Protein AF-0000000077538541 (afdb_homodimer)

Radius of gyration: 24.84 Å; Cα contacts (8 Å, |Δi|>4): 1301; chains: 2; bounding box: 43×77×56 Å

Secondary structure (DSSP, 8-state):
--PPPEEEEETTEEEEEEEES--SSS-EEEEPPTT--GGGS-HHHHHHHTTTS-EEEEE-TTSTT--S---SSHHHHHHHHHHHHHHTT-S-EEEEEETHHHHHHHHHHHHSGGGEEEEEEES---SS-TT--PPPHHHHHHHT-SSSPPHHHHHHHHS-SSHHHHHHHHHHHHHTT----TT-PPP----TTHHHHHHHHHHHHHH-HHHHHGGGG--S-EEEEEETT-SSS-HHHHHHHHHHSTTEEEEEESS--TTHHHHSHHHHHHHHHHHHH-/--PPPEEEEETTEEEEEEEES--SSS-EEEEPPTT--GGGS-HHHHHHHTTTS-EEEEE-TTSTT--S---SSHHHHHHHHHHHHHHTT-S-EEEEEETHHHHHHHHHHHHSGGGEEEEEEES---SS-TT--PPPHHHHHHHT-SSSPPHHHHHHHHS-SSHHHHHHHHHHHHHTT----TT-PPP----TTHHHHHHHHHHHHHH-HHHHHGGGG--S-EEEEEETT-SSS-HHHHHHHHHHSTTEEEEEESS--TTHHHHSHHHHHHHHHHHHH-

Sequence (556 aa):
MNARTEFVSLNGTKLAYRRFGKRGGNPVLYFNHLRAAMDVTDPLLFNYIAQYREVILFDDIGVGHSEGEVPSSVEQMGNNAVALVNALDLDKVVAFGFSLGGGVAQYVSWTYPDLVEKAVFSGTQPGIGPNITAGPPEVFTIASEEGEPTEKAMLTLFFETTETSLAAGRDWFKRRTDRRVKGEKLSGSVLEPGVTAQLKAISDFTADPSNFGKLKDIKVPVLVTNGKNDIMAPTINSFILQQELSNGTLHVYPDSGHGHLFQFPKQYAQALQQFLDGMNARTEFVSLNGTKLAYRRFGKRGGNPVLYFNHLRAAMDVTDPLLFNYIAQYREVILFDDIGVGHSEGEVPSSVEQMGNNAVALVNALDLDKVVAFGFSLGGGVAQYVSWTYPDLVEKAVFSGTQPGIGPNITAGPPEVFTIASEEGEPTEKAMLTLFFETTETSLAAGRDWFKRRTDRRVKGEKLSGSVLEPGVTAQLKAISDFTADPSNFGKLKDIKVPVLVTNGKNDIMAPTINSFILQQELSNGTLHVYPDSGHGHLFQFPKQYAQALQQFLDG

Solvent-accessible surface area (backbone atoms only — not comparable to full-atom values): 27345 Å² total; per-residue (Å²): 111,79,53,66,82,41,75,46,72,59,94,84,37,42,31,24,32,31,69,46,55,31,87,61,63,62,34,36,38,48,34,60,35,80,43,51,19,63,45,55,41,57,44,66,32,53,42,50,38,18,71,53,25,20,35,35,43,47,19,56,52,34,22,53,82,11,39,74,66,42,52,51,36,44,66,57,51,28,51,53,51,52,52,49,40,53,74,68,70,53,71,49,27,26,31,36,7,31,30,53,9,12,44,21,29,50,50,39,36,51,74,39,49,80,39,35,62,32,35,30,37,27,29,23,56,55,18,37,52,94,90,57,61,81,44,59,72,65,48,57,58,60,72,64,49,80,65,73,85,47,71,68,57,48,41,64,51,24,28,28,91,48,69,70,25,41,52,36,37,54,52,39,65,62,47,18,60,63,79,79,48,94,95,61,79,80,46,60,57,45,42,82,71,36,39,60,22,42,51,44,14,47,52,54,48,37,65,32,45,66,51,36,64,44,37,64,61,28,73,48,48,30,43,32,36,31,10,58,54,10,53,64,35,27,35,68,26,41,55,52,45,29,70,51,29,67,33,18,27,35,39,32,38,43,63,17,2,41,37,30,59,64,60,36,21,64,63,44,31,50,52,49,50,53,56,70,72,98,112,78,53,66,83,40,76,46,71,60,94,84,37,43,31,25,32,31,70,45,55,32,88,61,65,61,34,36,38,49,32,59,34,80,44,50,20,62,46,56,41,58,43,66,32,53,42,49,38,18,70,54,24,20,36,34,43,46,19,56,52,34,24,52,83,12,40,75,66,42,51,53,36,44,66,57,50,28,51,54,50,52,50,50,40,53,73,67,71,54,72,48,26,26,31,35,6,31,31,53,8,12,45,21,30,50,50,38,35,50,73,39,47,82,40,36,62,35,36,29,37,26,29,23,57,56,17,37,52,92,89,56,61,80,44,56,72,65,49,56,58,59,72,64,50,80,65,74,86,46,70,67,57,50,40,66,52,24,29,30,91,48,68,72,24,41,53,34,39,54,53,39,64,62,48,18,61,61,81,77,49,93,93,59,79,80,46,60,57,43,41,83,71,36,39,59,21,44,51,45,14,48,51,54,48,36,65,31,46,65,52,35,66,43,37,64,62,28,73,49,48,30,43,31,36,33,8,58,55,10,53,64,35,30,35,68,26,41,54,52,45,30,69,52,29,66,32,18,27,35,37,31,37,42,64,17,2,41,37,28,58,64,59,36,20,64,63,42,32,50,54,49,48,54,57,71,74,99

InterPro domains:
  IPR000073 Alpha/beta hydrolase fold-1 [PF00561] (47-261)
  IPR000073 Alpha/beta hydrolase fold-1 [PR00111] (52-67)
  IPR000073 Alpha/beta hydrolase fold-1 [PR00111] (95-108)
  IPR000073 Alpha/beta hydrolase fold-1 [PR00111] (109-122)
  IPR000073 Alpha/beta hydrolase fold-1 [PR00111] (222-236)
  IPR029058 Alpha/Beta hydrolase fold [G3DSA:3.40.50.1820] (1-277)
  IPR029058 Alpha/Beta hydrolase fold [SSF53474] (5-277)
  IPR050471 AB hydrolase [PTHR43433] (5-276)

Structure (mmCIF, N/CA/C/O backbone):
data_AF-0000000077538541-model_v1
#
loop_
_entity.id
_entity.type
_entity.pdbx_description
1 polymer 'Alpha/Beta hydrolase protein'
#
loop_
_atom_site.group_PDB
_atom_site.id
_atom_site.type_symbol
_atom_site.label_atom_id
_atom_site.label_alt_id
_atom_site.label_comp_id
_atom_site.label_asym_id
_atom_site.label_entity_id
_atom_site.label_seq_id
_atom_site.pdbx_PDB_ins_code
_atom_site.Cartn_x
_atom_site.Cartn_y
_atom_site.Cartn_z
_atom_site.occupancy
_atom_site.B_iso_or_equiv
_atom_site.auth_seq_id
_atom_site.auth_comp_id
_atom_site.auth_asym_id
_atom_site.auth_atom_id
_atom_site.pdbx_PDB_model_num
ATOM 1 N N . MET A 1 1 ? -5.312 -13.359 -22.938 1 69.5 1 MET A N 1
ATOM 2 C CA . MET A 1 1 ? -4.742 -14.641 -22.531 1 69.5 1 MET A CA 1
ATOM 3 C C . MET A 1 1 ? -5.043 -15.734 -23.547 1 69.5 1 MET A C 1
ATOM 5 O O . MET A 1 1 ? -4.859 -16.922 -23.266 1 69.5 1 MET A O 1
ATOM 9 N N . ASN A 1 2 ? -5.477 -15.359 -24.734 1 77.5 2 ASN A N 1
ATOM 10 C CA . ASN A 1 2 ? -5.762 -16.391 -25.734 1 77.5 2 ASN A CA 1
ATOM 11 C C . ASN A 1 2 ? -4.551 -16.672 -26.609 1 77.5 2 ASN A C 1
ATOM 13 O O . ASN A 1 2 ? -4.691 -17.172 -27.734 1 77.5 2 ASN A O 1
ATOM 17 N N . ALA A 1 3 ? -3.422 -16.25 -26.109 1 89.19 3 ALA A N 1
ATOM 18 C CA . ALA A 1 3 ? -2.186 -16.609 -26.797 1 89.19 3 ALA A CA 1
ATOM 19 C C . ALA A 1 3 ? -2.012 -18.125 -26.828 1 89.19 3 ALA A C 1
ATOM 21 O O . ALA A 1 3 ? -2.336 -18.828 -25.875 1 89.19 3 ALA A O 1
ATOM 22 N N . ARG A 1 4 ? -1.47 -18.609 -27.922 1 94.44 4 ARG A N 1
ATOM 23 C CA . ARG A 1 4 ? -1.235 -20.047 -28.047 1 94.44 4 ARG A CA 1
ATOM 24 C C . ARG A 1 4 ? -0.096 -20.5 -27.141 1 94.44 4 ARG A C 1
ATOM 26 O O . ARG A 1 4 ? 0.856 -19.75 -26.906 1 94.44 4 ARG A O 1
ATOM 33 N N . THR A 1 5 ? -0.277 -21.75 -26.672 1 97.06 5 THR A N 1
ATOM 34 C CA . THR A 1 5 ? 0.79 -22.359 -25.891 1 97.06 5 THR A CA 1
ATOM 35 C C . THR A 1 5 ? 1.988 -22.703 -26.766 1 97.06 5 THR A C 1
ATOM 37 O O . THR A 1 5 ? 1.833 -23.328 -27.812 1 97.06 5 THR A O 1
ATOM 40 N N . GLU A 1 6 ? 3.125 -22.203 -26.391 1 97.75 6 GLU A N 1
ATOM 41 C CA . GLU A 1 6 ? 4.391 -22.5 -27.062 1 97.75 6 GLU A CA 1
ATOM 42 C C . GLU A 1 6 ? 5.293 -23.344 -26.156 1 97.75 6 GLU A C 1
ATOM 44 O O . GLU A 1 6 ? 5.012 -23.5 -24.969 1 97.75 6 GLU A O 1
ATOM 49 N N . PHE A 1 7 ? 6.391 -23.906 -26.781 1 97.81 7 PHE A N 1
ATOM 50 C CA . PHE A 1 7 ? 7.254 -24.812 -26.031 1 97.81 7 PHE A CA 1
ATOM 51 C C . PHE A 1 7 ? 8.719 -24.5 -26.297 1 97.81 7 PHE A C 1
ATOM 53 O O . PHE A 1 7 ? 9.086 -24.078 -27.406 1 97.81 7 PHE A O 1
ATOM 60 N N . VAL A 1 8 ? 9.508 -24.641 -25.297 1 97.94 8 VAL A N 1
ATOM 61 C CA . VAL A 1 8 ? 10.961 -24.641 -25.422 1 97.94 8 VAL A CA 1
ATOM 62 C C . VAL A 1 8 ? 11.531 -25.922 -24.828 1 97.94 8 VAL A C 1
ATOM 64 O O . VAL A 1 8 ? 10.914 -26.547 -23.969 1 97.94 8 VAL A O 1
ATOM 67 N N . SER A 1 9 ? 12.656 -26.297 -25.312 1 97.06 9 SER A N 1
ATOM 68 C CA . SER A 1 9 ? 13.359 -27.438 -24.75 1 97.06 9 SER A CA 1
ATOM 69 C C . SER A 1 9 ? 14.453 -26.984 -23.781 1 97.06 9 SER A C 1
ATOM 71 O O . SER A 1 9 ? 15.367 -26.25 -24.172 1 97.06 9 SER A O 1
ATOM 73 N N . LEU A 1 10 ? 14.305 -27.328 -22.516 1 94.88 10 LEU A N 1
ATOM 74 C CA . LEU A 1 10 ? 15.328 -27.109 -21.516 1 94.88 10 LEU A CA 1
ATOM 75 C C . LEU A 1 10 ? 16.062 -28.406 -21.172 1 94.88 10 LEU A C 1
ATOM 77 O O . LEU A 1 10 ? 15.57 -29.203 -20.375 1 94.88 10 LEU A O 1
ATOM 81 N N . ASN A 1 11 ? 17.312 -28.562 -21.75 1 91.12 11 ASN A N 1
ATOM 82 C CA . ASN A 1 11 ? 18.078 -29.781 -21.562 1 91.12 11 ASN A CA 1
ATOM 83 C C . ASN A 1 11 ? 17.234 -31.016 -21.906 1 91.12 11 ASN A C 1
ATOM 85 O O . ASN A 1 11 ? 17.156 -31.953 -21.094 1 91.12 11 ASN A O 1
ATOM 89 N N . GLY A 1 12 ? 16.453 -30.969 -22.891 1 94.38 12 GLY A N 1
ATOM 90 C CA . GLY A 1 12 ? 15.703 -32.094 -23.375 1 94.38 12 GLY A CA 1
ATOM 91 C C . GLY A 1 12 ? 14.297 -32.188 -22.797 1 94.38 12 GLY A C 1
ATOM 92 O O . GLY A 1 12 ? 13.516 -33.062 -23.188 1 94.38 12 GLY A O 1
ATOM 93 N N . THR A 1 13 ? 13.969 -31.391 -21.859 1 96.5 13 THR A N 1
ATOM 94 C CA . THR A 1 13 ? 12.641 -31.375 -21.234 1 96.5 13 THR A CA 1
ATOM 95 C C . THR A 1 13 ? 11.805 -30.234 -21.812 1 96.5 13 THR A C 1
ATOM 97 O O . THR A 1 13 ? 12.227 -29.078 -21.797 1 96.5 13 THR A O 1
ATOM 100 N N . LYS A 1 14 ? 10.633 -30.547 -22.219 1 97.62 14 LYS A N 1
ATOM 101 C CA . LYS A 1 14 ? 9.758 -29.562 -22.859 1 97.62 14 LYS A CA 1
ATOM 102 C C . LYS A 1 14 ? 9.055 -28.703 -21.812 1 97.62 14 LYS A C 1
ATOM 104 O O . LYS A 1 14 ? 8.383 -29.234 -20.906 1 97.62 14 LYS A O 1
ATOM 109 N N . LEU A 1 15 ? 9.242 -27.438 -21.891 1 98.38 15 LEU A N 1
ATOM 110 C CA . LEU A 1 15 ? 8.57 -26.484 -21.016 1 98.38 15 LEU A CA 1
ATOM 111 C C . LEU A 1 15 ? 7.594 -25.609 -21.812 1 98.38 15 LEU A C 1
ATOM 113 O O . LEU A 1 15 ? 7.945 -25.078 -22.859 1 98.38 15 LEU A O 1
ATOM 117 N N . ALA A 1 16 ? 6.379 -25.531 -21.312 1 98.56 16 ALA A N 1
ATOM 118 C CA . ALA A 1 16 ? 5.312 -24.797 -21.969 1 98.56 16 ALA A CA 1
ATOM 119 C C . ALA A 1 16 ? 5.242 -23.359 -21.453 1 98.56 16 ALA A C 1
ATOM 121 O O . ALA A 1 16 ? 5.395 -23.125 -20.25 1 98.56 16 ALA A O 1
ATOM 122 N N . TYR A 1 17 ? 5 -22.391 -22.375 1 98.31 17 TYR A N 1
ATOM 123 C CA . TYR A 1 17 ? 4.828 -21 -21.969 1 98.31 17 TYR A CA 1
ATOM 124 C C . TYR A 1 17 ? 3.885 -20.266 -22.922 1 98.31 17 TYR A C 1
ATOM 126 O O . TYR A 1 17 ? 3.57 -20.781 -24 1 98.31 17 TYR A O 1
ATOM 134 N N . ARG A 1 18 ? 3.293 -19.234 -22.484 1 97.94 18 ARG A N 1
ATOM 135 C CA . ARG A 1 18 ? 2.533 -18.266 -23.281 1 97.94 18 ARG A CA 1
ATOM 136 C C . ARG A 1 18 ? 3.119 -16.859 -23.141 1 97.94 18 ARG A C 1
ATOM 138 O O . ARG A 1 18 ? 3.492 -16.453 -22.031 1 97.94 18 ARG A O 1
ATOM 145 N N . ARG A 1 19 ? 3.309 -16.219 -24.172 1 97.31 19 ARG A N 1
ATOM 146 C CA . ARG A 1 19 ? 3.852 -14.875 -24.219 1 97.31 19 ARG A CA 1
ATOM 147 C C . ARG A 1 19 ? 2.91 -13.938 -24.984 1 97.31 19 ARG A C 1
ATOM 149 O O . ARG A 1 19 ? 2.574 -14.188 -26.141 1 97.31 19 ARG A O 1
ATOM 156 N N . PHE A 1 20 ? 2.4 -12.891 -24.328 1 97 20 PHE A N 1
ATOM 157 C CA . PHE A 1 20 ? 1.387 -12.023 -24.906 1 97 20 PHE A CA 1
ATOM 158 C C . PHE A 1 20 ? 1.415 -10.641 -24.266 1 97 20 PHE A C 1
ATOM 160 O O . PHE A 1 20 ? 2.084 -10.438 -23.25 1 97 20 PHE A O 1
ATOM 167 N N . GLY A 1 21 ? 0.701 -9.664 -24.875 1 97.5 21 GLY A N 1
ATOM 168 C CA . GLY A 1 21 ? 0.568 -8.328 -24.328 1 97.5 21 GLY A CA 1
ATOM 169 C C . GLY A 1 21 ? 1.381 -7.289 -25.062 1 97.5 21 GLY A C 1
ATOM 170 O O . GLY A 1 21 ? 2.096 -7.617 -26.016 1 97.5 21 GLY A O 1
ATOM 171 N N . LYS A 1 22 ? 1.262 -6.098 -24.703 1 94.75 22 LYS A N 1
ATOM 172 C CA . LYS A 1 22 ? 1.907 -4.953 -25.344 1 94.75 22 LYS A CA 1
ATOM 173 C C . LYS A 1 22 ? 3.371 -4.844 -24.922 1 94.75 22 LYS A C 1
ATOM 175 O O . LYS A 1 22 ? 3.707 -5.051 -23.75 1 94.75 22 LYS A O 1
ATOM 180 N N . ARG A 1 23 ? 4.188 -4.539 -25.922 1 89.38 23 ARG A N 1
ATOM 181 C CA . ARG A 1 23 ? 5.582 -4.262 -25.578 1 89.38 23 ARG A CA 1
ATOM 182 C C . ARG A 1 23 ? 5.73 -2.885 -24.938 1 89.38 23 ARG A C 1
ATOM 184 O O . ARG A 1 23 ? 5.332 -1.875 -25.531 1 89.38 23 ARG A O 1
ATOM 191 N N . GLY A 1 24 ? 5.922 -2.729 -23.609 1 86.31 24 GLY A N 1
ATOM 192 C CA . GLY A 1 24 ? 6.039 -1.497 -22.844 1 86.31 24 GLY A CA 1
ATOM 193 C C . GLY A 1 24 ? 7.152 -1.536 -21.812 1 86.31 24 GLY A C 1
ATOM 194 O O . GLY A 1 24 ? 7.078 -0.854 -20.797 1 86.31 24 GLY A O 1
ATOM 195 N N . GLY A 1 25 ? 8.219 -2.309 -22.141 1 93.69 25 GLY A N 1
ATOM 196 C CA . GLY A 1 25 ? 9.289 -2.566 -21.203 1 93.69 25 GLY A CA 1
ATOM 197 C C . GLY A 1 25 ? 9.617 -4.039 -21.047 1 93.69 25 GLY A C 1
ATOM 198 O O . GLY A 1 25 ? 9.195 -4.859 -21.875 1 93.69 25 GLY A O 1
ATOM 199 N N . ASN A 1 26 ? 10.414 -4.367 -20.109 1 97.31 26 ASN A N 1
ATOM 200 C CA . ASN A 1 26 ? 10.758 -5.766 -19.875 1 97.31 26 ASN A CA 1
ATOM 201 C C . ASN A 1 26 ? 9.531 -6.586 -19.484 1 97.31 26 ASN A C 1
ATOM 203 O O . ASN A 1 26 ? 8.656 -6.105 -18.766 1 97.31 26 ASN A O 1
ATOM 207 N N . PRO A 1 27 ? 9.422 -7.77 -19.969 1 98.38 27 PRO A N 1
ATOM 208 C CA . PRO A 1 27 ? 8.227 -8.586 -19.734 1 98.38 27 PRO A CA 1
ATOM 209 C C . PRO A 1 27 ? 8.055 -8.977 -18.266 1 98.38 27 PRO A C 1
ATOM 211 O O . PRO A 1 27 ? 9.047 -9.125 -17.547 1 98.38 27 PRO A O 1
ATOM 214 N N . VAL A 1 28 ? 6.816 -9.109 -17.891 1 98.75 28 VAL A N 1
ATOM 215 C CA . VAL A 1 28 ? 6.465 -9.68 -16.594 1 98.75 28 VAL A CA 1
ATOM 216 C C . VAL A 1 28 ? 6.527 -11.203 -16.672 1 98.75 28 VAL A C 1
ATOM 218 O O . VAL A 1 28 ? 5.785 -11.828 -17.422 1 98.75 28 VAL A O 1
ATOM 221 N N . LEU A 1 29 ? 7.449 -11.781 -15.992 1 98.88 29 LEU A N 1
ATOM 222 C CA . LEU A 1 29 ? 7.527 -13.227 -15.812 1 98.88 29 LEU A CA 1
ATOM 223 C C . LEU A 1 29 ? 6.809 -13.656 -14.539 1 98.88 29 LEU A C 1
ATOM 225 O O . LEU A 1 29 ? 7.227 -13.305 -13.43 1 98.88 29 LEU A O 1
ATOM 229 N N . TYR A 1 30 ? 5.77 -14.461 -14.742 1 98.88 30 TYR A N 1
ATOM 230 C CA . TYR A 1 30 ? 4.902 -14.781 -13.617 1 98.88 30 TYR A CA 1
ATOM 231 C C . TYR A 1 30 ? 5.227 -16.156 -13.055 1 98.88 30 TYR A C 1
ATOM 233 O O . TYR A 1 30 ? 5.277 -17.141 -13.797 1 98.88 30 TYR A O 1
ATOM 241 N N . PHE A 1 31 ? 5.508 -16.203 -11.719 1 98.81 31 PHE A N 1
ATOM 242 C CA . PHE A 1 31 ? 5.695 -17.453 -10.984 1 98.81 31 PHE A CA 1
ATOM 243 C C . PHE A 1 31 ? 4.418 -17.828 -10.242 1 98.81 31 PHE A C 1
ATOM 245 O O . PHE A 1 31 ? 3.963 -17.109 -9.359 1 98.81 31 PHE A O 1
ATOM 252 N N . ASN A 1 32 ? 3.895 -18.969 -10.492 1 98.12 32 ASN A N 1
ATOM 253 C CA . ASN A 1 32 ? 2.561 -19.375 -10.062 1 98.12 32 ASN A CA 1
ATOM 254 C C . ASN A 1 32 ? 2.561 -19.828 -8.602 1 98.12 32 ASN A C 1
ATOM 256 O O . ASN A 1 32 ? 3.611 -20.156 -8.055 1 98.12 32 ASN A O 1
ATOM 260 N N . HIS A 1 33 ? 1.391 -19.828 -8.031 1 98.56 33 HIS A N 1
ATOM 261 C CA . HIS A 1 33 ? 1.167 -20.297 -6.672 1 98.56 33 HIS A CA 1
ATOM 262 C C . HIS A 1 33 ? 1.021 -21.828 -6.625 1 98.56 33 HIS A C 1
ATOM 264 O O . HIS A 1 33 ? 0.985 -22.484 -7.672 1 98.56 33 HIS A O 1
ATOM 270 N N . LEU A 1 34 ? 0.959 -22.375 -5.414 1 98.69 34 LEU A N 1
ATOM 271 C CA . LEU A 1 34 ? 0.772 -23.797 -5.176 1 98.69 34 LEU A CA 1
ATOM 272 C C . LEU A 1 34 ? -0.382 -24.344 -6.008 1 98.69 34 LEU A C 1
ATOM 274 O O . LEU A 1 34 ? -1.458 -23.75 -6.055 1 98.69 34 LEU A O 1
ATOM 278 N N . ARG A 1 35 ? -0.172 -25.422 -6.738 1 98.19 35 ARG A N 1
ATOM 279 C CA . ARG A 1 35 ? -1.111 -26.266 -7.477 1 98.19 35 ARG A CA 1
ATOM 280 C C . ARG A 1 35 ? -1.585 -25.562 -8.75 1 98.19 35 ARG A C 1
ATOM 282 O O . ARG A 1 35 ? -2.387 -26.109 -9.508 1 98.19 35 ARG A O 1
ATOM 289 N N . ALA A 1 36 ? -1.128 -24.391 -9.008 1 97.56 36 ALA A N 1
ATOM 290 C CA . ALA A 1 36 ? -1.589 -23.672 -10.188 1 97.56 36 ALA A CA 1
ATOM 291 C C . ALA A 1 36 ? -0.792 -24.078 -11.43 1 97.56 36 ALA A C 1
ATOM 293 O O . ALA A 1 36 ? 0.335 -24.562 -11.312 1 97.56 36 ALA A O 1
ATOM 294 N N . ALA A 1 37 ? -1.401 -23.922 -12.578 1 97.69 37 ALA A N 1
ATOM 295 C CA . ALA A 1 37 ? -0.858 -23.969 -13.938 1 97.69 37 ALA A CA 1
ATOM 296 C C . ALA A 1 37 ? -1.38 -22.812 -14.781 1 97.69 37 ALA A C 1
ATOM 298 O O . ALA A 1 37 ? -2.24 -22.047 -14.336 1 97.69 37 ALA A O 1
ATOM 299 N N . MET A 1 38 ? -0.883 -22.672 -15.984 1 96.75 38 MET A N 1
ATOM 300 C CA . MET A 1 38 ? -1.302 -21.562 -16.828 1 96.75 38 MET A CA 1
ATOM 301 C C . MET A 1 38 ? -2.809 -21.594 -17.062 1 96.75 38 MET A C 1
ATOM 303 O O . MET A 1 38 ? -3.455 -20.547 -17.125 1 96.75 38 MET A O 1
ATOM 307 N N . ASP A 1 39 ? -3.361 -22.75 -17.062 1 96.38 39 ASP A N 1
ATOM 308 C CA . ASP A 1 39 ? -4.746 -22.906 -17.5 1 96.38 39 ASP A CA 1
ATOM 309 C C . ASP A 1 39 ? -5.715 -22.609 -16.359 1 96.38 39 ASP A C 1
ATOM 311 O O . ASP A 1 39 ? -6.93 -22.578 -16.562 1 96.38 39 ASP A O 1
ATOM 315 N N . VAL A 1 40 ? -5.219 -22.391 -15.109 1 96.38 40 VAL A N 1
ATOM 316 C CA . VAL A 1 40 ? -6.082 -22 -14 1 96.38 40 VAL A CA 1
ATOM 317 C C . VAL A 1 40 ? -5.598 -20.688 -13.398 1 96.38 40 VAL A C 1
ATOM 319 O O . VAL A 1 40 ? -5.895 -20.375 -12.242 1 96.38 40 VAL A O 1
ATOM 322 N N . THR A 1 41 ? -4.777 -19.984 -14.133 1 95.44 41 THR A N 1
ATOM 323 C CA . THR A 1 41 ? -4.352 -18.625 -13.781 1 95.44 41 THR A CA 1
ATOM 324 C C . THR A 1 41 ? -5.398 -17.609 -14.203 1 95.44 41 THR A C 1
ATOM 326 O O . THR A 1 41 ? -5.965 -17.703 -15.297 1 95.44 41 THR A O 1
ATOM 329 N N . ASP A 1 42 ? -5.652 -16.594 -13.414 1 97.06 42 ASP A N 1
ATOM 330 C CA . ASP A 1 42 ? -6.73 -15.641 -13.641 1 97.06 42 ASP A CA 1
ATOM 331 C C . ASP A 1 42 ? -6.543 -14.891 -14.961 1 97.06 42 ASP A C 1
ATOM 333 O O . ASP A 1 42 ? -5.652 -14.047 -15.078 1 97.06 42 ASP A O 1
ATOM 337 N N . PRO A 1 43 ? -7.383 -15.125 -15.961 1 96.88 43 PRO A N 1
ATOM 338 C CA . PRO A 1 43 ? -7.199 -14.438 -17.234 1 96.88 43 PRO A CA 1
ATOM 339 C C . PRO A 1 43 ? -7.473 -12.938 -17.141 1 96.88 43 PRO A C 1
ATOM 341 O O . PRO A 1 43 ? -6.855 -12.141 -17.859 1 96.88 43 PRO A O 1
ATOM 344 N N . LEU A 1 44 ? -8.352 -12.57 -16.234 1 97.62 44 LEU A N 1
ATOM 345 C CA . LEU A 1 44 ? -8.727 -11.164 -16.125 1 97.62 44 LEU A CA 1
ATOM 346 C C . LEU A 1 44 ? -7.547 -10.32 -15.648 1 97.62 44 LEU A C 1
ATOM 348 O O . LEU A 1 44 ? -7.238 -9.289 -16.25 1 97.62 44 LEU A O 1
ATOM 352 N N . LEU A 1 45 ? -6.879 -10.734 -14.586 1 98.25 45 LEU A N 1
ATOM 353 C CA . LEU A 1 45 ? -5.719 -10.023 -14.062 1 98.25 45 LEU A CA 1
ATOM 354 C C . LEU A 1 45 ? -4.652 -9.859 -15.141 1 98.25 45 LEU A C 1
ATOM 356 O O . LEU A 1 45 ? -4.188 -8.742 -15.391 1 98.25 45 LEU A O 1
ATOM 360 N N . PHE A 1 46 ? -4.316 -10.906 -15.82 1 97.88 46 PHE A N 1
ATOM 361 C CA . PHE A 1 46 ? -3.18 -10.867 -16.734 1 97.88 46 PHE A CA 1
ATOM 362 C C . PHE A 1 46 ? -3.562 -10.195 -18.047 1 97.88 46 PHE A C 1
ATOM 364 O O . PHE A 1 46 ? -2.707 -9.641 -18.734 1 97.88 46 PHE A O 1
ATOM 371 N N . ASN A 1 47 ? -4.883 -10.227 -18.422 1 97.75 47 ASN A N 1
ATOM 372 C CA . ASN A 1 47 ? -5.328 -9.406 -19.547 1 97.75 47 ASN A CA 1
ATOM 373 C C . ASN A 1 47 ? -5.18 -7.918 -19.234 1 97.75 47 ASN A C 1
ATOM 375 O O . ASN A 1 47 ? -4.832 -7.133 -20.125 1 97.75 47 ASN A O 1
ATOM 379 N N . TYR A 1 48 ? -5.465 -7.504 -17.984 1 98.31 48 TYR A N 1
ATOM 380 C CA . TYR A 1 48 ? -5.262 -6.109 -17.609 1 98.31 48 TYR A CA 1
ATOM 381 C C . TYR A 1 48 ? -3.781 -5.742 -17.656 1 98.31 48 TYR A C 1
ATOM 383 O O . TYR A 1 48 ? -3.416 -4.672 -18.141 1 98.31 48 TYR A O 1
ATOM 391 N N . ILE A 1 49 ? -2.904 -6.594 -17.172 1 98.5 49 ILE A N 1
ATOM 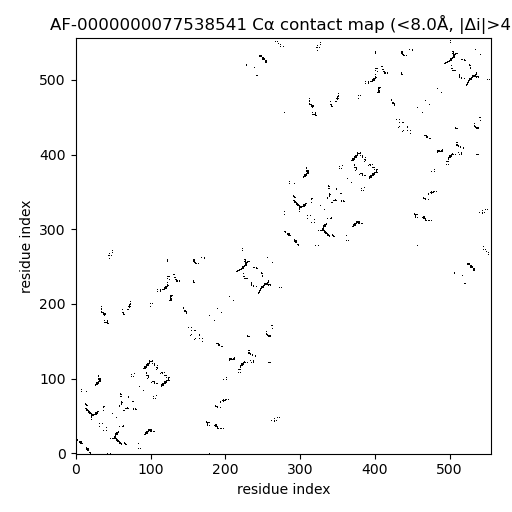392 C CA . ILE A 1 49 ? -1.469 -6.332 -17.188 1 98.5 49 ILE A CA 1
ATOM 393 C C . ILE A 1 49 ? -0.98 -6.262 -18.641 1 98.5 49 ILE A C 1
ATOM 395 O O . ILE A 1 49 ? -0.167 -5.402 -18.984 1 98.5 49 ILE A O 1
ATOM 399 N N . ALA A 1 50 ? -1.526 -7.102 -19.5 1 98.12 50 ALA A N 1
ATOM 400 C CA . ALA A 1 50 ? -1.108 -7.23 -20.891 1 98.12 50 ALA A CA 1
ATOM 401 C C . ALA A 1 50 ? -1.418 -5.957 -21.672 1 98.12 50 ALA A C 1
ATOM 403 O O . ALA A 1 50 ? -0.913 -5.77 -22.781 1 98.12 50 ALA A O 1
ATOM 404 N N . GLN A 1 51 ? -2.26 -5.117 -21.141 1 97.88 51 GLN A N 1
ATOM 405 C CA . GLN A 1 51 ? -2.607 -3.871 -21.812 1 97.88 51 GLN A CA 1
ATOM 406 C C . GLN A 1 51 ? -1.414 -2.922 -21.859 1 97.88 51 GLN A C 1
ATOM 408 O O . GLN A 1 51 ? -1.378 -2.006 -22.688 1 97.88 51 GLN A O 1
ATOM 413 N N . TYR A 1 52 ? -0.387 -3.152 -20.938 1 97.56 52 TYR A N 1
ATOM 414 C CA . TYR A 1 52 ? 0.701 -2.18 -20.906 1 97.56 52 TYR A CA 1
ATOM 415 C C . TYR A 1 52 ? 2.053 -2.879 -20.844 1 97.56 52 TYR A C 1
ATOM 417 O O . TYR A 1 52 ? 3.096 -2.248 -21.031 1 97.56 52 TYR A O 1
ATOM 425 N N . ARG A 1 53 ? 2.068 -4.168 -20.594 1 97.62 53 ARG A N 1
ATOM 426 C CA . ARG A 1 53 ? 3.305 -4.938 -20.5 1 97.62 53 ARG A CA 1
ATOM 427 C C . ARG A 1 53 ? 3.152 -6.305 -21.156 1 97.62 53 ARG A C 1
ATOM 429 O O . ARG A 1 53 ? 2.078 -6.906 -21.109 1 97.62 53 ARG A O 1
ATOM 436 N N . GLU A 1 54 ? 4.203 -6.738 -21.766 1 97.88 54 GLU A N 1
ATOM 437 C CA . GLU A 1 54 ? 4.246 -8.148 -22.141 1 97.88 54 GLU A CA 1
ATOM 438 C C . GLU A 1 54 ? 4.258 -9.047 -20.922 1 97.88 54 GLU A C 1
ATOM 440 O O . GLU A 1 54 ? 4.93 -8.75 -19.922 1 97.88 54 GLU A O 1
ATOM 445 N N . VAL A 1 55 ? 3.523 -10.156 -21.031 1 98.38 55 VAL A N 1
ATOM 446 C CA . VAL A 1 55 ? 3.412 -11.133 -19.969 1 98.38 55 VAL A CA 1
ATOM 447 C C . VAL A 1 55 ? 3.906 -12.492 -20.453 1 98.38 55 VAL A C 1
ATOM 449 O O . VAL A 1 55 ? 3.584 -12.914 -21.562 1 98.38 55 VAL A O 1
ATOM 452 N N . ILE A 1 56 ? 4.668 -13.117 -19.641 1 98.5 56 ILE A N 1
ATOM 453 C CA . ILE A 1 56 ? 5.074 -14.5 -19.875 1 98.5 56 ILE A CA 1
ATOM 454 C C . ILE A 1 56 ? 4.539 -15.391 -18.75 1 98.5 56 ILE A C 1
ATOM 456 O O . ILE A 1 56 ? 4.98 -15.289 -17.609 1 98.5 56 ILE A O 1
ATOM 460 N N . LEU A 1 57 ? 3.605 -16.172 -19.125 1 98.19 57 LEU A N 1
ATOM 461 C CA . LEU A 1 57 ? 3.186 -17.266 -18.266 1 98.19 57 LEU A CA 1
ATOM 462 C C . LEU A 1 57 ? 3.9 -18.562 -18.656 1 98.19 57 LEU A C 1
ATOM 464 O O . LEU A 1 57 ? 4.199 -18.781 -19.828 1 98.19 57 LEU A O 1
ATOM 468 N N . PHE A 1 58 ? 4.094 -19.422 -17.656 1 98.56 58 PHE A N 1
ATOM 469 C CA . PHE A 1 58 ? 4.691 -20.703 -18 1 98.56 58 PHE A CA 1
ATOM 470 C C . PHE A 1 58 ? 4.309 -21.781 -16.984 1 98.56 58 PHE A C 1
ATOM 472 O O . PHE A 1 58 ? 3.965 -21.469 -15.852 1 98.56 58 PHE A O 1
ATOM 479 N N . ASP A 1 59 ? 4.199 -22.969 -17.453 1 98.56 59 ASP A N 1
ATOM 480 C CA . ASP A 1 59 ? 4.148 -24.156 -16.609 1 98.56 59 ASP A CA 1
ATOM 481 C C . ASP A 1 59 ? 5.555 -24.656 -16.281 1 98.56 59 ASP A C 1
ATOM 483 O O . ASP A 1 59 ? 6.258 -25.156 -17.156 1 98.56 59 ASP A O 1
ATOM 487 N N . ASP A 1 60 ? 5.922 -24.5 -15 1 98.19 60 ASP A N 1
ATOM 488 C CA . ASP A 1 60 ? 7.234 -25.031 -14.633 1 98.19 60 ASP A CA 1
ATOM 489 C C . ASP A 1 60 ? 7.344 -26.516 -14.945 1 98.19 60 ASP A C 1
ATOM 491 O O . ASP A 1 60 ? 6.359 -27.141 -15.352 1 98.19 60 ASP A O 1
ATOM 495 N N . ILE A 1 61 ? 8.531 -27.062 -14.859 1 98.12 61 ILE A N 1
ATOM 496 C CA . ILE A 1 61 ? 8.773 -28.484 -15.148 1 98.12 61 ILE A CA 1
ATOM 497 C C . ILE A 1 61 ? 7.789 -29.344 -14.359 1 98.12 61 ILE A C 1
ATOM 499 O O . ILE A 1 61 ? 7.59 -29.125 -13.156 1 98.12 61 ILE A O 1
ATOM 503 N N . GLY A 1 62 ? 7.141 -30.266 -15.039 1 98.06 62 GLY A N 1
ATOM 504 C CA . GLY A 1 62 ? 6.23 -31.219 -14.422 1 98.06 62 GLY A CA 1
ATOM 505 C C . GLY A 1 62 ? 4.836 -30.641 -14.211 1 98.06 62 GLY A C 1
ATOM 506 O O . GLY A 1 62 ? 3.941 -31.344 -13.734 1 98.06 62 GLY A O 1
ATOM 507 N N . VAL A 1 63 ? 4.555 -29.422 -14.609 1 98.31 63 VAL A N 1
ATOM 508 C CA . VAL A 1 63 ? 3.285 -28.75 -14.375 1 98.31 63 VAL A CA 1
ATOM 509 C C . VAL A 1 63 ? 2.547 -28.562 -15.703 1 98.31 63 VAL A C 1
ATOM 511 O O . VAL A 1 63 ? 3.16 -28.234 -16.719 1 98.31 63 VAL A O 1
ATOM 514 N N . GLY A 1 64 ? 1.252 -28.797 -15.633 1 97.56 64 GLY A N 1
ATOM 515 C CA . GLY A 1 64 ? 0.407 -28.469 -16.781 1 97.56 64 GLY A CA 1
ATOM 516 C C . GLY A 1 64 ? 0.871 -29.125 -18.062 1 97.56 64 GLY A C 1
ATOM 517 O O . GLY A 1 64 ? 0.992 -30.359 -18.125 1 97.56 64 GLY A O 1
ATOM 518 N N . HIS A 1 65 ? 1.254 -28.281 -19.016 1 97.81 65 HIS A N 1
ATOM 519 C CA . HIS A 1 65 ? 1.599 -28.75 -20.344 1 97.81 65 HIS A CA 1
ATOM 520 C C . HIS A 1 65 ? 3.082 -29.078 -20.453 1 97.81 65 HIS A C 1
ATOM 522 O O . HIS A 1 65 ? 3.553 -29.516 -21.5 1 97.81 65 HIS A O 1
ATOM 528 N N . SER A 1 66 ? 3.811 -28.891 -19.391 1 98.44 66 SER A N 1
ATOM 529 C CA . SER A 1 66 ? 5.25 -29.141 -19.391 1 98.44 66 SER A CA 1
ATOM 530 C C . SER A 1 66 ? 5.559 -30.578 -18.984 1 98.44 66 SER A C 1
ATOM 532 O O . SER A 1 66 ? 4.816 -31.188 -18.219 1 98.44 66 SER A O 1
ATOM 534 N N . GLU A 1 67 ? 6.672 -31.078 -19.5 1 98.19 67 GLU A N 1
ATOM 535 C CA . GLU A 1 67 ? 7.125 -32.438 -19.219 1 98.19 67 GLU A CA 1
ATOM 536 C C . GLU A 1 67 ? 7.98 -32.469 -17.953 1 98.19 67 GLU A C 1
ATOM 538 O O . GLU A 1 67 ? 8.414 -31.438 -17.453 1 98.19 67 GLU A O 1
ATOM 543 N N . GLY A 1 68 ? 8.203 -33.719 -17.469 1 97.62 68 GLY A N 1
ATOM 544 C CA . GLY A 1 68 ? 9.117 -33.906 -16.359 1 97.62 68 GLY A CA 1
ATOM 545 C C . GLY A 1 68 ? 8.406 -34.062 -15.031 1 97.62 68 GLY A C 1
ATOM 546 O O . GLY A 1 68 ? 7.211 -34.375 -14.992 1 97.62 68 GLY A O 1
ATOM 547 N N . GLU A 1 69 ? 9.219 -33.938 -13.961 1 97.81 69 GLU A N 1
ATOM 548 C CA . GLU A 1 69 ? 8.703 -34.094 -12.602 1 97.81 69 GLU A CA 1
ATOM 549 C C . GLU A 1 69 ? 8.734 -32.75 -11.859 1 97.81 69 GLU A C 1
ATOM 551 O O . GLU A 1 69 ? 9.703 -32 -11.969 1 97.81 69 GLU A O 1
ATOM 556 N N . VAL A 1 70 ? 7.637 -32.5 -11.117 1 98.56 70 VAL A N 1
ATOM 557 C CA . VAL A 1 70 ? 7.531 -31.25 -10.359 1 98.56 70 VAL A CA 1
ATOM 558 C C . VAL A 1 70 ? 8.688 -31.156 -9.367 1 98.56 70 VAL A C 1
ATOM 560 O O . VAL A 1 70 ? 8.93 -32.062 -8.586 1 98.56 70 VAL A O 1
ATOM 563 N N . PRO A 1 71 ? 9.469 -30.031 -9.461 1 98.44 71 PRO A N 1
ATOM 564 C CA . PRO A 1 71 ? 10.562 -29.859 -8.5 1 98.44 71 PRO A CA 1
ATOM 565 C C . PRO A 1 71 ? 10.062 -29.75 -7.059 1 98.44 71 PRO A C 1
ATOM 567 O O . PRO A 1 71 ? 8.984 -29.203 -6.812 1 98.44 71 PRO A O 1
ATOM 570 N N . SER A 1 72 ? 10.93 -30.156 -6.105 1 98.62 72 SER A N 1
ATOM 571 C CA . SER A 1 72 ? 10.562 -30.125 -4.695 1 98.62 72 SER A CA 1
ATOM 572 C C . SER A 1 72 ? 11.32 -29.016 -3.957 1 98.62 72 SER A C 1
ATOM 574 O O . SER A 1 72 ? 11.461 -29.078 -2.734 1 98.62 72 SER A O 1
ATOM 576 N N . SER A 1 73 ? 11.883 -28.031 -4.695 1 98.75 73 SER A N 1
ATOM 577 C CA . SER A 1 73 ? 12.547 -26.906 -4.059 1 98.75 73 SER A CA 1
ATOM 578 C C . SER A 1 73 ? 12.328 -25.609 -4.848 1 98.75 73 SER A C 1
ATOM 580 O O . SER A 1 73 ? 12.258 -25.641 -6.078 1 98.75 73 SER A O 1
ATOM 582 N N . VAL A 1 74 ? 12.312 -24.516 -4.129 1 98.88 74 VAL A N 1
ATOM 583 C CA . VAL A 1 74 ? 12.18 -23.172 -4.711 1 98.88 74 VAL A CA 1
ATOM 584 C C . VAL A 1 74 ? 13.383 -22.891 -5.609 1 98.88 74 VAL A C 1
ATOM 586 O O . VAL A 1 74 ? 13.234 -22.297 -6.68 1 98.88 74 VAL A O 1
ATOM 589 N N . GLU A 1 75 ? 14.555 -23.344 -5.27 1 98.75 75 GLU A N 1
ATOM 590 C CA . GLU A 1 75 ? 15.781 -23.141 -6.031 1 98.75 75 GLU A CA 1
ATOM 591 C C . GLU A 1 75 ? 15.68 -23.766 -7.422 1 98.75 75 GLU A C 1
ATOM 593 O O . GLU A 1 75 ? 15.992 -23.109 -8.422 1 98.75 75 GLU A O 1
ATOM 598 N N . GLN A 1 76 ? 15.234 -24.984 -7.449 1 98.56 76 GLN A N 1
ATOM 599 C CA . GLN A 1 76 ? 15.102 -25.656 -8.734 1 98.56 76 GLN A CA 1
ATOM 600 C C . GLN A 1 76 ? 14.047 -24.984 -9.602 1 98.56 76 GLN A C 1
ATOM 602 O O . GLN A 1 76 ? 14.234 -24.828 -10.812 1 98.56 76 GLN A O 1
ATOM 607 N N . MET A 1 77 ? 12.945 -24.594 -8.984 1 98.81 77 MET A N 1
ATOM 608 C CA . MET A 1 77 ? 11.898 -23.875 -9.711 1 98.81 77 MET A CA 1
ATOM 609 C C . MET A 1 77 ? 12.438 -22.594 -10.312 1 98.81 77 MET A C 1
ATOM 611 O O . MET A 1 77 ? 12.148 -22.281 -11.477 1 98.81 77 MET A O 1
ATOM 615 N N . GLY A 1 78 ? 13.203 -21.844 -9.492 1 98.81 78 GLY A N 1
ATOM 616 C CA . GLY A 1 78 ? 13.805 -20.609 -9.969 1 98.81 78 GLY A CA 1
ATOM 617 C C . GLY A 1 78 ? 14.797 -20.812 -11.094 1 98.81 78 GLY A C 1
ATOM 618 O O . GLY A 1 78 ? 14.805 -20.078 -12.078 1 98.81 78 GLY A O 1
ATOM 619 N N . ASN A 1 79 ? 15.633 -21.844 -10.961 1 98.62 79 ASN A N 1
ATOM 620 C CA . ASN A 1 79 ? 16.609 -22.156 -12 1 98.62 79 ASN A CA 1
ATOM 621 C C . ASN A 1 79 ? 15.93 -22.516 -13.312 1 98.62 79 ASN A C 1
ATOM 623 O O . ASN A 1 79 ? 16.406 -22.172 -14.391 1 98.62 79 ASN A O 1
ATOM 627 N N . ASN A 1 80 ? 14.836 -23.297 -13.227 1 98.44 80 ASN A N 1
ATOM 628 C CA . ASN A 1 80 ? 14.062 -23.609 -14.422 1 98.44 80 ASN A CA 1
ATOM 629 C C . ASN A 1 80 ? 13.555 -22.344 -15.109 1 98.44 80 ASN A C 1
ATOM 631 O O . ASN A 1 80 ? 13.602 -22.234 -16.344 1 98.44 80 ASN A O 1
ATOM 635 N N . ALA A 1 81 ? 13.047 -21.406 -14.312 1 98.5 81 ALA A N 1
ATOM 636 C CA . ALA A 1 81 ? 12.531 -20.156 -14.852 1 98.5 81 ALA A CA 1
ATOM 637 C C . ALA A 1 81 ? 13.633 -19.359 -15.547 1 98.5 81 ALA A C 1
ATOM 639 O O . ALA A 1 81 ? 13.414 -18.781 -16.625 1 98.5 81 ALA A O 1
ATOM 640 N N . VAL A 1 82 ? 14.789 -19.297 -14.938 1 98.5 82 VAL A N 1
ATOM 641 C CA . VAL A 1 82 ? 15.914 -18.578 -15.516 1 98.5 82 VAL A CA 1
ATOM 642 C C . VAL A 1 82 ? 16.344 -19.234 -16.828 1 98.5 82 VAL A C 1
ATOM 644 O O . VAL A 1 82 ? 16.672 -18.547 -17.797 1 98.5 82 VAL A O 1
ATOM 647 N N . ALA A 1 83 ? 16.312 -20.578 -16.844 1 98.44 83 ALA A N 1
ATOM 648 C CA . ALA A 1 83 ? 16.609 -21.297 -18.078 1 98.44 83 ALA A CA 1
ATOM 649 C C . ALA A 1 83 ? 15.617 -20.922 -19.188 1 98.44 83 ALA A C 1
ATOM 651 O O . ALA A 1 83 ? 16 -20.781 -20.344 1 98.44 83 ALA A O 1
ATOM 652 N N . LEU A 1 84 ? 14.344 -20.797 -18.844 1 98.62 84 LEU A N 1
ATOM 653 C CA . LEU A 1 84 ? 13.336 -20.359 -19.797 1 98.62 84 LEU A CA 1
ATOM 654 C C . LEU A 1 84 ? 13.664 -18.969 -20.328 1 98.62 84 LEU A C 1
ATOM 656 O O . LEU A 1 84 ? 13.609 -18.734 -21.531 1 98.62 84 LEU A O 1
ATOM 660 N N . VAL A 1 85 ? 13.992 -18.047 -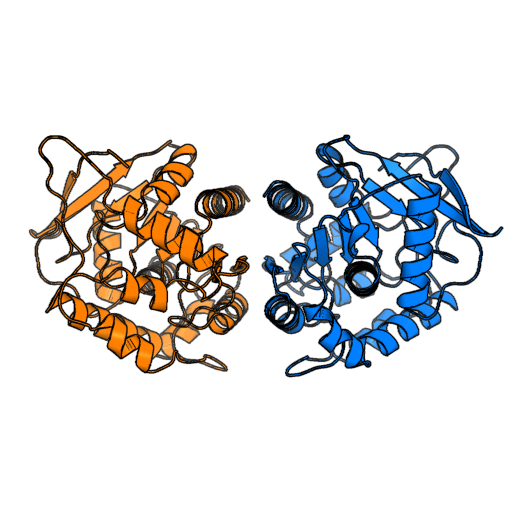19.406 1 98.44 85 VAL A N 1
ATOM 661 C CA . VAL A 1 85 ? 14.32 -16.688 -19.766 1 98.44 85 VAL A CA 1
ATOM 662 C C . VAL A 1 85 ? 15.484 -16.672 -20.766 1 98.44 85 VAL A C 1
ATOM 664 O O . VAL A 1 85 ? 15.445 -15.969 -21.766 1 98.44 85 VAL A O 1
ATOM 667 N N . ASN A 1 86 ? 16.453 -17.5 -20.5 1 97.69 86 ASN A N 1
ATOM 668 C CA . ASN A 1 86 ? 17.609 -17.625 -21.391 1 97.69 86 ASN A CA 1
ATOM 669 C C . ASN A 1 86 ? 17.219 -18.188 -22.75 1 97.69 86 ASN A C 1
ATOM 671 O O . ASN A 1 86 ? 17.672 -17.688 -23.781 1 97.69 86 ASN A O 1
ATOM 675 N N . ALA A 1 87 ? 16.406 -19.156 -22.703 1 97.94 87 ALA A N 1
ATOM 676 C CA . ALA A 1 87 ? 15.961 -19.797 -23.953 1 97.94 87 ALA A CA 1
ATOM 677 C C . ALA A 1 87 ? 15.172 -18.812 -24.812 1 97.94 87 ALA A C 1
ATOM 679 O O . ALA A 1 87 ? 15.164 -18.922 -26.047 1 97.94 87 ALA A O 1
ATOM 680 N N . LEU A 1 88 ? 14.5 -17.875 -24.203 1 97.69 88 LEU A N 1
ATOM 681 C CA . LEU A 1 88 ? 13.703 -16.891 -24.906 1 97.69 88 LEU A CA 1
ATOM 682 C C . LEU A 1 88 ? 14.539 -15.672 -25.281 1 97.69 88 LEU A C 1
ATOM 684 O O . LEU A 1 88 ? 14.023 -14.688 -25.812 1 97.69 88 LEU A O 1
ATOM 688 N N . ASP A 1 89 ? 15.781 -15.664 -24.938 1 97.19 89 ASP A N 1
ATOM 689 C CA . ASP A 1 89 ? 16.75 -14.609 -25.25 1 97.19 89 ASP A CA 1
ATOM 690 C C . ASP A 1 89 ? 16.328 -13.281 -24.641 1 97.19 89 ASP A C 1
ATOM 692 O O . ASP A 1 89 ? 16.312 -12.25 -25.312 1 97.19 89 ASP A O 1
ATOM 696 N N . LEU A 1 90 ? 15.891 -13.367 -23.438 1 97.25 90 LEU A N 1
ATOM 697 C CA . LEU A 1 90 ? 15.523 -12.156 -22.703 1 97.25 90 LEU A CA 1
ATOM 698 C C . LEU A 1 90 ? 16.672 -11.703 -21.797 1 97.25 90 LEU A C 1
ATOM 700 O O . LEU A 1 90 ? 17.359 -12.531 -21.188 1 97.25 90 LEU A O 1
ATOM 704 N N . ASP A 1 91 ? 16.906 -10.43 -21.688 1 96.62 91 ASP A N 1
ATOM 705 C CA . ASP A 1 91 ? 17.984 -9.867 -20.875 1 96.62 91 ASP A CA 1
ATOM 706 C C . ASP A 1 91 ? 17.516 -9.594 -19.453 1 96.62 91 ASP A C 1
ATOM 708 O O . ASP A 1 91 ? 18.25 -9.836 -18.5 1 96.62 91 ASP A O 1
ATOM 712 N N . LYS A 1 92 ? 16.406 -8.914 -19.344 1 97.94 92 LYS A N 1
ATOM 713 C CA . LYS A 1 92 ? 15.852 -8.516 -18.062 1 97.94 92 LYS A CA 1
ATOM 714 C C . LYS A 1 92 ? 14.352 -8.766 -18 1 97.94 92 LYS A C 1
ATOM 716 O O . LYS A 1 92 ? 13.664 -8.672 -19.016 1 97.94 92 LYS A O 1
ATOM 721 N N . VAL A 1 93 ? 13.773 -9.055 -16.781 1 98.81 93 VAL A N 1
ATOM 722 C CA . VAL A 1 93 ? 12.344 -9.305 -16.609 1 98.81 93 VAL A CA 1
ATOM 723 C C . VAL A 1 93 ? 11.859 -8.633 -15.328 1 98.81 93 VAL A C 1
ATOM 725 O O . VAL A 1 93 ? 12.664 -8.219 -14.492 1 98.81 93 VAL A O 1
ATOM 728 N N . VAL A 1 94 ? 10.594 -8.422 -15.211 1 98.88 94 VAL A N 1
ATOM 729 C CA . VAL A 1 94 ? 9.922 -8.195 -13.93 1 98.88 94 VAL A CA 1
ATOM 730 C C . VAL A 1 94 ? 9.539 -9.539 -13.305 1 98.88 94 VAL A C 1
ATOM 732 O O . VAL A 1 94 ? 8.75 -10.289 -13.883 1 98.88 94 VAL A O 1
ATOM 735 N N . ALA A 1 95 ? 10.094 -9.859 -12.195 1 98.94 95 ALA A N 1
ATOM 736 C CA . ALA A 1 95 ? 9.812 -11.125 -11.523 1 98.94 95 ALA A CA 1
ATOM 737 C C . ALA A 1 95 ? 8.562 -11.016 -10.648 1 98.94 95 ALA A C 1
ATOM 739 O O . ALA A 1 95 ? 8.617 -10.5 -9.531 1 98.94 95 ALA A O 1
ATOM 740 N N . PHE A 1 96 ? 7.477 -11.531 -11.164 1 98.94 96 PHE A N 1
ATOM 741 C CA . PHE A 1 96 ? 6.195 -11.461 -10.469 1 98.94 96 PHE A CA 1
ATOM 742 C C . PHE A 1 96 ? 5.82 -12.82 -9.891 1 98.94 96 PHE A C 1
ATOM 744 O O . PHE A 1 96 ? 5.426 -13.727 -10.625 1 98.94 96 PHE A O 1
ATOM 751 N N . GLY A 1 97 ? 5.914 -12.922 -8.562 1 98.94 97 GLY A N 1
ATOM 752 C CA . GLY A 1 97 ? 5.598 -14.188 -7.91 1 98.94 97 GLY A CA 1
ATOM 753 C C . GLY A 1 97 ? 4.398 -14.094 -6.984 1 98.94 97 GLY A C 1
ATOM 754 O O . GLY A 1 97 ? 4.258 -13.125 -6.238 1 98.94 97 GLY A O 1
ATOM 755 N N . PHE A 1 98 ? 3.561 -15.117 -7.035 1 98.94 98 PHE A N 1
ATOM 756 C CA . PHE A 1 98 ? 2.426 -15.234 -6.125 1 98.94 98 PHE A CA 1
ATOM 757 C C . PHE A 1 98 ? 2.553 -16.484 -5.266 1 98.94 98 PHE A C 1
ATOM 759 O O . PHE A 1 98 ? 2.689 -17.594 -5.789 1 98.94 98 PHE A O 1
ATOM 766 N N . SER A 1 99 ? 2.498 -16.297 -3.863 1 98.81 99 SER A N 1
ATOM 767 C CA . SER A 1 99 ? 2.531 -17.391 -2.898 1 98.81 99 SER A CA 1
ATOM 768 C C . SER A 1 99 ? 3.779 -18.25 -3.076 1 98.81 99 SER A C 1
ATOM 770 O O . SER A 1 99 ? 4.902 -17.75 -2.975 1 98.81 99 SER A O 1
ATOM 772 N N . LEU A 1 100 ? 3.709 -19.516 -3.488 1 98.88 100 LEU A N 1
ATOM 773 C CA . LEU A 1 100 ? 4.879 -20.312 -3.816 1 98.88 100 LEU A CA 1
ATOM 774 C C . LEU A 1 100 ? 5.766 -19.609 -4.832 1 98.88 100 LEU A C 1
ATOM 776 O O . LEU A 1 100 ? 6.984 -19.531 -4.656 1 98.88 100 LEU A O 1
ATOM 780 N N . GLY A 1 101 ? 5.121 -19.047 -5.805 1 98.88 101 GLY A N 1
ATOM 781 C CA . GLY A 1 101 ? 5.844 -18.281 -6.812 1 98.88 101 GLY A CA 1
ATOM 782 C C . GLY A 1 101 ? 6.562 -17.078 -6.246 1 98.88 101 GLY A C 1
ATOM 783 O O . GLY A 1 101 ? 7.566 -16.625 -6.797 1 98.88 101 GLY A O 1
ATOM 784 N N . GLY A 1 102 ? 6.008 -16.516 -5.16 1 98.94 102 GLY A N 1
ATOM 785 C CA . GLY A 1 102 ? 6.695 -15.422 -4.48 1 98.94 102 GLY A CA 1
ATOM 786 C C . GLY A 1 102 ? 8.031 -15.836 -3.889 1 98.94 102 GLY A C 1
ATOM 787 O O . GLY A 1 102 ? 8.977 -15.047 -3.865 1 98.94 102 GLY A O 1
ATOM 788 N N . GLY A 1 103 ? 8.07 -17.047 -3.32 1 98.94 103 GLY A N 1
ATOM 789 C CA . GLY A 1 103 ? 9.352 -17.594 -2.91 1 98.94 103 GLY A CA 1
ATOM 790 C C . GLY A 1 103 ? 10.336 -17.734 -4.059 1 98.94 103 GLY A C 1
ATOM 791 O O . GLY A 1 103 ? 11.516 -17.406 -3.914 1 98.94 103 GLY A O 1
ATOM 792 N N . VAL A 1 104 ? 9.844 -18.172 -5.188 1 98.94 104 VAL A N 1
ATOM 793 C CA . VAL A 1 104 ? 10.68 -18.312 -6.379 1 98.94 104 VAL A CA 1
ATOM 794 C C . VAL A 1 104 ? 11.188 -16.953 -6.832 1 98.94 104 VAL A C 1
ATOM 796 O O . VAL A 1 104 ? 12.359 -16.797 -7.164 1 98.94 104 VAL A O 1
ATOM 799 N N . ALA A 1 105 ? 10.297 -15.969 -6.812 1 98.94 105 ALA A N 1
ATOM 800 C CA . ALA A 1 105 ? 10.688 -14.617 -7.199 1 98.94 105 ALA A CA 1
ATOM 801 C C . ALA A 1 105 ? 11.758 -14.07 -6.266 1 98.94 105 ALA A C 1
ATOM 803 O O . ALA A 1 105 ? 12.688 -13.391 -6.711 1 98.94 105 ALA A O 1
ATOM 804 N N . GLN A 1 106 ? 11.617 -14.305 -4.969 1 98.94 106 GLN A N 1
ATOM 805 C CA . GLN A 1 106 ? 12.641 -13.898 -4.012 1 98.94 106 GLN A CA 1
ATOM 806 C C . GLN A 1 106 ? 13.984 -14.547 -4.348 1 98.94 106 GLN A C 1
ATOM 808 O O . GLN A 1 106 ? 14.992 -13.852 -4.496 1 98.94 106 GLN A O 1
ATOM 813 N N . TYR A 1 107 ? 13.984 -15.797 -4.574 1 98.94 107 TYR A N 1
ATOM 814 C CA . TYR A 1 107 ? 15.195 -16.547 -4.902 1 98.94 107 TYR A CA 1
ATOM 815 C C . TYR A 1 107 ? 15.859 -15.977 -6.152 1 98.94 107 TYR A C 1
ATOM 817 O O . TYR A 1 107 ? 17.062 -15.711 -6.16 1 98.94 107 TYR A O 1
ATOM 825 N N . VAL A 1 108 ? 15.047 -15.82 -7.191 1 98.94 108 VAL A N 1
ATOM 826 C CA . VAL A 1 108 ? 15.578 -15.328 -8.461 1 98.94 108 VAL A CA 1
ATOM 827 C C . VAL A 1 108 ? 16.141 -13.922 -8.266 1 98.94 108 VAL A C 1
ATOM 829 O O . VAL A 1 108 ? 17.188 -13.586 -8.844 1 98.94 108 VAL A O 1
ATOM 832 N N . SER A 1 109 ? 15.547 -13.102 -7.441 1 98.88 109 SER A N 1
ATOM 833 C CA . SER A 1 109 ? 15.938 -11.703 -7.258 1 98.88 109 SER A CA 1
ATOM 834 C C . SER A 1 109 ? 17.281 -11.602 -6.543 1 98.88 109 SER A C 1
ATOM 836 O O . SER A 1 109 ? 18.078 -10.703 -6.828 1 98.88 109 SER A O 1
ATOM 838 N N . TRP A 1 110 ? 17.562 -12.484 -5.547 1 98.81 110 TRP A N 1
ATOM 839 C CA . TRP A 1 110 ? 18.844 -12.344 -4.848 1 98.81 110 TRP A CA 1
ATOM 840 C C . TRP A 1 110 ? 19.922 -13.18 -5.52 1 98.81 110 TRP A C 1
ATOM 842 O O . TRP A 1 110 ? 21.109 -12.906 -5.359 1 98.81 110 TRP A O 1
ATOM 852 N N . THR A 1 111 ? 19.594 -14.211 -6.344 1 98.75 111 THR A N 1
ATOM 853 C CA . THR A 1 111 ? 20.578 -15.094 -6.977 1 98.75 111 THR A CA 1
ATOM 854 C C . THR A 1 111 ? 20.984 -14.555 -8.352 1 98.75 111 THR A C 1
ATOM 856 O O . THR A 1 111 ? 22.125 -14.703 -8.766 1 98.75 111 THR A O 1
ATOM 859 N N . TYR A 1 112 ? 20 -13.984 -9.062 1 98.44 112 TYR A N 1
ATOM 860 C CA . TYR A 1 112 ? 20.219 -13.445 -10.398 1 98.44 112 TYR A CA 1
ATOM 861 C C . TYR A 1 112 ? 19.797 -11.984 -10.469 1 98.44 112 TYR A C 1
ATOM 863 O O . TYR A 1 112 ? 18.984 -11.609 -11.305 1 98.44 112 TYR A O 1
ATOM 871 N N . PRO A 1 113 ? 20.438 -11.133 -9.68 1 98.25 113 PRO A N 1
ATOM 872 C CA . PRO A 1 113 ? 20 -9.742 -9.57 1 98.25 113 PRO A CA 1
ATOM 873 C C . PRO A 1 113 ? 20.047 -9 -10.898 1 98.25 113 PRO A C 1
ATOM 875 O O . PRO A 1 113 ? 19.266 -8.086 -11.133 1 98.25 113 PRO A O 1
ATOM 878 N N . ASP A 1 114 ? 20.906 -9.414 -11.828 1 98 114 ASP A N 1
ATOM 879 C CA . ASP A 1 114 ? 21.062 -8.719 -13.102 1 98 114 ASP A CA 1
ATOM 880 C C . ASP A 1 114 ? 19.906 -9.023 -14.047 1 98 114 ASP A C 1
ATOM 882 O O . ASP A 1 114 ? 19.625 -8.266 -14.977 1 98 114 ASP A O 1
ATOM 886 N N . LEU A 1 115 ? 19.219 -10.109 -13.781 1 98.38 115 LEU A N 1
ATOM 887 C CA . LEU A 1 115 ? 18.109 -10.555 -14.617 1 98.38 115 LEU A CA 1
ATOM 888 C C . LEU A 1 115 ? 16.828 -9.828 -14.242 1 98.38 115 LEU A C 1
ATOM 890 O O . LEU A 1 115 ? 15.891 -9.75 -15.047 1 98.38 115 LEU A O 1
ATOM 894 N N . VAL A 1 116 ? 16.781 -9.273 -13.039 1 98.81 116 VAL A N 1
ATOM 895 C CA . VAL A 1 116 ? 15.523 -8.766 -12.492 1 98.81 116 VAL A CA 1
ATOM 896 C C . VAL A 1 116 ? 15.531 -7.238 -12.508 1 98.81 116 VAL A C 1
ATOM 898 O O . VAL A 1 116 ? 16.391 -6.613 -11.875 1 98.81 116 VAL A O 1
ATOM 901 N N . GLU A 1 117 ? 14.594 -6.699 -13.234 1 98.56 117 GLU A N 1
ATOM 902 C CA . GLU A 1 117 ? 14.43 -5.25 -13.234 1 98.56 117 GLU A CA 1
ATOM 903 C C . GLU A 1 117 ? 13.742 -4.77 -11.961 1 98.56 117 GLU A C 1
ATOM 905 O O . GLU A 1 117 ? 14.211 -3.83 -11.312 1 98.56 117 GLU A O 1
ATOM 910 N N . LYS A 1 118 ? 12.625 -5.27 -11.68 1 98.81 118 LYS A N 1
ATOM 911 C CA . LYS A 1 118 ? 11.773 -5.109 -10.508 1 98.81 118 LYS A CA 1
ATOM 912 C C . LYS A 1 118 ? 11.117 -6.43 -10.109 1 98.81 118 LYS A C 1
ATOM 914 O O . LYS A 1 118 ? 11.047 -7.355 -10.922 1 98.81 118 LYS A O 1
ATOM 919 N N . ALA A 1 119 ? 10.719 -6.516 -8.906 1 98.94 119 ALA A N 1
ATOM 920 C CA . ALA A 1 119 ? 10.078 -7.75 -8.461 1 98.94 119 ALA A CA 1
ATOM 921 C C . ALA A 1 119 ? 8.75 -7.461 -7.754 1 98.94 119 ALA A C 1
ATOM 923 O O . ALA A 1 119 ? 8.547 -6.359 -7.238 1 98.94 119 ALA A O 1
ATOM 924 N N . VAL A 1 120 ? 7.879 -8.367 -7.832 1 99 120 VAL A N 1
ATOM 925 C CA . VAL A 1 120 ? 6.602 -8.352 -7.133 1 99 120 VAL A CA 1
ATOM 926 C C . VAL A 1 120 ? 6.473 -9.609 -6.266 1 99 120 VAL A C 1
ATOM 928 O O . VAL A 1 120 ? 6.535 -10.727 -6.773 1 99 120 VAL A O 1
ATOM 931 N N . PHE A 1 121 ? 6.398 -9.422 -5.008 1 98.94 121 PHE A N 1
ATOM 932 C CA . PHE A 1 121 ? 6.168 -10.492 -4.043 1 98.94 121 PHE A CA 1
ATOM 933 C C . PHE A 1 121 ? 4.742 -10.438 -3.508 1 98.94 121 PHE A C 1
ATOM 935 O O . PHE A 1 121 ? 4.453 -9.703 -2.561 1 98.94 121 PHE A O 1
ATOM 942 N N . SER A 1 122 ? 3.883 -11.242 -4.094 1 98.94 122 SER A N 1
ATOM 943 C CA . SER A 1 122 ? 2.451 -11.156 -3.818 1 98.94 122 SER A CA 1
ATOM 944 C C . SER A 1 122 ? 1.976 -12.336 -2.975 1 98.94 122 SER A C 1
ATOM 946 O O . SER A 1 122 ? 2.168 -13.492 -3.354 1 98.94 122 SER A O 1
ATOM 948 N N . GLY A 1 123 ? 1.292 -12.008 -1.843 1 98.81 123 GLY A N 1
ATOM 949 C CA . GLY A 1 123 ? 0.716 -13.055 -1.019 1 98.81 123 GLY A CA 1
ATOM 950 C C . GLY A 1 123 ? 1.727 -14.102 -0.594 1 98.81 123 GLY A C 1
ATOM 951 O O . GLY A 1 123 ? 1.421 -15.297 -0.579 1 98.81 123 GLY A O 1
ATOM 952 N N . THR A 1 124 ? 2.947 -13.719 -0.38 1 98.81 124 THR A N 1
ATOM 953 C CA . THR A 1 124 ? 4.031 -14.633 -0.023 1 98.81 124 THR A CA 1
ATOM 954 C C . THR A 1 124 ? 4.688 -14.203 1.285 1 98.81 124 THR A C 1
ATOM 956 O O . THR A 1 124 ? 4.215 -13.281 1.95 1 98.81 124 THR A O 1
ATOM 959 N N . GLN A 1 125 ? 5.664 -14.969 1.753 1 98.5 125 GLN A N 1
ATOM 960 C CA . GLN A 1 125 ? 6.402 -14.68 2.977 1 98.5 125 GLN A CA 1
ATOM 961 C C . GLN A 1 125 ? 7.875 -15.055 2.834 1 98.5 125 GLN A C 1
ATOM 963 O O . GLN A 1 125 ? 8.242 -15.828 1.947 1 98.5 125 GLN A O 1
ATOM 968 N N . PRO A 1 126 ? 8.727 -14.43 3.631 1 98.62 126 PRO A N 1
ATOM 969 C CA . PRO A 1 126 ? 10.141 -14.812 3.635 1 98.62 126 PRO A CA 1
ATOM 970 C C . PRO A 1 126 ? 10.406 -16.094 4.43 1 98.62 126 PRO A C 1
ATOM 972 O O . PRO A 1 126 ? 9.469 -16.734 4.891 1 98.62 126 PRO A O 1
ATOM 975 N N . GLY A 1 127 ? 11.703 -16.484 4.434 1 98.69 127 GLY A N 1
ATOM 976 C CA . GLY A 1 127 ? 12.094 -17.5 5.398 1 98.69 127 GLY A CA 1
ATOM 977 C C . GLY A 1 127 ? 11.781 -17.109 6.832 1 98.69 127 GLY A C 1
ATOM 978 O O . GLY A 1 127 ? 11.5 -15.945 7.117 1 98.69 127 GLY A O 1
ATOM 979 N N . ILE A 1 128 ? 11.836 -18.141 7.672 1 98.62 128 ILE A N 1
ATOM 980 C CA . ILE A 1 128 ? 11.555 -17.875 9.078 1 98.62 128 ILE A CA 1
ATOM 981 C C . ILE A 1 128 ? 12.57 -16.891 9.641 1 98.62 128 ILE A C 1
ATOM 983 O O . ILE A 1 128 ? 13.75 -16.922 9.281 1 98.62 128 ILE A O 1
ATOM 987 N N . GLY A 1 129 ? 12.156 -16 10.398 1 98.5 129 GLY A N 1
ATOM 988 C CA . GLY A 1 129 ? 12.945 -14.953 11.031 1 98.5 129 GLY A CA 1
ATOM 989 C C . GLY A 1 129 ? 12.211 -14.25 12.156 1 98.5 129 GLY A C 1
ATOM 990 O O . GLY A 1 129 ? 11.156 -14.711 12.602 1 98.5 129 GLY A O 1
ATOM 991 N N . PRO A 1 130 ? 12.805 -13.141 12.633 1 98 130 PRO A N 1
ATOM 992 C CA . PRO A 1 130 ? 12.164 -12.414 13.727 1 98 130 PRO A CA 1
ATOM 993 C C . PRO A 1 130 ? 10.734 -11.984 13.391 1 98 130 PRO A C 1
ATOM 995 O O . PRO A 1 130 ? 10.5 -11.367 12.352 1 98 130 PRO A O 1
ATOM 998 N N . ASN A 1 131 ? 9.719 -12.383 14.258 1 97.12 131 ASN A N 1
ATOM 999 C CA . ASN A 1 131 ? 8.336 -11.914 14.266 1 97.12 131 ASN A CA 1
ATOM 1000 C C . ASN A 1 131 ? 7.531 -12.531 13.125 1 97.12 131 ASN A C 1
ATOM 1002 O O . ASN A 1 131 ? 6.379 -12.156 12.898 1 97.12 131 ASN A O 1
ATOM 1006 N N . ILE A 1 132 ? 8.133 -13.453 12.359 1 98.44 132 ILE A N 1
ATOM 1007 C CA . ILE A 1 132 ? 7.383 -14.117 11.305 1 98.44 132 ILE A CA 1
ATOM 1008 C C . ILE A 1 132 ? 6.34 -15.047 11.914 1 98.44 132 ILE A C 1
ATOM 1010 O O . ILE A 1 132 ? 6.625 -15.766 12.875 1 98.44 132 ILE A O 1
ATOM 1014 N N . THR A 1 133 ? 5.141 -15 11.375 1 97.38 133 THR A N 1
ATOM 1015 C CA . THR A 1 133 ? 4.008 -15.773 11.883 1 97.38 133 THR A CA 1
ATOM 1016 C C . THR A 1 133 ? 3.654 -16.906 10.914 1 97.38 133 THR A C 1
ATOM 1018 O O . THR A 1 133 ? 3.584 -16.688 9.703 1 97.38 133 THR A O 1
ATOM 1021 N N . ALA A 1 134 ? 3.438 -18.125 11.43 1 95.19 134 ALA A N 1
ATOM 1022 C CA . ALA A 1 134 ? 3.018 -19.266 10.617 1 95.19 134 ALA A CA 1
ATOM 1023 C C . ALA A 1 134 ? 1.508 -19.25 10.398 1 95.19 134 ALA A C 1
ATOM 1025 O O . ALA A 1 134 ? 0.756 -18.75 11.242 1 95.19 134 ALA A O 1
ATOM 1026 N N . GLY A 1 135 ? 1.097 -19.75 9.258 1 94.06 135 GLY A N 1
ATOM 1027 C CA . GLY A 1 135 ? -0.326 -19.984 9.055 1 94.06 135 GLY A CA 1
ATOM 1028 C C . GLY A 1 135 ? -0.884 -21.094 9.914 1 94.06 135 GLY A C 1
ATOM 1029 O O . GLY A 1 135 ? -0.131 -21.938 10.422 1 94.06 135 GLY A O 1
ATOM 1030 N N . PRO A 1 136 ? -2.18 -21.109 10.102 1 95.81 136 PRO A N 1
ATOM 1031 C CA . PRO A 1 136 ? -2.789 -22.188 10.875 1 95.81 136 PRO A CA 1
ATOM 1032 C C . PRO A 1 136 ? -2.65 -23.547 10.195 1 95.81 136 PRO A C 1
ATOM 1034 O O . PRO A 1 136 ? -2.652 -23.625 8.961 1 95.81 136 PRO A O 1
ATOM 1037 N N . PRO A 1 137 ? -2.605 -24.609 10.945 1 94.56 137 PRO A N 1
ATOM 1038 C CA . PRO A 1 137 ? -2.391 -25.953 10.383 1 94.56 137 PRO A CA 1
ATOM 1039 C C . PRO A 1 137 ? -3.5 -26.375 9.422 1 94.56 137 PRO A C 1
ATOM 1041 O O . PRO A 1 137 ? -3.262 -27.172 8.516 1 94.56 137 PRO A O 1
ATOM 1044 N N . GLU A 1 138 ? -4.672 -25.859 9.602 1 95.75 138 GLU A N 1
ATOM 1045 C CA . GLU A 1 138 ? -5.816 -26.219 8.766 1 95.75 138 GLU A CA 1
ATOM 1046 C C . GLU A 1 138 ? -5.566 -25.859 7.305 1 95.75 138 GLU A C 1
ATOM 1048 O O . GLU A 1 138 ? -6.109 -26.5 6.406 1 95.75 138 GLU A O 1
ATOM 1053 N N . VAL A 1 139 ? -4.754 -24.875 7.129 1 96.44 139 VAL A N 1
ATOM 1054 C CA . VAL A 1 139 ? -4.426 -24.438 5.777 1 96.44 139 VAL A CA 1
ATOM 1055 C C . VAL A 1 139 ? -3.748 -25.578 5.016 1 96.44 139 VAL A C 1
ATOM 1057 O O . VAL A 1 139 ? -4.113 -25.875 3.877 1 96.44 139 VAL A O 1
ATOM 1060 N N . PHE A 1 140 ? -2.812 -26.219 5.668 1 93.88 140 PHE A N 1
ATOM 1061 C CA . PHE A 1 140 ? -2.086 -27.328 5.043 1 93.88 140 PHE A CA 1
ATOM 1062 C C . PHE A 1 140 ? -3.023 -28.484 4.727 1 93.88 140 PHE A C 1
ATOM 1064 O O . PHE A 1 140 ? -2.908 -29.109 3.674 1 93.88 140 PHE A O 1
ATOM 1071 N N . THR A 1 141 ? -3.941 -28.75 5.609 1 96 141 THR A N 1
ATOM 1072 C CA . THR A 1 141 ? -4.898 -29.844 5.418 1 96 141 THR A CA 1
ATOM 1073 C C . THR A 1 141 ? -5.762 -29.594 4.184 1 96 141 THR A C 1
ATOM 1075 O O . THR A 1 141 ? -5.934 -30.484 3.348 1 96 141 THR A O 1
ATOM 1078 N N . ILE A 1 142 ? -6.195 -28.406 4.062 1 97.44 142 ILE A N 1
ATOM 1079 C CA . ILE A 1 142 ? -7.07 -28.062 2.943 1 97.44 142 ILE A CA 1
ATOM 1080 C C . ILE A 1 142 ? -6.258 -28.031 1.648 1 97.44 142 ILE A C 1
ATOM 1082 O O . ILE A 1 142 ? -6.695 -28.562 0.625 1 97.44 142 ILE A O 1
ATOM 1086 N N . ALA A 1 143 ? -5.062 -27.547 1.697 1 95.5 143 ALA A N 1
ATOM 1087 C CA . ALA A 1 143 ? -4.215 -27.375 0.522 1 95.5 143 ALA A CA 1
ATOM 1088 C C . ALA A 1 143 ? -3.746 -28.719 -0.019 1 95.5 143 ALA A C 1
ATOM 1090 O O . ALA A 1 143 ? -3.383 -28.828 -1.192 1 95.5 143 ALA A O 1
ATOM 1091 N N . SER A 1 144 ? -3.758 -29.75 0.774 1 95.25 144 SER A N 1
ATOM 1092 C CA . SER A 1 144 ? -3.219 -31.047 0.397 1 95.25 144 SER A CA 1
ATOM 1093 C C . SER A 1 144 ? -4.332 -32 -0.007 1 95.25 144 SER A C 1
ATOM 1095 O O . SER A 1 144 ? -4.082 -33.188 -0.24 1 95.25 144 SER A O 1
ATOM 1097 N N . GLU A 1 145 ? -5.484 -31.484 -0.041 1 95.19 145 GLU A N 1
ATOM 1098 C CA . GLU A 1 145 ? -6.59 -32.375 -0.399 1 95.19 145 GLU A CA 1
ATOM 1099 C C . GLU A 1 145 ? -6.387 -32.969 -1.784 1 95.19 145 GLU A C 1
ATOM 1101 O O . GLU A 1 145 ? -5.922 -32.312 -2.703 1 95.19 145 GLU A O 1
ATOM 1106 N N . GLU A 1 146 ? -6.883 -34.188 -1.958 1 95.25 146 GLU A N 1
ATOM 1107 C CA . GLU A 1 146 ? -6.691 -34.875 -3.217 1 95.25 146 GLU A CA 1
ATOM 1108 C C . GLU A 1 146 ? -7.645 -34.375 -4.293 1 95.25 146 GLU A C 1
ATOM 1110 O O . GLU A 1 146 ? -8.758 -33.938 -3.99 1 95.25 146 GLU A O 1
ATOM 1115 N N . GLY A 1 147 ? -7.137 -34.531 -5.488 1 96.44 147 GLY A N 1
ATOM 1116 C CA . GLY A 1 147 ? -7.98 -34.156 -6.617 1 96.44 147 GLY A CA 1
ATOM 1117 C C . GLY A 1 147 ? -7.941 -32.688 -6.93 1 96.44 147 GLY A C 1
ATOM 1118 O O . GLY A 1 147 ? -7.156 -31.938 -6.34 1 96.44 147 GLY A O 1
ATOM 1119 N N . GLU A 1 148 ? -8.695 -32.25 -7.906 1 97.25 148 GLU A N 1
ATOM 1120 C CA . GLU A 1 148 ? -8.797 -30.844 -8.266 1 97.25 148 GLU A CA 1
ATOM 1121 C C . GLU A 1 148 ? -9.328 -30.016 -7.098 1 97.25 148 GLU A C 1
ATOM 1123 O O . GLU A 1 148 ? -10.25 -30.438 -6.395 1 97.25 148 GLU A O 1
ATOM 1128 N N . PRO A 1 149 ? -8.75 -28.844 -6.859 1 97.25 149 PRO A N 1
ATOM 1129 C CA . PRO A 1 149 ? -9.289 -28 -5.797 1 97.25 149 PRO A CA 1
ATOM 1130 C C . PRO A 1 149 ? -10.766 -27.672 -5.992 1 97.25 149 PRO A C 1
ATOM 1132 O O . PRO A 1 149 ? -11.195 -27.359 -7.105 1 97.25 149 PRO A O 1
ATOM 1135 N N . THR A 1 150 ? -11.555 -27.797 -4.973 1 97.75 150 THR A N 1
ATOM 1136 C CA . THR A 1 150 ?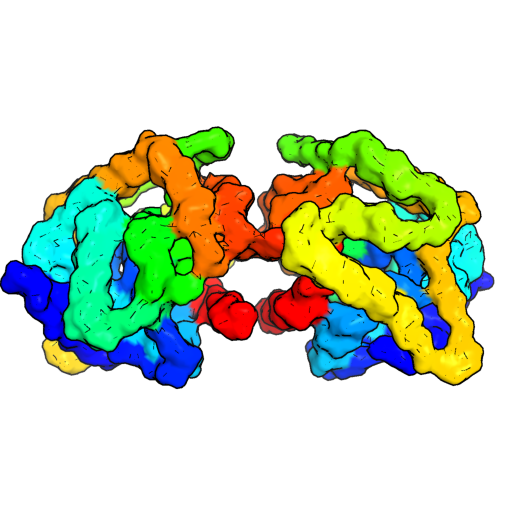 -12.969 -27.438 -5.023 1 97.75 150 THR A CA 1
ATOM 1137 C C . THR A 1 150 ? -13.164 -25.938 -4.84 1 97.75 150 THR A C 1
ATOM 1139 O O . THR A 1 150 ? -12.281 -25.25 -4.332 1 97.75 150 THR A O 1
ATOM 1142 N N . GLU A 1 151 ? -14.305 -25.516 -5.301 1 98.19 151 GLU A N 1
ATOM 1143 C CA . GLU A 1 151 ? -14.648 -24.109 -5.062 1 98.19 151 GLU A CA 1
ATOM 1144 C C . GLU A 1 151 ? -14.586 -23.781 -3.578 1 98.19 151 GLU A C 1
ATOM 1146 O O . GLU A 1 151 ? -14.016 -22.75 -3.195 1 98.19 151 GLU A O 1
ATOM 1151 N N . LYS A 1 152 ? -15.156 -24.625 -2.777 1 98.25 152 LYS A N 1
ATOM 1152 C CA . LYS A 1 152 ? -15.195 -24.406 -1.334 1 98.25 152 LYS A CA 1
ATOM 1153 C C . LYS A 1 152 ? -13.781 -24.297 -0.762 1 98.25 152 LYS A C 1
ATOM 1155 O O . LYS A 1 152 ? -13.5 -23.406 0.042 1 98.25 152 LYS A O 1
ATOM 1160 N N . ALA A 1 153 ? -12.883 -25.203 -1.108 1 98.38 153 ALA A N 1
ATOM 1161 C CA . ALA A 1 153 ? -11.508 -25.172 -0.631 1 98.38 153 ALA A CA 1
ATOM 1162 C C . ALA A 1 153 ? -10.812 -23.875 -1.036 1 98.38 153 ALA A C 1
ATOM 1164 O O . ALA A 1 153 ? -10.141 -23.25 -0.218 1 98.38 153 ALA A O 1
ATOM 1165 N N . MET A 1 154 ? -11.016 -23.438 -2.285 1 98.31 154 MET A N 1
ATOM 1166 C CA . MET A 1 154 ? -10.344 -22.25 -2.787 1 98.31 154 MET A CA 1
ATOM 1167 C C . MET A 1 154 ? -10.891 -21 -2.111 1 98.31 154 MET A C 1
ATOM 1169 O O . MET A 1 154 ? -10.133 -20.078 -1.786 1 98.31 154 MET A O 1
ATOM 1173 N N . LEU A 1 155 ? -12.242 -20.969 -1.946 1 98.69 155 LEU A N 1
ATOM 1174 C CA . LEU A 1 155 ? -12.828 -19.828 -1.251 1 98.69 155 LEU A CA 1
ATOM 1175 C C . LEU A 1 155 ? -12.297 -19.734 0.173 1 98.69 155 LEU A C 1
ATOM 1177 O O . LEU A 1 155 ? -12 -18.625 0.65 1 98.69 155 LEU A O 1
ATOM 1181 N N . THR A 1 156 ? -12.133 -20.844 0.851 1 98.5 156 THR A N 1
ATOM 1182 C CA . THR A 1 156 ? -11.641 -20.875 2.225 1 98.5 156 THR A CA 1
ATOM 1183 C C . THR A 1 156 ? -10.195 -20.391 2.295 1 98.5 156 THR A C 1
ATOM 1185 O O . THR A 1 156 ? -9.844 -19.609 3.186 1 98.5 156 THR A O 1
ATOM 1188 N N . LEU A 1 157 ? -9.352 -20.734 1.385 1 98.56 157 LEU A N 1
ATOM 1189 C CA . LEU A 1 157 ? -7.922 -20.453 1.425 1 98.56 157 LEU A CA 1
ATOM 1190 C C . LEU A 1 157 ? -7.625 -19.062 0.896 1 98.56 157 LEU A C 1
ATOM 1192 O O . LEU A 1 157 ? -6.734 -18.375 1.406 1 98.56 157 LEU A O 1
ATOM 1196 N N . PHE A 1 158 ? -8.406 -18.547 -0.107 1 98.75 158 PHE A N 1
ATOM 1197 C CA . PHE A 1 158 ? -7.969 -17.391 -0.89 1 98.75 158 PHE A CA 1
ATOM 1198 C C . PHE A 1 158 ? -8.766 -16.156 -0.514 1 98.75 158 PHE A C 1
ATOM 1200 O O . PHE A 1 158 ? -8.328 -15.023 -0.761 1 98.75 158 PHE A O 1
ATOM 1207 N N . PHE A 1 159 ? -9.938 -16.297 0.101 1 98.75 159 PHE A N 1
ATOM 1208 C CA . PHE A 1 159 ? -10.82 -15.141 0.246 1 98.75 159 PHE A CA 1
ATOM 1209 C C . PHE A 1 159 ? -11.297 -15 1.688 1 98.75 159 PHE A C 1
ATOM 1211 O O . PHE A 1 159 ? -11.195 -15.945 2.477 1 98.75 159 PHE A O 1
ATOM 1218 N N . GLU A 1 160 ? -11.703 -13.766 2.02 1 97.75 160 GLU A N 1
ATOM 1219 C CA . GLU A 1 160 ? -12.297 -13.492 3.326 1 97.75 160 GLU A CA 1
ATOM 1220 C C . GLU A 1 160 ? -13.711 -14.055 3.42 1 97.75 160 GLU A C 1
ATOM 1222 O O . GLU A 1 160 ? -14.328 -14.367 2.4 1 97.75 160 GLU A O 1
ATOM 1227 N N . THR A 1 161 ? -14.242 -14.109 4.652 1 97.44 161 THR A N 1
ATOM 1228 C CA . THR A 1 161 ? -15.531 -14.758 4.887 1 97.44 161 THR A CA 1
ATOM 1229 C C . THR A 1 161 ? -16.672 -13.789 4.613 1 97.44 161 THR A C 1
ATOM 1231 O O . THR A 1 161 ? -17.844 -14.18 4.641 1 97.44 161 THR A O 1
ATOM 1234 N N . THR A 1 162 ? -16.344 -12.508 4.332 1 97.5 162 THR A N 1
ATOM 1235 C CA . THR A 1 162 ? -17.391 -11.555 4.031 1 97.5 162 THR A CA 1
ATOM 1236 C C . THR A 1 162 ? -18.078 -11.898 2.707 1 97.5 162 THR A C 1
ATOM 1238 O O . THR A 1 162 ? -17.453 -12.477 1.817 1 97.5 162 THR A O 1
ATOM 1241 N N . GLU A 1 163 ? -19.297 -11.484 2.549 1 97.81 163 GLU A N 1
ATOM 1242 C CA . GLU A 1 163 ? -20.031 -11.789 1.326 1 97.81 163 GLU A CA 1
ATOM 1243 C C . GLU A 1 163 ? -19.391 -11.117 0.115 1 97.81 163 GLU A C 1
ATOM 1245 O O . GLU A 1 163 ? -19.359 -11.695 -0.976 1 97.81 163 GLU A O 1
ATOM 1250 N N . THR A 1 164 ? -18.875 -9.945 0.302 1 97.5 164 THR A N 1
ATOM 1251 C CA . THR A 1 164 ? -18.234 -9.242 -0.8 1 97.5 164 THR A CA 1
ATOM 1252 C C . THR A 1 164 ? -17 -10.008 -1.288 1 97.5 164 THR A C 1
ATOM 1254 O O . THR A 1 164 ? -16.828 -10.195 -2.492 1 97.5 164 THR A O 1
ATOM 1257 N N . SER A 1 165 ? -16.234 -10.469 -0.379 1 98.44 165 SER A N 1
ATOM 1258 C CA . SER A 1 165 ? -15.031 -11.219 -0.738 1 98.44 165 SER A CA 1
ATOM 1259 C C . SER A 1 165 ? -15.398 -12.578 -1.337 1 98.44 165 SER A C 1
ATOM 1261 O O . SER A 1 165 ? -14.82 -12.984 -2.348 1 98.44 165 SER A O 1
ATOM 1263 N N . LEU A 1 166 ? -16.359 -13.25 -0.757 1 98.75 166 LEU A N 1
ATOM 1264 C CA . LEU A 1 166 ? -16.766 -14.562 -1.246 1 98.75 166 LEU A CA 1
ATOM 1265 C C . LEU A 1 166 ? -17.359 -14.461 -2.643 1 98.75 166 LEU A C 1
ATOM 1267 O O . LEU A 1 166 ? -17.125 -15.32 -3.492 1 98.75 166 LEU A O 1
ATOM 1271 N N . ALA A 1 167 ? -18.125 -13.43 -2.889 1 98.81 167 ALA A N 1
ATOM 1272 C CA . ALA A 1 167 ? -18.703 -13.227 -4.219 1 98.81 167 ALA A CA 1
ATOM 1273 C C . ALA A 1 167 ? -17.609 -13.039 -5.262 1 98.81 167 ALA A C 1
ATOM 1275 O O . ALA A 1 167 ? -17.672 -13.609 -6.355 1 98.81 167 ALA A O 1
ATOM 1276 N N . ALA A 1 168 ? -16.594 -12.258 -4.926 1 98.69 168 ALA A N 1
ATOM 1277 C CA . ALA A 1 168 ? -15.453 -12.07 -5.82 1 98.69 168 ALA A CA 1
ATOM 1278 C C . ALA A 1 168 ? -14.727 -13.383 -6.062 1 98.69 168 ALA A C 1
ATOM 1280 O O . ALA A 1 168 ? -14.258 -13.648 -7.176 1 98.69 168 ALA A O 1
ATOM 1281 N N . GLY A 1 169 ? -14.617 -14.164 -4.988 1 98.81 169 GLY A N 1
ATOM 1282 C CA . GLY A 1 169 ? -14 -15.477 -5.109 1 98.81 169 GLY A CA 1
ATOM 1283 C C . GLY A 1 169 ? -14.75 -16.406 -6.047 1 98.81 169 GLY A C 1
ATOM 1284 O O . GLY A 1 169 ? -14.133 -17.125 -6.844 1 98.81 169 GLY A O 1
ATOM 1285 N N . ARG A 1 170 ? -16.062 -16.422 -5.953 1 98.75 170 ARG A N 1
ATOM 1286 C CA . ARG A 1 170 ? -16.875 -17.25 -6.844 1 98.75 170 ARG A CA 1
ATOM 1287 C C . ARG A 1 170 ? -16.719 -16.812 -8.297 1 98.75 170 ARG A C 1
ATOM 1289 O O . ARG A 1 170 ? -16.625 -17.641 -9.195 1 98.75 170 ARG A O 1
ATOM 1296 N N . ASP A 1 171 ? -16.672 -15.508 -8.5 1 98.62 171 ASP A N 1
ATOM 1297 C CA . ASP A 1 171 ? -16.438 -14.984 -9.844 1 98.62 171 ASP A CA 1
ATOM 1298 C C . ASP A 1 171 ? -15.086 -15.43 -10.391 1 98.62 171 ASP A C 1
ATOM 1300 O O . ASP A 1 171 ? -14.984 -15.836 -11.547 1 98.62 171 ASP A O 1
ATOM 1304 N N . TRP A 1 172 ? -14.148 -15.336 -9.555 1 98.56 172 TRP A N 1
ATOM 1305 C CA . TRP A 1 172 ? -12.805 -15.758 -9.945 1 98.56 172 TRP A CA 1
ATOM 1306 C C . TRP A 1 172 ? -12.773 -17.25 -10.273 1 98.56 172 TRP A C 1
ATOM 1308 O O . TRP A 1 172 ? -12.211 -17.656 -11.289 1 98.56 172 TRP A O 1
ATOM 1318 N N . PHE A 1 173 ? -13.328 -18.031 -9.406 1 98.31 173 PHE A N 1
ATOM 1319 C CA . PHE A 1 173 ? -13.297 -19.484 -9.602 1 98.31 173 PHE A CA 1
ATOM 1320 C C . PHE A 1 173 ? -13.945 -19.859 -10.922 1 98.31 173 PHE A C 1
ATOM 1322 O O . PHE A 1 173 ? -13.461 -20.75 -11.625 1 98.31 173 PHE A O 1
ATOM 1329 N N . LYS A 1 174 ? -14.977 -19.156 -11.297 1 96.94 174 LYS A N 1
ATOM 1330 C CA . LYS A 1 174 ? -15.688 -19.422 -12.547 1 96.94 174 LYS A CA 1
ATOM 1331 C C . LYS A 1 174 ? -14.844 -19.031 -13.75 1 96.94 174 LYS A C 1
ATOM 1333 O O . LYS A 1 174 ? -14.805 -19.734 -14.758 1 96.94 174 LYS A O 1
ATOM 1338 N N . ARG A 1 175 ? -14.078 -17.969 -13.641 1 96.94 175 ARG A N 1
ATOM 1339 C CA . ARG A 1 175 ? -13.43 -17.438 -14.836 1 96.94 175 ARG A CA 1
ATOM 1340 C C . ARG A 1 175 ? -12.047 -18.047 -15.023 1 96.94 175 ARG A C 1
ATOM 1342 O O . ARG A 1 175 ? -11.469 -17.953 -16.109 1 96.94 175 ARG A O 1
ATOM 1349 N N . ARG A 1 176 ? -11.539 -18.672 -14.008 1 94.81 176 ARG A N 1
ATOM 1350 C CA . ARG A 1 176 ? -10.141 -19.094 -14.055 1 94.81 176 ARG A CA 1
ATOM 1351 C C . ARG A 1 176 ? -9.922 -20.141 -15.125 1 94.81 176 ARG A C 1
ATOM 1353 O O . ARG A 1 176 ? -8.789 -20.391 -15.547 1 94.81 176 ARG A O 1
ATOM 1360 N N . THR A 1 177 ? -10.977 -20.844 -15.625 1 93.06 177 THR A N 1
ATOM 1361 C CA . THR A 1 177 ? -10.852 -21.891 -16.641 1 93.06 177 THR A CA 1
ATOM 1362 C C . THR A 1 177 ? -11.594 -21.5 -17.906 1 93.06 177 THR A C 1
ATOM 1364 O O . THR A 1 177 ? -11.992 -22.359 -18.688 1 93.06 177 THR A O 1
ATOM 1367 N N . ASP A 1 178 ? -11.766 -20.203 -18.109 1 89.56 178 ASP A N 1
ATOM 1368 C CA . ASP A 1 178 ? -12.625 -19.734 -19.188 1 89.56 178 ASP A CA 1
ATOM 1369 C C . ASP A 1 178 ? -11.883 -19.703 -20.516 1 89.56 178 ASP A C 1
ATOM 1371 O O . ASP A 1 178 ? -12.484 -19.484 -21.562 1 89.56 178 ASP A O 1
ATOM 1375 N N . ARG A 1 179 ? -10.641 -20 -20.516 1 89.56 179 ARG A N 1
ATOM 1376 C CA . ARG A 1 179 ? -9.859 -19.953 -21.734 1 89.56 179 ARG A CA 1
ATOM 1377 C C . ARG A 1 179 ? -10.336 -21 -22.734 1 89.56 179 ARG A C 1
ATOM 1379 O O . ARG A 1 179 ? -10.539 -22.156 -22.375 1 89.56 179 ARG A O 1
ATOM 1386 N N . ARG A 1 180 ? -10.531 -20.453 -23.984 1 89.12 180 ARG A N 1
ATOM 1387 C CA . ARG A 1 180 ? -10.891 -21.359 -25.078 1 89.12 180 ARG A CA 1
ATOM 1388 C C . ARG A 1 180 ? -10.07 -21.047 -26.312 1 89.12 180 ARG A C 1
ATOM 1390 O O . ARG A 1 180 ? -10.172 -19.969 -26.891 1 89.12 180 ARG A O 1
ATOM 1397 N N . VAL A 1 181 ? -9.234 -21.922 -26.594 1 91.25 181 VAL A N 1
ATOM 1398 C CA . VAL A 1 181 ? -8.43 -21.844 -27.812 1 91.25 181 VAL A CA 1
ATOM 1399 C C . VAL A 1 181 ? -8.586 -23.125 -28.625 1 91.25 181 VAL A C 1
ATOM 1401 O O . VAL A 1 181 ? -8.359 -24.219 -28.109 1 91.25 181 VAL A O 1
ATOM 1404 N N . LYS A 1 182 ? -9.016 -22.891 -29.922 1 92 182 LYS A N 1
ATOM 1405 C CA . LYS A 1 182 ? -9.258 -24.047 -30.797 1 92 182 LYS A CA 1
ATOM 1406 C C . LYS A 1 182 ? -8.031 -24.953 -30.859 1 92 182 LYS A C 1
ATOM 1408 O O . LYS A 1 182 ? -6.918 -24.484 -31.094 1 92 182 LYS A O 1
ATOM 1413 N N . GLY A 1 183 ? -8.242 -26.203 -30.547 1 92.5 183 GLY A N 1
ATOM 1414 C CA . GLY A 1 183 ? -7.184 -27.188 -30.688 1 92.5 183 GLY A CA 1
ATOM 1415 C C . GLY A 1 183 ? -6.371 -27.375 -29.406 1 92.5 183 GLY A C 1
ATOM 1416 O O . GLY A 1 183 ? -5.477 -28.219 -29.359 1 92.5 183 GLY A O 1
ATOM 1417 N N . GLU A 1 184 ? -6.582 -26.578 -28.391 1 93.12 184 GLU A N 1
ATOM 1418 C CA . GLU A 1 184 ? -5.863 -26.719 -27.125 1 93.12 184 GLU A CA 1
ATOM 1419 C C . GLU A 1 184 ? -6.797 -27.156 -26 1 93.12 184 GLU A C 1
ATOM 1421 O O . GLU A 1 184 ? -7.902 -26.625 -25.859 1 93.12 184 GLU A O 1
ATOM 1426 N N . LYS A 1 185 ? -6.355 -28.188 -2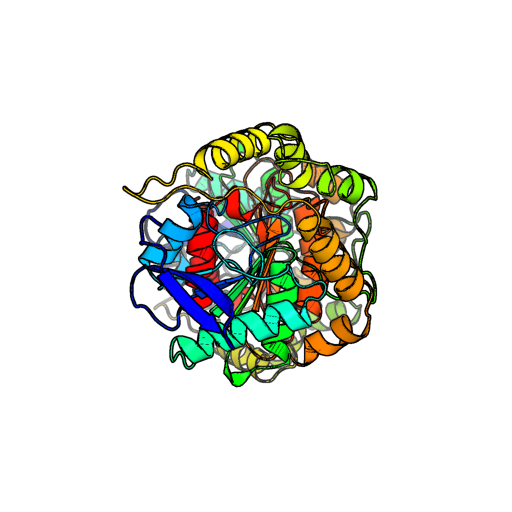5.344 1 93 185 LYS A N 1
ATOM 1427 C CA . LYS A 1 185 ? -7.078 -28.656 -24.156 1 93 185 LYS A CA 1
ATOM 1428 C C . LYS A 1 185 ? -6.488 -28.047 -22.891 1 93 185 LYS A C 1
ATOM 1430 O O . LYS A 1 185 ? -5.27 -27.875 -22.781 1 93 185 LYS A O 1
ATOM 1435 N N . LEU A 1 186 ? -7.348 -27.719 -21.984 1 93.44 186 LEU A N 1
ATOM 1436 C CA . LEU A 1 186 ? -6.879 -27.188 -20.719 1 93.44 186 LEU A CA 1
ATOM 1437 C C . LEU A 1 186 ? -6.227 -28.297 -19.875 1 93.44 186 LEU A C 1
ATOM 1439 O O . LEU A 1 186 ? -6.699 -29.438 -19.859 1 93.44 186 LEU A O 1
ATOM 1443 N N . SER A 1 187 ? -5.207 -27.75 -19.281 1 90.5 187 SER A N 1
ATOM 1444 C CA . SER A 1 187 ? -4.664 -28.594 -18.219 1 90.5 187 SER A CA 1
ATOM 1445 C C . SER A 1 187 ? -5.324 -28.281 -16.875 1 90.5 187 SER A C 1
ATOM 1447 O O . SER A 1 187 ? -5.996 -27.25 -16.734 1 90.5 187 SER A O 1
ATOM 1449 N N . GLY A 1 188 ? -5.473 -29.078 -15.906 1 91.31 188 GLY A N 1
ATOM 1450 C CA . GLY A 1 188 ? -5.965 -28.875 -14.555 1 91.31 188 GLY A CA 1
ATOM 1451 C C . GLY A 1 188 ? -4.895 -28.375 -13.602 1 91.31 188 GLY A C 1
ATOM 1452 O O . GLY A 1 188 ? -3.871 -27.844 -14.031 1 91.31 188 GLY A O 1
ATOM 1453 N N . SER A 1 189 ? -5.234 -28.344 -12.391 1 96.44 189 SER A N 1
ATOM 1454 C CA . SER A 1 189 ? -4.281 -28 -11.344 1 96.44 189 SER A CA 1
ATOM 1455 C C . SER A 1 189 ? -3.244 -29.094 -11.148 1 96.44 189 SER A C 1
ATOM 1457 O O . SER A 1 189 ? -3.398 -30.203 -11.68 1 96.44 189 SER A O 1
ATOM 1459 N N . VAL A 1 190 ? -2.16 -28.766 -10.562 1 97.88 190 VAL A N 1
ATOM 1460 C CA . VAL A 1 190 ? -1.154 -29.766 -10.203 1 97.88 190 VAL A CA 1
ATOM 1461 C C . VAL A 1 190 ? -1.742 -30.766 -9.211 1 97.88 190 VAL A C 1
ATOM 1463 O O . VAL A 1 190 ? -2.35 -30.375 -8.219 1 97.88 190 VAL A O 1
ATOM 1466 N N . LEU A 1 191 ? -1.612 -32 -9.508 1 97.44 191 LEU A N 1
ATOM 1467 C CA . LEU A 1 191 ? -2.088 -33.094 -8.633 1 97.44 191 LEU A CA 1
ATOM 1468 C C . LEU A 1 191 ? -0.918 -33.875 -8.07 1 97.44 191 LEU A C 1
ATOM 1470 O O . LEU A 1 191 ? 0.243 -33.562 -8.312 1 97.44 191 LEU A O 1
ATOM 1474 N N . GLU A 1 192 ? -1.239 -34.844 -7.23 1 96.75 192 GLU A N 1
ATOM 1475 C CA . GLU A 1 192 ? -0.186 -35.719 -6.73 1 96.75 192 GLU A CA 1
ATOM 1476 C C . GLU A 1 192 ? 0.515 -36.469 -7.875 1 96.75 192 GLU A C 1
ATOM 1478 O O . GLU A 1 192 ? -0.118 -36.812 -8.867 1 96.75 192 GLU A O 1
ATOM 1483 N N . PRO A 1 193 ? 1.809 -36.719 -7.719 1 97.44 193 PRO A N 1
ATOM 1484 C CA . PRO A 1 193 ? 2.672 -36.406 -6.578 1 97.44 193 PRO A CA 1
ATOM 1485 C C . PRO A 1 193 ? 3.195 -34.969 -6.602 1 97.44 193 PRO A C 1
ATOM 1487 O O . PRO A 1 193 ? 4.004 -34.594 -5.75 1 97.44 193 PRO A O 1
ATOM 1490 N N . GLY A 1 194 ? 2.828 -34.125 -7.566 1 98.19 194 GLY A N 1
ATOM 1491 C CA . GLY A 1 194 ? 3.307 -32.781 -7.734 1 98.19 194 GLY A CA 1
ATOM 1492 C C . GLY A 1 194 ? 2.971 -31.875 -6.559 1 98.19 194 GLY A C 1
ATOM 1493 O O . GLY A 1 194 ? 3.779 -31.031 -6.164 1 98.19 194 GLY A O 1
ATOM 1494 N N . VAL A 1 195 ? 1.798 -32.094 -5.984 1 98 195 VAL A N 1
ATOM 1495 C CA . VAL A 1 195 ? 1.368 -31.266 -4.855 1 98 195 VAL A CA 1
ATOM 1496 C C . VAL A 1 195 ? 2.311 -31.484 -3.674 1 98 195 VAL A C 1
ATOM 1498 O O . VAL A 1 195 ? 2.719 -30.516 -3.018 1 98 195 VAL A O 1
ATOM 1501 N N . THR A 1 196 ? 2.609 -32.688 -3.406 1 98 196 THR A N 1
ATOM 1502 C CA . THR A 1 196 ? 3.523 -33.031 -2.316 1 98 196 THR A CA 1
ATOM 1503 C C . THR A 1 196 ? 4.883 -32.375 -2.545 1 98 196 THR A C 1
ATOM 1505 O O . THR A 1 196 ? 5.48 -31.812 -1.614 1 98 196 THR A O 1
ATOM 1508 N N . ALA A 1 197 ? 5.371 -32.406 -3.76 1 98.69 197 ALA A N 1
ATOM 1509 C CA . ALA A 1 197 ? 6.645 -31.781 -4.105 1 98.69 197 ALA A CA 1
ATOM 1510 C C . ALA A 1 197 ? 6.594 -30.266 -3.859 1 98.69 197 ALA A C 1
ATOM 1512 O O . ALA A 1 197 ? 7.523 -29.703 -3.275 1 98.69 197 ALA A O 1
ATOM 1513 N N . GLN A 1 198 ? 5.57 -29.609 -4.254 1 98.75 198 GLN A N 1
ATOM 1514 C CA . GLN A 1 198 ? 5.438 -28.172 -4.086 1 98.75 198 GLN A CA 1
ATOM 1515 C C . GLN A 1 198 ? 5.301 -27.797 -2.613 1 98.75 198 GLN A C 1
ATOM 1517 O O . GLN A 1 198 ? 5.848 -26.781 -2.174 1 98.75 198 GLN A O 1
ATOM 1522 N N . LEU A 1 199 ? 4.523 -28.609 -1.889 1 98.38 199 LEU A N 1
ATOM 1523 C CA . LEU A 1 199 ? 4.375 -28.344 -0.461 1 98.38 199 LEU A CA 1
ATOM 1524 C C . LEU A 1 199 ? 5.715 -28.469 0.256 1 98.38 199 LEU A C 1
ATOM 1526 O O . LEU A 1 199 ? 6.004 -27.688 1.175 1 98.38 199 LEU A O 1
ATOM 1530 N N . LYS A 1 200 ? 6.488 -29.438 -0.161 1 98.62 200 LYS A N 1
ATOM 1531 C CA . LYS A 1 200 ? 7.836 -29.562 0.391 1 98.62 200 LYS A CA 1
ATOM 1532 C C . LYS A 1 200 ? 8.672 -28.312 0.072 1 98.62 200 LYS A C 1
ATOM 1534 O O . LYS A 1 200 ? 9.414 -27.828 0.924 1 98.62 200 LYS A O 1
ATOM 1539 N N . ALA A 1 201 ? 8.602 -27.844 -1.158 1 98.88 201 ALA A N 1
ATOM 1540 C CA . ALA A 1 201 ? 9.328 -26.641 -1.567 1 98.88 201 ALA A CA 1
ATOM 1541 C C . ALA A 1 201 ? 8.961 -25.453 -0.688 1 98.88 201 ALA A C 1
ATOM 1543 O O . ALA A 1 201 ? 9.836 -24.719 -0.227 1 98.88 201 ALA A O 1
ATOM 1544 N N . ILE A 1 202 ? 7.676 -25.266 -0.427 1 98.69 202 ILE A N 1
ATOM 1545 C CA . ILE A 1 202 ? 7.195 -24.172 0.402 1 98.69 202 ILE A CA 1
ATOM 1546 C C . ILE A 1 202 ? 7.738 -24.312 1.821 1 98.69 202 ILE A C 1
ATOM 1548 O O . ILE A 1 202 ? 8.273 -23.359 2.391 1 98.69 202 ILE A O 1
ATOM 1552 N N . SER A 1 203 ? 7.57 -25.531 2.352 1 98.19 203 SER A N 1
ATOM 1553 C CA . SER A 1 203 ? 7.992 -25.812 3.721 1 98.19 203 SER A CA 1
ATOM 1554 C C . SER A 1 203 ? 9.484 -25.547 3.896 1 98.19 203 SER A C 1
ATOM 1556 O O . SER A 1 203 ? 9.898 -24.875 4.844 1 98.19 203 SER A O 1
ATOM 1558 N N . ASP A 1 204 ? 10.281 -26.094 2.994 1 98.75 204 ASP A N 1
ATOM 1559 C CA . ASP A 1 204 ? 11.727 -25.938 3.084 1 98.75 204 ASP A CA 1
ATOM 1560 C C . ASP A 1 204 ? 12.133 -24.469 2.963 1 98.75 204 ASP A C 1
ATOM 1562 O O . ASP A 1 204 ? 12.992 -23.984 3.705 1 98.75 204 ASP A O 1
ATOM 1566 N N . PHE A 1 205 ? 11.57 -23.734 2.059 1 98.81 205 PHE A N 1
ATOM 1567 C CA . PHE A 1 205 ? 11.898 -22.344 1.842 1 98.81 205 PHE A CA 1
ATOM 1568 C C . PHE A 1 205 ? 11.578 -21.516 3.082 1 98.81 205 PHE A C 1
ATOM 1570 O O . PHE A 1 205 ? 12.422 -20.734 3.551 1 98.81 205 PHE A O 1
ATOM 1577 N N . THR A 1 206 ? 10.375 -21.672 3.668 1 98.5 206 THR A N 1
ATOM 1578 C CA . THR A 1 206 ? 9.891 -20.828 4.746 1 98.5 206 THR A CA 1
ATOM 1579 C C . THR A 1 206 ? 10.57 -21.188 6.066 1 98.5 206 THR A C 1
ATOM 1581 O O . THR A 1 206 ? 10.648 -20.344 6.977 1 98.5 206 THR A O 1
ATOM 1584 N N . ALA A 1 207 ? 11.07 -22.422 6.129 1 98.38 207 ALA A N 1
ATOM 1585 C CA . ALA A 1 207 ? 11.695 -22.875 7.367 1 98.38 207 ALA A CA 1
ATOM 1586 C C . ALA A 1 207 ? 13.164 -22.469 7.414 1 98.38 207 ALA A C 1
ATOM 1588 O O . ALA A 1 207 ? 13.805 -22.562 8.469 1 98.38 207 ALA A O 1
ATOM 1589 N N . ASP A 1 208 ? 13.727 -22.109 6.309 1 98.62 208 ASP A N 1
ATOM 1590 C CA . ASP A 1 208 ? 15.156 -21.812 6.223 1 98.62 208 ASP A CA 1
ATOM 1591 C C . ASP A 1 208 ? 15.438 -20.359 6.594 1 98.62 208 ASP A C 1
ATOM 1593 O O . ASP A 1 208 ? 15.156 -19.453 5.809 1 98.62 208 ASP A O 1
ATOM 1597 N N . PRO A 1 209 ? 16.094 -20.031 7.723 1 98.5 209 PRO A N 1
ATOM 1598 C CA . PRO A 1 209 ? 16.344 -18.656 8.141 1 98.5 209 PRO A CA 1
ATOM 1599 C C . PRO A 1 209 ? 17.312 -17.938 7.215 1 98.5 209 PRO A C 1
ATOM 1601 O O . PRO A 1 209 ? 17.359 -16.703 7.199 1 98.5 209 PRO A O 1
ATOM 1604 N N . SER A 1 210 ? 18.094 -18.719 6.438 1 98.69 210 SER A N 1
ATOM 1605 C CA . SER A 1 210 ? 19 -18.078 5.492 1 98.69 210 SER A CA 1
ATOM 1606 C C . SER A 1 210 ? 18.219 -17.297 4.426 1 98.69 210 SER A C 1
ATOM 1608 O O . SER A 1 210 ? 18.703 -16.281 3.922 1 98.69 210 SER A O 1
ATOM 1610 N N . ASN A 1 211 ? 17.047 -17.766 4.102 1 98.81 211 ASN A N 1
ATOM 1611 C CA . ASN A 1 211 ? 16.234 -17.078 3.107 1 98.81 211 ASN A CA 1
ATOM 1612 C C . ASN A 1 211 ? 15.719 -15.75 3.633 1 98.81 211 ASN A C 1
ATOM 1614 O O . ASN A 1 211 ? 15.516 -14.812 2.859 1 98.81 211 ASN A O 1
ATOM 1618 N N . PHE A 1 212 ? 15.477 -15.617 4.934 1 98.81 212 PHE A N 1
ATOM 1619 C CA . PHE A 1 212 ? 15.164 -14.336 5.551 1 98.81 212 PHE A CA 1
ATOM 1620 C C . PHE A 1 212 ? 16.359 -13.383 5.477 1 98.81 212 PHE A C 1
ATOM 1622 O O . PHE A 1 212 ? 16.203 -12.227 5.094 1 98.81 212 PHE A O 1
ATOM 1629 N N . GLY A 1 213 ? 17.484 -13.891 5.801 1 98.62 213 GLY A N 1
ATOM 1630 C CA . GLY A 1 213 ? 18.703 -13.094 5.789 1 98.62 213 GLY A CA 1
ATOM 1631 C C . GLY A 1 213 ? 19.062 -12.562 4.41 1 98.62 213 GLY A C 1
ATOM 1632 O O . GLY A 1 213 ? 19.641 -11.484 4.285 1 98.62 213 GLY A O 1
ATOM 1633 N N . LYS A 1 214 ? 18.672 -13.25 3.334 1 98.69 214 LYS A N 1
ATOM 1634 C CA . LYS A 1 214 ? 19.047 -12.914 1.964 1 98.69 214 LYS A CA 1
ATOM 1635 C C . LYS A 1 214 ? 18.156 -11.789 1.418 1 98.69 214 LYS A C 1
ATOM 1637 O O . LYS A 1 214 ? 18.453 -11.234 0.355 1 98.69 214 LYS A O 1
ATOM 1642 N N . LEU A 1 215 ? 17.156 -11.438 2.139 1 98.75 215 LEU A N 1
ATOM 1643 C CA . LEU A 1 215 ? 16.297 -10.344 1.69 1 98.75 215 LEU A CA 1
ATOM 1644 C C . LEU A 1 215 ? 17.125 -9.062 1.505 1 98.75 215 LEU A C 1
ATOM 1646 O O . LEU A 1 215 ? 16.828 -8.266 0.607 1 98.75 215 LEU A O 1
ATOM 1650 N N . LYS A 1 216 ? 18.109 -8.805 2.334 1 97.56 216 LYS A N 1
ATOM 1651 C CA . LYS A 1 216 ? 18.938 -7.598 2.289 1 97.56 216 LYS A CA 1
ATOM 1652 C C . LYS A 1 216 ? 19.734 -7.535 0.997 1 97.56 216 LYS A C 1
ATOM 1654 O O . LYS A 1 216 ? 20.266 -6.48 0.643 1 97.56 216 LYS A O 1
ATOM 1659 N N . ASP A 1 217 ? 19.891 -8.703 0.325 1 98.25 217 ASP A N 1
ATOM 1660 C CA . ASP A 1 217 ? 20.672 -8.781 -0.907 1 98.25 217 ASP A CA 1
ATOM 1661 C C . ASP A 1 217 ? 19.844 -8.352 -2.111 1 98.25 217 ASP A C 1
ATOM 1663 O O . ASP A 1 217 ? 20.375 -8.125 -3.197 1 98.25 217 ASP A O 1
ATOM 1667 N N . ILE A 1 218 ? 18.562 -8.266 -1.929 1 98.75 218 ILE A N 1
ATOM 1668 C CA . ILE A 1 218 ? 17.688 -7.809 -3.002 1 98.75 218 ILE A CA 1
ATOM 1669 C C . ILE A 1 218 ? 17.719 -6.281 -3.068 1 98.75 218 ILE A C 1
ATOM 1671 O O . ILE A 1 218 ? 17.203 -5.605 -2.174 1 98.75 218 ILE A O 1
ATOM 1675 N N . LYS A 1 219 ? 18.281 -5.758 -4.152 1 97.44 219 LYS A N 1
ATOM 1676 C CA . LYS A 1 219 ? 18.5 -4.312 -4.23 1 97.44 219 LYS A CA 1
ATOM 1677 C C . LYS A 1 219 ? 17.516 -3.666 -5.203 1 97.44 219 LYS A C 1
ATOM 1679 O O . LYS A 1 219 ? 17.328 -2.447 -5.184 1 97.44 219 LYS A O 1
ATOM 1684 N N . VAL A 1 220 ? 16.891 -4.488 -6.09 1 98.19 220 VAL A N 1
ATOM 1685 C CA . VAL A 1 220 ? 15.938 -3.949 -7.047 1 98.19 220 VAL A CA 1
ATOM 1686 C C . VAL A 1 220 ? 14.672 -3.514 -6.32 1 98.19 220 VAL A C 1
ATOM 1688 O O . VAL A 1 220 ? 14.375 -4.004 -5.227 1 98.19 220 VAL A O 1
ATOM 1691 N N . PRO A 1 221 ? 13.891 -2.566 -6.895 1 98.62 221 PRO A N 1
ATOM 1692 C CA . PRO A 1 221 ? 12.594 -2.227 -6.297 1 98.62 221 PRO A CA 1
ATOM 1693 C C . PRO A 1 221 ? 11.648 -3.422 -6.223 1 98.62 221 PRO A C 1
ATOM 1695 O O . PRO A 1 221 ? 11.594 -4.227 -7.156 1 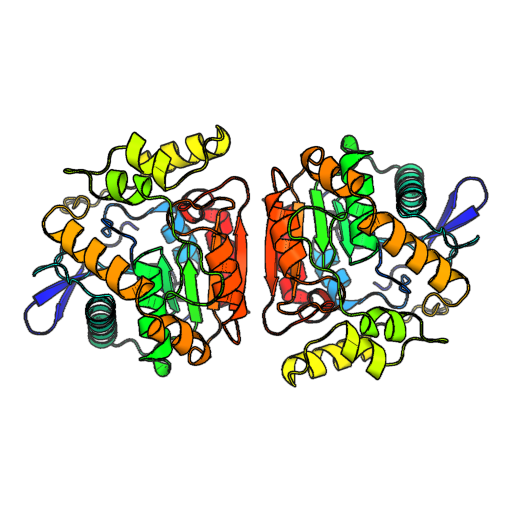98.62 221 PRO A O 1
ATOM 1698 N N . VAL A 1 222 ? 10.984 -3.549 -5.086 1 98.94 222 VAL A N 1
ATOM 1699 C CA . VAL A 1 222 ? 10.055 -4.656 -4.887 1 98.94 222 VAL A CA 1
ATOM 1700 C C . VAL A 1 222 ? 8.688 -4.113 -4.484 1 98.94 222 VAL A C 1
ATOM 1702 O O . VAL A 1 222 ? 8.586 -3.229 -3.633 1 98.94 222 VAL A O 1
ATOM 1705 N N . LEU A 1 223 ? 7.672 -4.578 -5.137 1 98.94 223 LEU A N 1
ATOM 1706 C CA . LEU A 1 223 ? 6.293 -4.387 -4.691 1 98.94 223 LEU A CA 1
ATOM 1707 C C . LEU A 1 223 ? 5.793 -5.609 -3.93 1 98.94 223 LEU A C 1
ATOM 1709 O O . LEU A 1 223 ? 5.699 -6.703 -4.492 1 98.94 223 LEU A O 1
ATOM 1713 N N . VAL A 1 224 ? 5.535 -5.438 -2.67 1 99 224 VAL A N 1
ATOM 1714 C CA . VAL A 1 224 ? 4.922 -6.469 -1.842 1 99 224 VAL A CA 1
ATOM 1715 C C . VAL A 1 224 ? 3.418 -6.219 -1.734 1 99 224 VAL A C 1
ATOM 1717 O O . VAL A 1 224 ? 2.988 -5.098 -1.453 1 99 224 VAL A O 1
ATOM 1720 N N . THR A 1 225 ? 2.602 -7.242 -2.049 1 98.94 225 THR A N 1
ATOM 1721 C CA . THR A 1 225 ? 1.157 -7.078 -1.935 1 98.94 225 THR A CA 1
ATOM 1722 C C . THR A 1 225 ? 0.539 -8.234 -1.156 1 98.94 225 THR A C 1
ATOM 1724 O O . THR A 1 225 ? 1.077 -9.344 -1.15 1 98.94 225 THR A O 1
ATOM 1727 N N . ASN A 1 226 ? -0.538 -7.98 -0.492 1 98.94 226 ASN A N 1
ATOM 1728 C CA . ASN A 1 226 ? -1.325 -9 0.19 1 98.94 226 ASN A CA 1
ATOM 1729 C C . ASN A 1 226 ? -2.742 -8.516 0.48 1 98.94 226 ASN A C 1
ATOM 1731 O O . ASN A 1 226 ? -3.09 -7.379 0.165 1 98.94 226 ASN A O 1
ATOM 1735 N N . GLY A 1 227 ? -3.602 -9.43 0.907 1 98.88 227 GLY A N 1
ATOM 1736 C CA . GLY A 1 227 ? -4.898 -9.062 1.455 1 98.88 227 GLY A CA 1
ATOM 1737 C C . GLY A 1 227 ? -4.852 -8.75 2.938 1 98.88 227 GLY A C 1
ATOM 1738 O O . GLY A 1 227 ? -3.848 -9.008 3.604 1 98.88 227 GLY A O 1
ATOM 1739 N N . LYS A 1 228 ? -5.922 -8.25 3.41 1 98.69 228 LYS A N 1
ATOM 1740 C CA . LYS A 1 228 ? -6.059 -7.84 4.805 1 98.69 228 LYS A CA 1
ATOM 1741 C C . LYS A 1 228 ? -5.855 -9.023 5.746 1 98.69 228 LYS A C 1
ATOM 1743 O O . LYS A 1 228 ? -5.203 -8.891 6.785 1 98.69 228 LYS A O 1
ATOM 1748 N N . ASN A 1 229 ? -6.43 -10.109 5.406 1 98 229 ASN A N 1
ATOM 1749 C CA . ASN A 1 229 ? -6.367 -11.312 6.227 1 98 229 ASN A CA 1
ATOM 1750 C C . ASN A 1 229 ? -6.027 -12.547 5.391 1 98 229 ASN A C 1
ATOM 1752 O O . ASN A 1 229 ? -6.91 -13.32 5.023 1 98 229 ASN A O 1
ATOM 1756 N N . ASP A 1 230 ? -4.793 -12.773 5.164 1 98.75 230 ASP A N 1
ATOM 1757 C CA . ASP A 1 230 ? -4.285 -13.938 4.441 1 98.75 230 ASP A CA 1
ATOM 1758 C C . ASP A 1 230 ? -3.969 -15.086 5.395 1 98.75 230 ASP A C 1
ATOM 1760 O O . ASP A 1 230 ? -2.99 -15.023 6.141 1 98.75 230 ASP A O 1
ATOM 1764 N N . ILE A 1 231 ? -4.711 -16.156 5.355 1 98 231 ILE A N 1
ATOM 1765 C CA . ILE A 1 231 ? -4.531 -17.234 6.316 1 98 231 ILE A CA 1
ATOM 1766 C C . ILE A 1 231 ? -3.43 -18.172 5.836 1 98 231 ILE A C 1
ATOM 1768 O O . ILE A 1 231 ? -2.932 -19 6.605 1 98 231 ILE A O 1
ATOM 1772 N N . MET A 1 232 ? -3.059 -18.125 4.582 1 98.31 232 MET A N 1
ATOM 1773 C CA . MET A 1 232 ? -2.029 -19 4.031 1 98.31 232 MET A CA 1
ATOM 1774 C C . MET A 1 232 ? -0.639 -18.422 4.262 1 98.31 232 MET A C 1
ATOM 1776 O O . MET A 1 232 ? 0.278 -19.141 4.672 1 98.31 232 MET A O 1
ATOM 1780 N N . ALA A 1 233 ? -0.473 -17.203 3.918 1 98.38 233 ALA A N 1
ATOM 1781 C CA . ALA A 1 233 ? 0.692 -16.375 4.199 1 98.38 233 ALA A CA 1
ATOM 1782 C C . ALA A 1 233 ? 0.306 -15.156 5.043 1 98.38 233 ALA A C 1
ATOM 1784 O O . ALA A 1 233 ? 0.072 -14.07 4.508 1 98.38 233 ALA A O 1
ATOM 1785 N N . PRO A 1 234 ? 0.311 -15.359 6.332 1 98.62 234 PRO A N 1
ATOM 1786 C CA . PRO A 1 234 ? -0.231 -14.32 7.203 1 98.62 234 PRO A CA 1
ATOM 1787 C C . PRO A 1 234 ? 0.236 -12.922 6.809 1 98.62 234 PRO A C 1
ATOM 1789 O O . PRO A 1 234 ? 1.431 -12.703 6.594 1 98.62 234 PRO A O 1
ATOM 1792 N N . THR A 1 235 ? -0.672 -11.969 6.77 1 98.88 235 THR A N 1
ATOM 1793 C CA . THR A 1 235 ? -0.466 -10.648 6.188 1 98.88 235 THR A CA 1
ATOM 1794 C C . THR A 1 235 ? 0.646 -9.906 6.918 1 98.88 235 THR A C 1
ATOM 1796 O O . THR A 1 235 ? 1.408 -9.156 6.301 1 98.88 235 THR A O 1
ATOM 1799 N N . ILE A 1 236 ? 0.818 -10.094 8.211 1 98.75 236 ILE A N 1
ATOM 1800 C CA . ILE A 1 236 ? 1.865 -9.43 8.984 1 98.75 236 ILE A CA 1
ATOM 1801 C C . ILE A 1 236 ? 3.232 -9.773 8.398 1 98.75 236 ILE A C 1
ATOM 1803 O O . ILE A 1 236 ? 4.16 -8.961 8.461 1 98.75 236 ILE A O 1
ATOM 1807 N N . ASN A 1 237 ? 3.369 -10.945 7.789 1 98.88 237 ASN A N 1
ATOM 1808 C CA . ASN A 1 237 ? 4.641 -11.344 7.195 1 98.88 237 ASN A CA 1
ATOM 1809 C C . ASN A 1 237 ? 4.98 -10.492 5.977 1 98.88 237 ASN A C 1
ATOM 1811 O O . ASN A 1 237 ? 6.156 -10.305 5.652 1 98.88 237 ASN A O 1
ATOM 1815 N N . SER A 1 238 ? 3.934 -10.016 5.25 1 98.88 238 SER A N 1
ATOM 1816 C CA . SER A 1 238 ? 4.172 -9.086 4.145 1 98.88 238 SER A CA 1
ATOM 1817 C C . SER A 1 238 ? 4.75 -7.77 4.645 1 98.88 238 SER A C 1
ATOM 1819 O O . SER A 1 238 ? 5.605 -7.172 3.986 1 98.88 238 SER A O 1
ATOM 1821 N N . PHE A 1 239 ? 4.258 -7.316 5.766 1 98.81 239 PHE A N 1
ATOM 1822 C CA . PHE A 1 239 ? 4.812 -6.117 6.375 1 98.81 239 PHE A CA 1
ATOM 1823 C C . PHE A 1 239 ? 6.273 -6.328 6.758 1 98.81 239 PHE A C 1
ATOM 1825 O O . PHE A 1 239 ? 7.133 -5.512 6.422 1 98.81 239 PHE A O 1
ATOM 1832 N N . ILE A 1 240 ? 6.559 -7.43 7.422 1 98.75 240 ILE A N 1
ATOM 1833 C CA . ILE A 1 240 ? 7.918 -7.742 7.848 1 98.75 240 ILE A CA 1
ATOM 1834 C C . ILE A 1 240 ? 8.828 -7.875 6.629 1 98.75 240 ILE A C 1
ATOM 1836 O O . ILE A 1 240 ? 9.945 -7.359 6.621 1 98.75 240 ILE A O 1
ATOM 1840 N N . LEU A 1 241 ? 8.305 -8.578 5.637 1 98.81 241 LEU A N 1
ATOM 1841 C CA . LEU A 1 241 ? 9.031 -8.711 4.375 1 98.81 241 LEU A CA 1
ATOM 1842 C C . LEU A 1 241 ? 9.406 -7.344 3.816 1 98.81 241 LEU A C 1
ATOM 1844 O O . LEU A 1 241 ? 10.57 -7.105 3.484 1 98.81 241 LEU A O 1
ATOM 1848 N N . GLN A 1 242 ? 8.516 -6.441 3.74 1 98.81 242 GLN A N 1
ATOM 1849 C CA . GLN A 1 242 ? 8.766 -5.086 3.254 1 98.81 242 GLN A CA 1
ATOM 1850 C C . GLN A 1 242 ? 9.789 -4.367 4.121 1 98.81 242 GLN A C 1
ATOM 1852 O O . GLN A 1 242 ? 10.672 -3.676 3.604 1 98.81 242 GLN A O 1
ATOM 1857 N N . GLN A 1 243 ? 9.719 -4.539 5.445 1 98.38 243 GLN A N 1
ATOM 1858 C CA . GLN A 1 243 ? 10.641 -3.885 6.375 1 98.38 243 GLN A CA 1
ATOM 1859 C C . GLN A 1 243 ? 12.07 -4.352 6.148 1 98.38 243 GLN A C 1
ATOM 1861 O O . GLN A 1 243 ? 13.016 -3.594 6.379 1 98.38 243 GLN A O 1
ATOM 1866 N N . GLU A 1 244 ? 12.227 -5.574 5.656 1 98.44 244 GLU A N 1
ATOM 1867 C CA . GLU A 1 244 ? 13.555 -6.148 5.508 1 98.44 244 GLU A CA 1
ATOM 1868 C C . GLU A 1 244 ? 14.148 -5.816 4.141 1 98.44 244 GLU A C 1
ATOM 1870 O O . GLU A 1 244 ? 15.359 -5.953 3.936 1 98.44 244 GLU A O 1
ATOM 1875 N N . LEU A 1 245 ? 13.336 -5.434 3.227 1 98.56 245 LEU A N 1
ATOM 1876 C CA . LEU A 1 245 ? 13.797 -5.062 1.893 1 98.56 245 LEU A CA 1
ATOM 1877 C C . LEU A 1 245 ? 14.328 -3.637 1.876 1 98.56 245 LEU A C 1
ATOM 1879 O O . LEU A 1 245 ? 13.766 -2.75 2.523 1 98.56 245 LEU A O 1
ATOM 1883 N N . SER A 1 246 ? 15.414 -3.361 1.134 1 95.75 246 SER A N 1
ATOM 1884 C CA . SER A 1 246 ? 16.016 -2.031 1.062 1 95.75 246 SER A CA 1
ATOM 1885 C C . SER A 1 246 ? 15.125 -1.07 0.275 1 95.75 246 SER A C 1
ATOM 1887 O O . SER A 1 246 ? 15.125 0.135 0.533 1 95.75 246 SER A O 1
ATOM 1889 N N . ASN A 1 247 ? 14.445 -1.604 -0.702 1 97.56 247 ASN A N 1
ATOM 1890 C CA . ASN A 1 247 ? 13.586 -0.81 -1.578 1 97.56 247 ASN A CA 1
ATOM 1891 C C . ASN A 1 247 ? 12.25 -1.494 -1.822 1 97.56 247 ASN A C 1
ATOM 1893 O O . ASN A 1 247 ? 11.898 -1.795 -2.965 1 97.56 247 ASN A O 1
ATOM 1897 N N . GLY A 1 248 ? 11.508 -1.699 -0.716 1 98.62 248 GLY A N 1
ATOM 1898 C CA . GLY A 1 248 ? 10.234 -2.391 -0.78 1 98.62 248 GLY A CA 1
ATOM 1899 C C . GLY A 1 248 ? 9.047 -1.472 -0.568 1 98.62 248 GLY A C 1
ATOM 1900 O O . GLY A 1 248 ? 9.062 -0.626 0.329 1 98.62 248 GLY A O 1
ATOM 1901 N N . THR A 1 249 ? 8.039 -1.59 -1.419 1 98.75 249 THR A N 1
ATOM 1902 C CA . THR A 1 249 ? 6.727 -0.985 -1.242 1 98.75 249 THR A CA 1
ATOM 1903 C C . THR A 1 249 ? 5.703 -2.033 -0.816 1 98.75 249 THR A C 1
ATOM 1905 O O . THR A 1 249 ? 5.707 -3.156 -1.326 1 98.75 249 THR A O 1
ATOM 1908 N N . LEU A 1 250 ? 4.855 -1.688 0.126 1 98.94 250 LEU A N 1
ATOM 1909 C CA . LEU A 1 250 ? 3.822 -2.615 0.575 1 98.94 250 LEU A CA 1
ATOM 1910 C C . LEU A 1 250 ? 2.434 -2.094 0.225 1 98.94 250 LEU A C 1
ATOM 1912 O O . LEU A 1 250 ? 2.123 -0.925 0.472 1 98.94 250 LEU A O 1
ATOM 1916 N N . HIS A 1 251 ? 1.65 -2.877 -0.355 1 98.94 251 HIS A N 1
ATOM 1917 C CA . HIS A 1 251 ? 0.238 -2.619 -0.615 1 98.94 251 HIS A CA 1
ATOM 1918 C C . HIS A 1 251 ? -0.637 -3.734 -0.055 1 98.94 251 HIS A C 1
ATOM 1920 O O . HIS A 1 251 ? -0.583 -4.871 -0.533 1 98.94 251 HIS A O 1
ATOM 1926 N N . VAL A 1 252 ? -1.473 -3.428 0.954 1 98.94 252 VAL A N 1
ATOM 1927 C CA . VAL A 1 252 ? -2.404 -4.391 1.529 1 98.94 252 VAL A CA 1
ATOM 1928 C C . VAL A 1 252 ? -3.836 -4.016 1.149 1 98.94 252 VAL A C 1
ATOM 1930 O O . VAL A 1 252 ? -4.289 -2.904 1.431 1 98.94 252 VAL A O 1
ATOM 1933 N N . TYR A 1 253 ? -4.559 -4.883 0.508 1 98.88 253 TYR A N 1
ATOM 1934 C CA . TYR A 1 253 ? -5.902 -4.648 -0.005 1 98.88 253 TYR A CA 1
ATOM 1935 C C . TYR A 1 253 ? -6.945 -4.855 1.088 1 98.88 253 TYR A C 1
ATOM 1937 O O . TYR A 1 253 ? -6.742 -5.652 2.008 1 98.88 253 TYR A O 1
ATOM 1945 N N . PRO A 1 254 ? -8.094 -4.164 0.938 1 98.25 254 PRO A N 1
ATOM 1946 C CA . PRO A 1 254 ? -9.148 -4.301 1.942 1 98.25 254 PRO A CA 1
ATOM 1947 C C . PRO A 1 254 ? -9.977 -5.57 1.759 1 98.25 254 PRO A C 1
ATOM 1949 O O . PRO A 1 254 ? -10.039 -6.117 0.656 1 98.25 254 PRO A O 1
ATOM 1952 N N . ASP A 1 255 ? -10.602 -6.043 2.771 1 97.56 255 ASP A N 1
ATOM 1953 C CA . ASP A 1 255 ? -11.617 -7.09 2.719 1 97.56 255 ASP A CA 1
ATOM 1954 C C . ASP A 1 255 ? -11.188 -8.219 1.782 1 97.56 255 ASP A C 1
ATOM 1956 O O . ASP A 1 255 ? -11.914 -8.562 0.846 1 97.56 255 ASP A O 1
ATOM 1960 N N . SER A 1 256 ? -9.984 -8.75 2.004 1 98.69 256 SER A N 1
ATOM 1961 C CA . SER A 1 256 ? -9.438 -9.766 1.113 1 98.69 256 SER A CA 1
ATOM 1962 C C . SER A 1 256 ? -8.453 -10.672 1.847 1 98.69 256 SER A C 1
ATOM 1964 O O . SER A 1 256 ? -8.055 -10.375 2.975 1 98.69 256 SER A O 1
ATOM 1966 N N . GLY A 1 257 ? -8.18 -11.789 1.28 1 98.62 257 GLY A N 1
ATOM 1967 C CA . GLY A 1 257 ? -7.234 -12.766 1.798 1 98.62 257 GLY A CA 1
ATOM 1968 C C . GLY A 1 257 ? -6.086 -13.047 0.847 1 98.62 257 GLY A C 1
ATOM 1969 O O . GLY A 1 257 ? -5.535 -12.125 0.24 1 98.62 257 GLY A O 1
ATOM 1970 N N . HIS A 1 258 ? -5.695 -14.32 0.809 1 98.81 258 HIS A N 1
ATOM 1971 C CA . HIS A 1 258 ? -4.574 -14.773 -0.006 1 98.81 258 HIS A CA 1
ATOM 1972 C C . HIS A 1 258 ? -4.781 -14.414 -1.475 1 98.81 258 HIS A C 1
ATOM 1974 O O . HIS A 1 258 ? -3.832 -14.047 -2.17 1 98.81 258 HIS A O 1
ATOM 1980 N N . GLY A 1 259 ? -5.984 -14.477 -1.965 1 98.88 259 GLY A N 1
ATOM 1981 C CA . GLY A 1 259 ? -6.316 -14.258 -3.363 1 98.88 259 GLY A CA 1
ATOM 1982 C C . GLY A 1 259 ? -6.621 -12.805 -3.688 1 98.88 259 GLY A C 1
ATOM 1983 O O . GLY A 1 259 ? -7.383 -12.516 -4.609 1 98.88 259 GLY A O 1
ATOM 1984 N N . HIS A 1 260 ? -6.043 -11.844 -3.012 1 98.88 260 HIS A N 1
ATOM 1985 C CA . HIS A 1 260 ? -6.336 -10.422 -3.154 1 98.88 260 HIS A CA 1
ATOM 1986 C C . HIS A 1 260 ? -6.16 -9.969 -4.598 1 98.88 260 HIS A C 1
ATOM 1988 O O . HIS A 1 260 ? -6.957 -9.172 -5.102 1 98.88 260 HIS A O 1
ATOM 1994 N N . LEU A 1 261 ? -5.16 -10.469 -5.32 1 98.88 261 LEU A N 1
ATOM 1995 C CA . LEU A 1 261 ? -4.887 -10.023 -6.684 1 98.88 261 LEU A CA 1
ATOM 1996 C C . LEU A 1 261 ? -5.969 -10.523 -7.641 1 98.88 261 LEU A C 1
ATOM 1998 O O . LEU A 1 261 ? -6.223 -9.898 -8.672 1 98.88 261 LEU A O 1
ATOM 2002 N N . PHE A 1 262 ? -6.652 -11.586 -7.277 1 98.69 262 PHE A N 1
ATOM 2003 C CA . PHE A 1 262 ? -7.75 -12.102 -8.086 1 98.69 262 PHE A CA 1
ATOM 2004 C C . PHE A 1 262 ? -9.055 -11.406 -7.734 1 98.69 262 PHE A C 1
ATOM 2006 O O . PHE A 1 262 ? -9.969 -11.328 -8.562 1 98.69 262 PHE A O 1
ATOM 2013 N N . GLN A 1 263 ? -9.148 -10.961 -6.516 1 98.62 263 GLN A N 1
ATOM 2014 C CA . GLN A 1 263 ? -10.32 -10.227 -6.066 1 98.62 263 GLN A CA 1
ATOM 2015 C C . GLN A 1 263 ? -10.359 -8.82 -6.672 1 98.62 263 GLN A C 1
ATOM 2017 O O . GLN A 1 263 ? -11.43 -8.312 -6.996 1 98.62 263 GLN A O 1
ATOM 2022 N N . PHE A 1 264 ? -9.219 -8.203 -6.832 1 98.25 264 PHE A N 1
ATOM 2023 C CA . PHE A 1 264 ? -9.102 -6.836 -7.324 1 98.25 264 PHE A CA 1
ATOM 2024 C C . PHE A 1 264 ? -8.25 -6.781 -8.586 1 98.25 264 PHE A C 1
ATOM 2026 O O . PHE A 1 264 ? -7.316 -5.984 -8.68 1 98.25 264 PHE A O 1
ATOM 2033 N N . PRO A 1 265 ? -8.625 -7.539 -9.617 1 98.44 265 PRO A N 1
ATOM 2034 C CA . PRO A 1 265 ? -7.711 -7.688 -10.75 1 98.44 265 PRO A CA 1
ATOM 2035 C C . PRO A 1 265 ? -7.406 -6.363 -11.445 1 98.44 265 PRO A C 1
ATOM 2037 O O . PRO A 1 265 ? -6.258 -6.105 -11.812 1 98.44 265 PRO A O 1
ATOM 2040 N N . LYS A 1 266 ? -8.375 -5.527 -11.695 1 98.06 266 LYS A N 1
ATOM 2041 C CA . LYS A 1 266 ? -8.148 -4.25 -12.367 1 98.06 266 LYS A CA 1
ATOM 2042 C C . LYS A 1 266 ? -7.289 -3.324 -11.508 1 98.06 266 LYS A C 1
ATOM 2044 O O . LYS A 1 266 ? -6.281 -2.787 -11.969 1 98.06 266 LYS A O 1
ATOM 2049 N N . GLN A 1 267 ? -7.715 -3.119 -10.219 1 98.19 267 GLN A N 1
ATOM 2050 C CA . GLN A 1 267 ? -6.98 -2.252 -9.297 1 98.19 267 GLN A CA 1
ATOM 2051 C C . GLN A 1 267 ? -5.547 -2.744 -9.109 1 98.19 267 GLN A C 1
ATOM 2053 O O . GLN A 1 267 ? -4.617 -1.94 -9.016 1 98.19 267 GLN A O 1
ATOM 2058 N N . TYR A 1 268 ? -5.398 -4.055 -8.992 1 98.75 268 TYR A N 1
ATOM 2059 C CA . TYR A 1 268 ? -4.07 -4.641 -8.852 1 98.75 268 TYR A CA 1
ATOM 2060 C C . TYR A 1 268 ? -3.193 -4.309 -10.055 1 98.75 268 TYR A C 1
ATOM 2062 O O . TYR A 1 268 ? -2.049 -3.881 -9.891 1 98.75 268 TYR A O 1
ATOM 2070 N N . ALA A 1 269 ? -3.727 -4.516 -11.258 1 98.69 269 ALA A N 1
ATOM 2071 C CA . ALA A 1 269 ? -2.973 -4.227 -12.477 1 98.69 269 ALA A CA 1
ATOM 2072 C C . ALA A 1 269 ? -2.59 -2.752 -12.547 1 98.69 269 ALA A C 1
ATOM 2074 O O . ALA A 1 269 ? -1.499 -2.408 -13.008 1 98.69 269 ALA A O 1
ATOM 2075 N N . GLN A 1 270 ? -3.445 -1.893 -12.125 1 98.06 270 GLN A N 1
ATOM 2076 C CA . GLN A 1 270 ? -3.16 -0.462 -12.117 1 98.06 270 GLN A CA 1
ATOM 2077 C C . GLN A 1 270 ? -2.047 -0.131 -11.125 1 98.06 270 GLN A C 1
ATOM 2079 O O . GLN A 1 270 ? -1.163 0.675 -11.422 1 98.06 270 GLN A O 1
ATOM 2084 N N . ALA A 1 271 ? -2.129 -0.732 -9.945 1 98.25 271 ALA A N 1
ATOM 2085 C CA . ALA A 1 271 ? -1.072 -0.533 -8.953 1 98.25 271 ALA A CA 1
ATOM 2086 C C . ALA A 1 271 ? 0.27 -1.038 -9.477 1 98.25 271 ALA A C 1
ATOM 2088 O O . ALA A 1 271 ? 1.302 -0.391 -9.281 1 98.25 271 ALA A O 1
ATOM 2089 N N . LEU A 1 272 ? 0.235 -2.17 -10.102 1 98.69 272 LEU A N 1
ATOM 2090 C CA . LEU A 1 272 ? 1.445 -2.715 -10.711 1 98.69 272 LEU A CA 1
ATOM 2091 C C . LEU A 1 272 ? 1.997 -1.768 -11.773 1 98.69 272 LEU A C 1
ATOM 2093 O O . LEU A 1 272 ? 3.207 -1.533 -11.828 1 98.69 272 LEU A O 1
ATOM 2097 N N . GLN A 1 273 ? 1.133 -1.241 -12.609 1 98.06 273 GLN A N 1
ATOM 2098 C CA . GLN A 1 273 ? 1.569 -0.311 -13.648 1 98.06 273 GLN A CA 1
ATOM 2099 C C . GLN A 1 273 ? 2.271 0.899 -13.039 1 98.06 273 GLN A C 1
ATOM 2101 O O . GLN A 1 273 ? 3.338 1.305 -13.508 1 98.06 273 GLN A O 1
ATOM 2106 N N . GLN A 1 274 ? 1.653 1.444 -12.062 1 97.56 274 GLN A N 1
ATOM 2107 C CA . GLN A 1 274 ? 2.248 2.592 -11.383 1 97.56 274 GLN A CA 1
ATOM 2108 C C . GLN A 1 274 ? 3.623 2.246 -10.82 1 97.56 274 GLN A C 1
ATOM 2110 O O . GLN A 1 274 ? 4.562 3.035 -10.93 1 97.56 274 GLN A O 1
ATOM 2115 N N . PHE A 1 275 ? 3.736 1.144 -10.219 1 98.44 275 PHE A N 1
ATOM 2116 C CA . PHE A 1 275 ? 4.996 0.675 -9.648 1 98.44 275 PHE A CA 1
ATOM 2117 C C . PHE A 1 275 ? 6.055 0.523 -10.734 1 98.44 275 PHE A C 1
ATOM 2119 O O . PHE A 1 275 ? 7.195 0.961 -10.562 1 98.44 275 PHE A O 1
ATOM 2126 N N . LEU A 1 276 ? 5.621 -0.069 -11.812 1 98 276 LEU A N 1
ATOM 2127 C CA . LEU A 1 276 ? 6.57 -0.332 -12.891 1 98 276 LEU A CA 1
ATOM 2128 C C . LEU A 1 276 ? 7.008 0.968 -13.555 1 98 276 LEU A C 1
ATOM 2130 O O . LEU A 1 276 ? 8.141 1.076 -14.031 1 98 276 LEU A O 1
ATOM 2134 N N . ASP A 1 277 ? 6.133 1.966 -13.594 1 95 277 ASP A N 1
ATOM 2135 C CA . ASP A 1 277 ? 6.422 3.242 -14.242 1 95 277 ASP A CA 1
ATOM 2136 C C . ASP A 1 277 ? 7.305 4.117 -13.352 1 95 277 ASP A C 1
ATOM 2138 O O . ASP A 1 277 ? 7.918 5.074 -13.828 1 95 277 ASP A O 1
ATOM 2142 N N . GLY A 1 278 ? 7.234 4.008 -12.055 1 86.81 278 GLY A N 1
ATOM 2143 C CA . GLY A 1 278 ? 7.996 4.82 -11.125 1 86.81 278 GLY A CA 1
ATOM 2144 C C . GLY A 1 278 ? 9.43 4.348 -10.953 1 86.81 278 GLY A C 1
ATOM 2145 O O . GLY A 1 278 ? 9.781 3.248 -11.383 1 86.81 278 GLY A O 1
ATOM 2146 N N . MET B 1 1 ? -1.418 25.703 -6.543 1 69.56 1 MET B N 1
ATOM 2147 C CA . MET B 1 1 ? -1.516 26.203 -5.172 1 69.56 1 MET B CA 1
ATOM 2148 C C . MET B 1 1 ? -1.45 27.719 -5.141 1 69.56 1 MET B C 1
ATOM 2150 O O . MET B 1 1 ? -1.364 28.328 -4.066 1 69.56 1 MET B O 1
ATOM 2154 N N . ASN B 1 2 ? -1.543 28.359 -6.285 1 77.31 2 ASN B N 1
ATOM 2155 C CA . ASN B 1 2 ? -1.484 29.828 -6.266 1 77.31 2 ASN B CA 1
ATOM 2156 C C . ASN B 1 2 ? -2.875 30.438 -6.141 1 77.31 2 ASN B C 1
ATOM 2158 O O . ASN B 1 2 ? -3.078 31.594 -6.496 1 77.31 2 ASN B O 1
ATOM 2162 N N . ALA B 1 3 ? -3.775 29.609 -5.695 1 88.94 3 ALA B N 1
ATOM 2163 C CA . ALA B 1 3 ? -5.102 30.141 -5.383 1 88.94 3 ALA B CA 1
ATOM 2164 C C . ALA B 1 3 ? -5.023 31.188 -4.27 1 88.94 3 ALA B C 1
ATOM 2166 O O . ALA B 1 3 ? -4.234 31.047 -3.332 1 88.94 3 ALA B O 1
ATOM 2167 N N . ARG B 1 4 ? -5.848 32.188 -4.367 1 94.19 4 ARG B N 1
ATOM 2168 C CA . ARG B 1 4 ? -5.875 33.25 -3.35 1 94.19 4 ARG B CA 1
ATOM 2169 C C . ARG B 1 4 ? -6.488 32.719 -2.053 1 94.19 4 ARG B C 1
ATOM 2171 O O . ARG B 1 4 ? -7.391 31.891 -2.078 1 94.19 4 ARG B O 1
ATOM 2178 N N . THR B 1 5 ? -5.941 33.281 -0.958 1 97 5 THR B N 1
ATOM 2179 C CA . THR B 1 5 ? -6.508 32.938 0.346 1 97 5 THR B CA 1
ATOM 2180 C C . THR B 1 5 ? -7.871 33.625 0.523 1 97 5 THR B C 1
ATOM 2182 O O . THR B 1 5 ? -8.023 34.812 0.274 1 97 5 THR B O 1
ATOM 2185 N N . GLU B 1 6 ? -8.852 32.812 0.83 1 97.75 6 GLU B N 1
ATOM 2186 C CA . GLU B 1 6 ? -10.195 33.281 1.139 1 97.75 6 GLU B CA 1
ATOM 2187 C C . GLU B 1 6 ? -10.531 33.062 2.613 1 97.75 6 GLU B C 1
ATOM 2189 O O . GLU B 1 6 ? -9.797 32.375 3.326 1 97.75 6 GLU B O 1
ATOM 2194 N N . PHE B 1 7 ? -11.68 33.719 3.049 1 97.81 7 PHE B N 1
ATOM 2195 C CA . PHE B 1 7 ? -12.023 33.656 4.465 1 97.81 7 PHE B CA 1
ATOM 2196 C C . PHE B 1 7 ? -13.508 33.375 4.652 1 97.81 7 PHE B C 1
ATOM 2198 O O . PHE B 1 7 ? -14.336 33.812 3.844 1 97.81 7 PHE B O 1
ATOM 2205 N N . VAL B 1 8 ? -13.805 32.625 5.66 1 98 8 VAL B N 1
ATOM 2206 C CA . VAL B 1 8 ? -15.172 32.469 6.141 1 98 8 VAL B CA 1
ATOM 2207 C C . VAL B 1 8 ? -15.25 32.844 7.621 1 98 8 VAL B C 1
ATOM 2209 O O . VAL B 1 8 ? -14.25 32.781 8.336 1 98 8 VAL B O 1
ATOM 2212 N N . SER B 1 9 ? -16.391 33.25 8.031 1 97.06 9 SER B N 1
ATOM 2213 C CA . SER B 1 9 ? -16.625 33.531 9.453 1 97.06 9 SER B CA 1
ATOM 2214 C C . SER B 1 9 ? -17.328 32.375 10.125 1 97.06 9 SER B C 1
ATOM 2216 O O . SER B 1 9 ? -18.422 31.984 9.734 1 97.06 9 SER B O 1
ATOM 2218 N N . LEU B 1 10 ? -16.641 31.719 11.055 1 94.88 10 LEU B N 1
ATOM 2219 C CA . LEU B 1 10 ? -17.219 30.688 11.891 1 94.88 10 LEU B CA 1
ATOM 2220 C C . LEU B 1 10 ? -17.531 31.219 13.289 1 94.88 10 LEU B C 1
ATOM 2222 O O . LEU B 1 10 ? -16.641 31.266 14.141 1 94.88 10 LEU B O 1
ATOM 2226 N N . ASN B 1 11 ? -18.859 31.516 13.547 1 91.12 11 ASN B N 1
ATOM 2227 C CA . ASN B 1 11 ? -19.266 32.094 14.82 1 91.12 11 ASN B CA 1
ATOM 2228 C C . ASN B 1 11 ? -18.422 33.344 15.172 1 91.12 11 ASN B C 1
ATOM 2230 O O . ASN B 1 11 ? -17.875 33.406 16.281 1 91.12 11 ASN B O 1
ATOM 2234 N N . GLY B 1 12 ? -18.109 34.125 14.234 1 94.44 12 GLY B N 1
ATOM 2235 C CA . GLY B 1 12 ? -17.406 35.375 14.453 1 94.44 12 GLY B CA 1
ATOM 2236 C C . GLY B 1 12 ? -15.906 35.281 14.32 1 94.44 12 GLY B C 1
ATOM 2237 O O . GLY B 1 12 ? -15.195 36.281 14.398 1 94.44 12 GLY B O 1
ATOM 2238 N N . THR B 1 13 ? -15.375 34.125 14.195 1 96.56 13 THR B N 1
ATOM 2239 C CA . THR B 1 13 ? -13.938 33.875 14.031 1 96.56 13 THR B CA 1
ATOM 2240 C C . THR B 1 13 ? -13.594 33.656 12.562 1 96.56 13 THR B C 1
ATOM 2242 O O . THR B 1 13 ? -14.172 32.75 11.922 1 96.56 13 THR B O 1
ATOM 2245 N N . LYS B 1 14 ? -12.641 34.344 12.078 1 97.62 14 LYS B N 1
ATOM 2246 C CA . LYS B 1 14 ? -12.258 34.25 10.672 1 97.62 14 LYS B CA 1
ATOM 2247 C C . LYS B 1 14 ? -11.367 33.062 10.422 1 97.62 14 L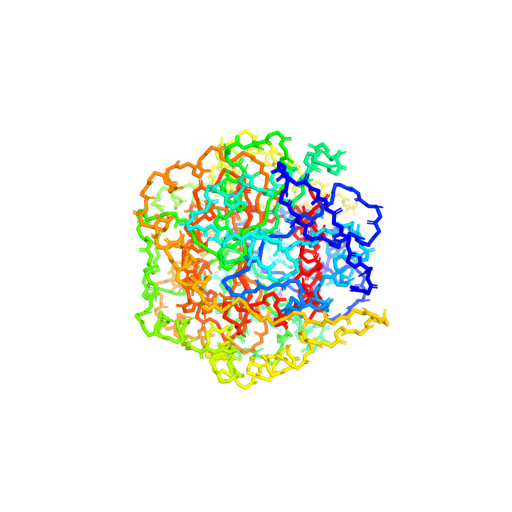YS B C 1
ATOM 2249 O O . LYS B 1 14 ? -10.32 32.906 11.062 1 97.62 14 LYS B O 1
ATOM 2254 N N . LEU B 1 15 ? -11.797 32.188 9.547 1 98.38 15 LEU B N 1
ATOM 2255 C CA . LEU B 1 15 ? -11.008 31.047 9.133 1 98.38 15 LEU B CA 1
ATOM 2256 C C . LEU B 1 15 ? -10.57 31.172 7.676 1 98.38 15 LEU B C 1
ATOM 2258 O O . LEU B 1 15 ? -11.391 31.484 6.809 1 98.38 15 LEU B O 1
ATOM 2262 N N . ALA B 1 16 ? -9.297 30.969 7.449 1 98.56 16 ALA B N 1
ATOM 2263 C CA . ALA B 1 16 ? -8.711 31.109 6.117 1 98.56 16 ALA B CA 1
ATOM 2264 C C . ALA B 1 16 ? -8.688 29.766 5.387 1 98.56 16 ALA B C 1
ATOM 2266 O O . ALA B 1 16 ? -8.414 28.734 5.992 1 98.56 16 ALA B O 1
ATOM 2267 N N . TYR B 1 17 ? -8.984 29.781 4.07 1 98.31 17 TYR B N 1
ATOM 2268 C CA . TYR B 1 17 ? -8.906 28.578 3.254 1 98.31 17 TYR B CA 1
ATOM 2269 C C . TYR B 1 17 ? -8.547 28.906 1.813 1 98.31 17 TYR B C 1
ATOM 2271 O O . TYR B 1 17 ? -8.586 30.078 1.412 1 98.31 17 TYR B O 1
ATOM 2279 N N . ARG B 1 18 ? -8.016 27.984 1.123 1 97.94 18 ARG B N 1
ATOM 2280 C CA . ARG B 1 18 ? -7.801 28.016 -0.32 1 97.94 18 ARG B CA 1
ATOM 2281 C C . ARG B 1 18 ? -8.516 26.844 -1 1 97.94 18 ARG B C 1
ATOM 2283 O O . ARG B 1 18 ? -8.508 25.734 -0.494 1 97.94 18 ARG B O 1
ATOM 2290 N N . ARG B 1 19 ? -9.195 27.109 -2.002 1 97.31 19 ARG B N 1
ATOM 2291 C CA . ARG B 1 19 ? -9.938 26.125 -2.783 1 97.31 19 ARG B CA 1
ATOM 2292 C C . ARG B 1 19 ? -9.531 26.172 -4.254 1 97.31 19 ARG B C 1
ATOM 2294 O O . ARG B 1 19 ? -9.633 27.219 -4.898 1 97.31 19 ARG B O 1
ATOM 2301 N N . PHE B 1 20 ? -8.992 25.078 -4.797 1 97 20 PHE B N 1
ATOM 2302 C CA . PHE B 1 20 ? -8.445 25.078 -6.148 1 97 20 PHE B CA 1
ATOM 2303 C C . PHE B 1 20 ? -8.453 23.656 -6.73 1 97 20 PHE B C 1
ATOM 2305 O O . PHE B 1 20 ? -8.711 22.688 -6.012 1 97 20 PHE B O 1
ATOM 2312 N N . GLY B 1 21 ? -8.203 23.531 -8.055 1 97.56 21 GLY B N 1
ATOM 2313 C CA . GLY B 1 21 ? -8.094 22.25 -8.711 1 97.56 21 GLY B CA 1
ATOM 2314 C C . GLY B 1 21 ? -9.289 21.922 -9.586 1 97.56 21 GLY B C 1
ATOM 2315 O O . GLY B 1 21 ? -10.242 22.688 -9.656 1 97.56 21 GLY B O 1
ATOM 2316 N N . LYS B 1 22 ? -9.242 20.859 -10.242 1 94.81 22 LYS B N 1
ATOM 2317 C CA . LYS B 1 22 ? -10.266 20.406 -11.188 1 94.81 22 LYS B CA 1
ATOM 2318 C C . LYS B 1 22 ? -11.461 19.797 -10.461 1 94.81 22 LYS B C 1
ATOM 2320 O O . LYS B 1 22 ? -11.289 19.062 -9.484 1 94.81 22 LYS B O 1
ATOM 2325 N N . ARG B 1 23 ? -12.641 20.141 -10.953 1 89.19 23 ARG B N 1
ATOM 2326 C CA . ARG B 1 23 ? -13.836 19.484 -10.422 1 89.19 23 ARG B CA 1
ATOM 2327 C C . ARG B 1 23 ? -13.953 18.062 -10.938 1 89.19 23 ARG B C 1
ATOM 2329 O O . ARG B 1 23 ? -13.984 17.828 -12.156 1 89.19 23 ARG B O 1
ATOM 2336 N N . GLY B 1 24 ? -13.609 16.984 -10.188 1 85.94 24 GLY B N 1
ATOM 2337 C CA . GLY B 1 24 ? -13.617 15.578 -10.547 1 85.94 24 GLY B CA 1
ATOM 2338 C C . GLY B 1 24 ? -14.242 14.695 -9.484 1 85.94 24 GLY B C 1
ATOM 2339 O O . GLY B 1 24 ? -13.906 13.516 -9.375 1 85.94 24 GLY B O 1
ATOM 2340 N N . GLY B 1 25 ? -15.195 15.289 -8.719 1 93.62 25 GLY B N 1
ATOM 2341 C CA . GLY B 1 25 ? -15.781 14.617 -7.566 1 93.62 25 GLY B CA 1
ATOM 2342 C C . GLY B 1 25 ? -15.773 15.469 -6.316 1 93.62 25 GLY B C 1
ATOM 2343 O O . GLY B 1 25 ? -15.555 16.688 -6.387 1 93.62 25 GLY B O 1
ATOM 2344 N N . ASN B 1 26 ? -16.094 14.891 -5.219 1 97.31 26 ASN B N 1
ATOM 2345 C CA . ASN B 1 26 ? -16.078 15.633 -3.963 1 97.31 26 ASN B CA 1
ATOM 2346 C C . ASN B 1 26 ? -14.672 16.125 -3.625 1 97.31 26 ASN B C 1
ATOM 2348 O O . ASN B 1 26 ? -13.688 15.43 -3.867 1 97.31 26 ASN B O 1
ATOM 2352 N N . PRO B 1 27 ? -14.555 17.297 -3.113 1 98.44 27 PRO B N 1
ATOM 2353 C CA . PRO B 1 27 ? -13.234 17.891 -2.861 1 98.44 27 PRO B CA 1
ATOM 2354 C C . PRO B 1 27 ? -12.461 17.156 -1.774 1 98.44 27 PRO B C 1
ATOM 2356 O O . PRO B 1 27 ? -13.055 16.578 -0.86 1 98.44 27 PRO B O 1
ATOM 2359 N N . VAL B 1 28 ? -11.164 17.188 -1.938 1 98.75 28 VAL B N 1
ATOM 2360 C CA . VAL B 1 28 ? -10.25 16.719 -0.898 1 98.75 28 VAL B CA 1
ATOM 2361 C C . VAL B 1 28 ? -10.078 17.812 0.161 1 98.75 28 VAL B C 1
ATOM 2363 O O . VAL B 1 28 ? -9.594 18.906 -0.136 1 98.75 28 VAL B O 1
ATOM 2366 N N . LEU B 1 29 ? -10.555 17.578 1.324 1 98.88 29 LEU B N 1
ATOM 2367 C CA . LEU B 1 29 ? -10.312 18.438 2.482 1 98.88 29 LEU B CA 1
ATOM 2368 C C . LEU B 1 29 ? -9.102 17.953 3.268 1 98.88 29 LEU B C 1
ATOM 2370 O O . LEU B 1 29 ? -9.117 16.859 3.84 1 98.88 29 LEU B O 1
ATOM 2374 N N . TYR B 1 30 ? -8.094 18.828 3.307 1 98.88 30 TYR B N 1
ATOM 2375 C CA . TYR B 1 30 ? -6.82 18.406 3.871 1 98.88 30 TYR B CA 1
ATOM 2376 C C . TYR B 1 30 ? -6.664 18.906 5.301 1 98.88 30 TYR B C 1
ATOM 2378 O O . TYR B 1 30 ? -6.836 20.094 5.574 1 98.88 30 TYR B O 1
ATOM 2386 N N . PHE B 1 31 ? -6.395 17.953 6.238 1 98.81 31 PHE B N 1
ATOM 2387 C CA . PHE B 1 31 ? -6.066 18.25 7.625 1 98.81 31 PHE B CA 1
ATOM 2388 C C . PHE B 1 31 ? -4.562 18.219 7.848 1 98.81 31 PHE B C 1
ATOM 2390 O O . PHE B 1 31 ? -3.934 17.172 7.68 1 98.81 31 PHE B O 1
ATOM 2397 N N . ASN B 1 32 ? -3.994 19.25 8.305 1 98.12 32 ASN B N 1
ATOM 2398 C CA . ASN B 1 32 ? -2.549 19.453 8.328 1 98.12 32 ASN B CA 1
ATOM 2399 C C . ASN B 1 32 ? -1.91 18.734 9.523 1 98.12 32 ASN B C 1
ATOM 2401 O O . ASN B 1 32 ? -2.598 18.391 10.484 1 98.12 32 ASN B O 1
ATOM 2405 N N . HIS B 1 33 ? -0.63 18.531 9.422 1 98.56 33 HIS B N 1
ATOM 2406 C CA . HIS B 1 33 ? 0.178 17.938 10.477 1 98.56 33 HIS B CA 1
ATOM 2407 C C . HIS B 1 33 ? 0.583 18.969 11.516 1 98.56 33 HIS B C 1
ATOM 2409 O O . HIS B 1 33 ? 0.334 20.156 11.336 1 98.56 33 HIS B O 1
ATOM 2415 N N . LEU B 1 34 ? 1.197 18.5 12.594 1 98.69 34 LEU B N 1
ATOM 2416 C CA . LEU B 1 34 ? 1.702 19.344 13.672 1 98.69 34 LEU B CA 1
ATOM 2417 C C . LEU B 1 34 ? 2.521 20.516 13.117 1 98.69 34 LEU B C 1
ATOM 2419 O O . LEU B 1 34 ? 3.381 20.312 12.25 1 98.69 34 LEU B O 1
ATOM 2423 N N . ARG B 1 35 ? 2.234 21.719 13.523 1 98.19 35 ARG B N 1
ATOM 2424 C CA . ARG B 1 35 ? 2.945 22.984 13.312 1 98.19 35 ARG B CA 1
ATOM 2425 C C . ARG B 1 35 ? 2.762 23.484 11.891 1 98.19 35 ARG B C 1
ATOM 2427 O O . ARG B 1 35 ? 3.283 24.531 11.523 1 98.19 35 ARG B O 1
ATOM 2434 N N . ALA B 1 36 ? 2.049 22.766 11.078 1 97.56 36 ALA B N 1
ATOM 2435 C CA . ALA B 1 36 ? 1.891 23.188 9.688 1 97.56 36 ALA B CA 1
ATOM 2436 C C . ALA B 1 36 ? 0.762 24.219 9.555 1 97.56 36 ALA B C 1
ATOM 2438 O O . ALA B 1 36 ? -0.137 24.266 10.391 1 97.56 36 ALA B O 1
ATOM 2439 N N . ALA B 1 37 ? 0.844 25.031 8.523 1 97.69 37 ALA B N 1
ATOM 2440 C CA . ALA B 1 37 ? -0.164 25.922 7.961 1 97.69 37 ALA B CA 1
ATOM 2441 C C . ALA B 1 37 ? -0.215 25.812 6.441 1 97.69 37 ALA B C 1
ATOM 2443 O O . ALA B 1 37 ? 0.608 25.125 5.836 1 97.69 37 ALA B O 1
ATOM 2444 N N . MET B 1 38 ? -1.159 26.469 5.816 1 96.81 38 MET B N 1
ATOM 2445 C CA . MET B 1 38 ? -1.292 26.375 4.367 1 96.81 38 MET B CA 1
ATOM 2446 C C . MET B 1 38 ? -0.005 26.812 3.674 1 96.81 38 MET B C 1
ATOM 2448 O O . MET B 1 38 ? 0.388 26.234 2.66 1 96.81 38 MET B O 1
ATOM 2452 N N . ASP B 1 39 ? 0.705 27.703 4.266 1 96.38 39 ASP B N 1
ATOM 2453 C CA . ASP B 1 39 ? 1.825 28.359 3.596 1 96.38 39 ASP B CA 1
ATOM 2454 C C . ASP B 1 39 ? 3.094 27.516 3.699 1 96.38 39 ASP B C 1
ATOM 2456 O O . ASP B 1 39 ? 4.113 27.844 3.086 1 96.38 39 ASP B O 1
ATOM 2460 N N . VAL B 1 40 ? 3.076 26.391 4.473 1 96.38 40 VAL B N 1
ATOM 2461 C CA . VAL B 1 40 ? 4.223 25.5 4.535 1 96.38 40 VAL B CA 1
ATOM 2462 C C . VAL B 1 40 ? 3.789 24.078 4.148 1 96.38 40 VAL B C 1
ATOM 2464 O O . VAL B 1 40 ? 4.449 23.109 4.508 1 96.38 40 VAL B O 1
ATOM 2467 N N . THR B 1 41 ? 2.643 23.969 3.533 1 95.5 41 THR B N 1
ATOM 2468 C CA . THR B 1 41 ? 2.166 22.719 2.951 1 95.5 41 THR B CA 1
ATOM 2469 C C . THR B 1 41 ? 2.775 22.5 1.569 1 95.5 41 THR B C 1
ATOM 2471 O O . THR B 1 41 ? 2.881 23.438 0.775 1 95.5 41 THR B O 1
ATOM 2474 N N . ASP B 1 42 ? 3.148 21.297 1.229 1 97.12 42 ASP B N 1
ATOM 2475 C CA . ASP B 1 42 ? 3.883 20.984 0.007 1 97.12 42 ASP B CA 1
ATOM 2476 C C . ASP B 1 42 ? 3.074 21.359 -1.231 1 97.12 42 ASP B C 1
ATOM 2478 O O . ASP B 1 42 ? 2.082 20.719 -1.558 1 97.12 42 ASP B O 1
ATOM 2482 N N . PRO B 1 43 ? 3.484 22.375 -1.979 1 96.88 43 PRO B N 1
ATOM 2483 C CA . PRO B 1 43 ? 2.705 22.766 -3.154 1 96.88 43 PRO B CA 1
ATOM 2484 C C . PRO B 1 43 ? 2.738 21.719 -4.262 1 96.88 43 PRO B C 1
ATOM 2486 O O . PRO B 1 43 ? 1.765 21.578 -5.004 1 96.88 43 PRO B O 1
ATOM 2489 N N . LEU B 1 44 ? 3.832 20.984 -4.32 1 97.69 44 LEU B N 1
ATOM 2490 C CA . LEU B 1 44 ? 3.973 20 -5.395 1 97.69 44 LEU B CA 1
ATOM 2491 C C . LEU B 1 44 ? 2.945 18.891 -5.25 1 97.69 44 LEU B C 1
ATOM 2493 O O . LEU B 1 44 ? 2.268 18.531 -6.215 1 97.69 44 LEU B O 1
ATOM 2497 N N . LEU B 1 45 ? 2.82 18.312 -4.074 1 98.25 45 LEU B N 1
ATOM 2498 C CA . LEU B 1 45 ? 1.849 17.25 -3.82 1 98.25 45 LEU B CA 1
ATOM 2499 C C . LEU B 1 45 ? 0.439 17.719 -4.176 1 98.25 45 LEU B C 1
ATOM 2501 O O . LEU B 1 45 ? -0.265 17.047 -4.938 1 98.25 45 LEU B O 1
ATOM 2505 N N . PHE B 1 46 ? 0.047 18.859 -3.705 1 97.94 46 PHE B N 1
ATOM 2506 C CA . PHE B 1 46 ? -1.342 19.281 -3.84 1 97.94 46 PHE B CA 1
ATOM 2507 C C . PHE B 1 46 ? -1.611 19.812 -5.242 1 97.94 46 PHE B C 1
ATOM 2509 O O . PHE B 1 46 ? -2.746 19.766 -5.723 1 97.94 46 PHE B O 1
ATOM 2516 N N . ASN B 1 47 ? -0.549 20.312 -5.953 1 97.69 47 ASN B N 1
ATOM 2517 C CA . ASN B 1 47 ? -0.713 20.625 -7.367 1 97.69 47 ASN B CA 1
ATOM 2518 C C . ASN B 1 47 ? -0.984 19.359 -8.188 1 97.69 47 ASN B C 1
ATOM 2520 O O . ASN B 1 47 ? -1.769 19.391 -9.133 1 97.69 47 ASN B O 1
ATOM 2524 N N . TYR B 1 48 ? -0.326 18.234 -7.84 1 98.38 48 TYR B N 1
ATOM 2525 C CA . TYR B 1 48 ? -0.605 16.984 -8.523 1 98.38 48 TYR B CA 1
ATOM 2526 C C . TYR B 1 48 ? -2.027 16.516 -8.242 1 98.38 48 TYR B C 1
ATOM 2528 O O . TYR B 1 48 ? -2.729 16.047 -9.148 1 98.38 48 TYR B O 1
ATOM 2536 N N . ILE B 1 49 ? -2.484 16.594 -7.012 1 98.5 49 ILE B N 1
ATOM 2537 C CA . ILE B 1 49 ? -3.84 16.188 -6.66 1 98.5 49 ILE B CA 1
ATOM 2538 C C . ILE B 1 49 ? -4.852 17.078 -7.387 1 98.5 49 ILE B C 1
ATOM 2540 O O . ILE B 1 49 ? -5.867 16.594 -7.887 1 98.5 49 ILE B O 1
ATOM 2544 N N . ALA B 1 50 ? -4.543 18.359 -7.512 1 98.12 50 ALA B N 1
ATOM 2545 C CA . ALA B 1 50 ? -5.438 19.359 -8.094 1 98.12 50 ALA B CA 1
ATOM 2546 C C . ALA B 1 50 ? -5.672 19.094 -9.578 1 98.12 50 ALA B C 1
ATOM 2548 O O . ALA B 1 50 ? -6.59 19.656 -10.172 1 98.12 50 ALA B O 1
ATOM 2549 N N . GLN B 1 51 ? -4.844 18.266 -10.172 1 97.88 51 GLN B N 1
ATOM 2550 C CA . GLN B 1 51 ? -4.996 17.953 -11.586 1 97.88 51 GLN B CA 1
ATOM 2551 C C . GLN B 1 51 ? -6.262 17.125 -11.836 1 97.88 51 GLN B C 1
ATOM 2553 O O . GLN B 1 51 ? -6.77 17.078 -12.953 1 97.88 51 GLN B O 1
ATOM 2558 N N . TYR B 1 52 ? -6.797 16.453 -10.727 1 97.56 52 TYR B N 1
ATOM 2559 C CA . TYR B 1 52 ? -7.938 15.586 -10.977 1 97.56 52 TYR B CA 1
ATOM 2560 C C . TYR B 1 52 ? -9.023 15.781 -9.922 1 97.56 52 TYR B C 1
ATOM 2562 O O . TYR B 1 52 ? -10.148 15.305 -10.078 1 97.56 52 TYR B O 1
ATOM 2570 N N . ARG B 1 53 ? -8.711 16.484 -8.859 1 97.62 53 ARG B N 1
ATOM 2571 C CA . ARG B 1 53 ? -9.664 16.734 -7.781 1 97.62 53 ARG B CA 1
ATOM 2572 C C . ARG B 1 53 ? -9.555 18.172 -7.273 1 97.62 53 ARG B C 1
ATOM 2574 O O . ARG B 1 53 ? -8.461 18.75 -7.238 1 97.62 53 ARG B O 1
ATOM 2581 N N . GLU B 1 54 ? -10.672 18.734 -6.922 1 97.88 54 GLU B N 1
ATOM 2582 C CA . GLU B 1 54 ? -10.625 19.953 -6.141 1 97.88 54 GLU B CA 1
ATOM 2583 C C . GLU B 1 54 ? -10.008 19.719 -4.766 1 97.88 54 GLU B C 1
ATOM 2585 O O . GLU B 1 54 ? -10.289 18.703 -4.125 1 97.88 54 GLU B O 1
ATOM 2590 N N . VAL B 1 55 ? -9.203 20.688 -4.344 1 98.38 55 VAL B N 1
ATOM 2591 C CA . VAL B 1 55 ? -8.523 20.625 -3.053 1 98.38 55 VAL B CA 1
ATOM 2592 C C . VAL B 1 55 ? -8.93 21.812 -2.191 1 98.38 55 VAL B C 1
ATOM 2594 O O . VAL B 1 55 ? -8.992 22.938 -2.68 1 98.38 55 VAL B O 1
ATOM 2597 N N . ILE B 1 56 ? -9.203 21.562 -0.976 1 98.5 56 ILE B N 1
ATOM 2598 C CA . ILE B 1 56 ? -9.422 22.594 0.02 1 98.5 56 ILE B CA 1
ATOM 2599 C C . ILE B 1 56 ? -8.359 22.516 1.107 1 98.5 56 ILE B C 1
ATOM 2601 O O . ILE B 1 56 ? -8.328 21.547 1.885 1 98.5 56 ILE B O 1
ATOM 2605 N N . LEU B 1 57 ? -7.52 23.453 1.074 1 98.19 57 LEU B N 1
ATOM 2606 C CA . LEU B 1 57 ? -6.625 23.688 2.201 1 98.19 57 LEU B CA 1
ATOM 2607 C C . LEU B 1 57 ? -7.203 24.734 3.154 1 98.19 57 LEU B C 1
ATOM 2609 O O . LEU B 1 57 ? -7.891 25.656 2.723 1 98.19 57 LEU B O 1
ATOM 2613 N N . PHE B 1 58 ? -6.848 24.578 4.43 1 98.56 58 PHE B N 1
ATOM 2614 C CA . PHE B 1 58 ? -7.309 25.609 5.359 1 98.56 58 PHE B CA 1
ATOM 2615 C C . PHE B 1 58 ? -6.387 25.688 6.57 1 98.56 58 PHE B C 1
ATOM 2617 O O . PHE B 1 58 ? -5.688 24.734 6.895 1 98.56 58 PHE B O 1
ATOM 2624 N N . ASP B 1 59 ? -6.27 26.844 7.094 1 98.56 59 ASP B N 1
ATOM 2625 C CA . ASP B 1 59 ? -5.699 27.078 8.422 1 98.56 59 ASP B CA 1
ATOM 2626 C C . ASP B 1 59 ? -6.766 26.953 9.508 1 98.56 59 ASP B C 1
ATOM 2628 O O . ASP B 1 59 ? -7.652 27.797 9.609 1 98.56 59 ASP B O 1
ATOM 2632 N N . ASP B 1 60 ? -6.637 25.875 10.305 1 98.25 60 ASP B N 1
ATOM 2633 C CA . ASP B 1 60 ? -7.602 25.75 11.391 1 98.25 60 ASP B CA 1
ATOM 2634 C C . ASP B 1 60 ? -7.562 26.984 12.305 1 98.25 60 ASP B C 1
ATOM 2636 O O . ASP B 1 60 ? -6.723 27.859 12.125 1 98.25 60 ASP B O 1
ATOM 2640 N N . ILE B 1 61 ? -8.516 27.094 13.203 1 98.12 61 ILE B N 1
ATOM 2641 C CA . ILE B 1 61 ? -8.602 28.234 14.117 1 98.12 61 ILE B CA 1
ATOM 2642 C C . ILE B 1 61 ? -7.262 28.438 14.812 1 98.12 61 ILE B C 1
ATOM 2644 O O . ILE B 1 61 ? -6.664 27.469 15.305 1 98.12 61 ILE B O 1
ATOM 2648 N N . GLY B 1 62 ? -6.773 29.656 14.812 1 98.06 62 GLY B N 1
ATOM 2649 C CA . GLY B 1 62 ? -5.543 30.031 15.5 1 98.06 62 GLY B CA 1
ATOM 2650 C C . GLY B 1 62 ? -4.297 29.734 14.695 1 98.06 62 GLY B C 1
ATOM 2651 O O . GLY B 1 62 ? -3.184 30.047 15.117 1 98.06 62 GLY B O 1
ATOM 2652 N N . VAL B 1 63 ? -4.41 29.219 13.484 1 98.31 63 VAL B N 1
ATOM 2653 C CA . VAL B 1 63 ? -3.279 28.797 12.656 1 98.31 63 VAL B CA 1
ATOM 2654 C C . VAL B 1 63 ? -3.152 29.734 11.453 1 98.31 63 VAL B C 1
ATOM 2656 O O . VAL B 1 63 ? -4.156 30.125 10.852 1 98.31 63 VAL B O 1
ATOM 2659 N N . GLY B 1 64 ? -1.911 30.062 11.156 1 97.56 64 GLY B N 1
ATOM 2660 C CA . GLY B 1 64 ? -1.637 30.797 9.93 1 97.56 64 GLY B CA 1
ATOM 2661 C C . GLY B 1 64 ? -2.439 32.094 9.805 1 97.56 64 GLY B C 1
ATOM 2662 O O . GLY B 1 64 ? -2.369 32.938 10.672 1 97.56 64 GLY B O 1
ATOM 2663 N N . HIS B 1 65 ? -3.293 32.094 8.781 1 97.81 65 HIS B N 1
ATOM 2664 C CA . HIS B 1 65 ? -4.039 33.312 8.445 1 97.81 65 HIS B CA 1
ATOM 2665 C C . HIS B 1 65 ? -5.367 33.375 9.195 1 97.81 65 HIS B C 1
ATOM 2667 O O . HIS B 1 65 ? -6.117 34.344 9.062 1 97.81 65 HIS B O 1
ATOM 2673 N N . SER B 1 66 ? -5.648 32.344 9.969 1 98.44 66 SER B N 1
ATOM 2674 C CA . SER B 1 66 ? -6.914 32.281 10.695 1 98.44 66 SER B CA 1
ATOM 2675 C C . SER B 1 66 ? -6.797 32.938 12.07 1 98.44 66 SER B C 1
ATOM 2677 O O . SER B 1 66 ? -5.723 32.938 12.672 1 98.44 66 SER B O 1
ATOM 2679 N N . GLU B 1 67 ? -7.922 33.469 12.547 1 98.19 67 GLU B N 1
ATOM 2680 C CA . GLU B 1 67 ? -7.996 34.125 13.844 1 98.19 67 GLU B CA 1
ATOM 2681 C C . GLU B 1 67 ? -8.273 33.125 14.961 1 98.19 67 GLU B C 1
ATOM 2683 O O . GLU B 1 67 ? -8.648 31.969 14.688 1 98.19 67 GLU B O 1
ATOM 2688 N N . GLY B 1 68 ? -8.078 33.594 16.188 1 97.62 68 GLY B N 1
ATOM 2689 C CA . GLY B 1 68 ? -8.438 32.781 17.344 1 97.62 68 GLY B CA 1
ATOM 2690 C C . GLY B 1 68 ? -7.25 32.062 17.984 1 97.62 68 GLY B C 1
ATOM 2691 O O . GLY B 1 68 ? -6.102 32.469 17.766 1 97.62 68 GLY B O 1
ATOM 2692 N N . GLU B 1 69 ? -7.605 31.094 18.828 1 97.75 69 GLU B N 1
ATOM 2693 C CA . GLU B 1 69 ? -6.59 30.312 19.547 1 97.75 69 GLU B CA 1
ATOM 2694 C C . GLU B 1 69 ? -6.566 28.875 19.062 1 97.75 69 GLU B C 1
ATOM 2696 O O . GLU B 1 69 ? -7.617 28.266 18.828 1 97.75 69 GLU B O 1
ATOM 2701 N N . VAL B 1 70 ? -5.328 28.344 18.906 1 98.56 70 VAL B N 1
ATOM 2702 C CA . VAL B 1 70 ? -5.16 26.969 18.438 1 98.56 70 VAL B CA 1
ATOM 2703 C C . VAL B 1 70 ? -5.852 26.016 19.406 1 98.56 70 VAL B C 1
ATOM 2705 O O . VAL B 1 70 ? -5.605 26.047 20.609 1 98.56 70 VAL B O 1
ATOM 2708 N N . PRO B 1 71 ? -6.777 25.172 18.859 1 98.44 71 PRO B N 1
ATOM 2709 C CA . PRO B 1 71 ? -7.426 24.203 19.734 1 98.44 71 PRO B CA 1
ATOM 2710 C C . PRO B 1 71 ? -6.441 23.188 20.328 1 98.44 71 PRO B C 1
ATOM 2712 O O . PRO B 1 71 ? -5.461 22.828 19.672 1 98.44 71 PRO B O 1
ATOM 2715 N N . SER B 1 72 ? -6.793 22.656 21.516 1 98.56 72 SER B N 1
ATOM 2716 C CA . SER B 1 72 ? -5.93 21.688 22.188 1 98.56 72 SER B CA 1
ATOM 2717 C C . SER B 1 72 ? -6.523 20.281 22.141 1 98.56 72 SER B C 1
ATOM 2719 O O . SER B 1 72 ? -6.18 19.438 22.969 1 98.56 72 SER B O 1
ATOM 2721 N N . SER B 1 73 ? -7.484 20.031 21.219 1 98.75 73 SER B N 1
ATOM 2722 C CA . SER B 1 73 ? -8.039 18.688 21.047 1 98.75 73 SER B CA 1
ATOM 2723 C C . SER B 1 73 ? -8.359 18.406 19.578 1 98.75 73 SER B C 1
ATOM 2725 O O . SER B 1 73 ? -8.75 19.312 18.844 1 98.75 73 SER B O 1
ATOM 2727 N N . VAL B 1 74 ? -8.25 17.141 19.234 1 98.88 74 VAL B N 1
ATOM 2728 C CA . VAL B 1 74 ? -8.586 16.656 17.891 1 98.88 74 VAL B CA 1
ATOM 2729 C C . VAL B 1 74 ? -10.062 16.906 17.609 1 98.88 74 VAL B C 1
ATOM 2731 O O . VAL B 1 74 ? -10.438 17.281 16.5 1 98.88 74 VAL B O 1
ATOM 2734 N N . GLU B 1 75 ? -10.93 16.781 18.594 1 98.75 75 GLU B N 1
ATOM 2735 C CA . GLU B 1 75 ? -12.367 16.969 18.469 1 98.75 75 GLU B CA 1
ATOM 2736 C C . GLU B 1 75 ? -12.703 18.406 18.031 1 98.75 75 GLU B C 1
ATOM 2738 O O . GLU B 1 75 ? -13.477 18.609 17.094 1 98.75 75 GLU B O 1
ATOM 2743 N N . GLN B 1 76 ? -12.102 19.328 18.703 1 98.56 76 GLN B N 1
ATOM 2744 C CA . GLN B 1 76 ? -12.359 20.719 18.359 1 98.56 76 GLN B CA 1
ATOM 2745 C C . GLN B 1 76 ? -11.844 21.047 16.953 1 98.56 76 GLN B C 1
ATOM 2747 O O . GLN B 1 76 ? -12.5 21.766 16.203 1 98.56 76 GLN B O 1
ATOM 2752 N N . MET B 1 77 ? -10.664 20.531 16.641 1 98.81 77 MET B N 1
ATOM 2753 C CA . MET B 1 77 ? -10.109 20.734 15.305 1 98.81 77 MET B CA 1
ATOM 2754 C C . MET B 1 77 ? -11.047 20.188 14.234 1 98.81 77 MET B C 1
ATOM 2756 O O . MET B 1 77 ? -11.289 20.828 13.219 1 98.81 77 MET B O 1
ATOM 2760 N N . GLY B 1 78 ? -11.562 18.953 14.484 1 98.81 78 GLY B N 1
ATOM 2761 C CA . GLY B 1 78 ? -12.5 18.344 13.562 1 98.81 78 GLY B CA 1
ATOM 2762 C C . GLY B 1 78 ? -13.805 19.109 13.43 1 98.81 78 GLY B C 1
ATOM 2763 O O . GLY B 1 78 ? -14.305 19.297 12.32 1 98.81 78 GLY B O 1
ATOM 2764 N N . ASN B 1 79 ? -14.336 19.578 14.547 1 98.62 79 ASN B N 1
ATOM 2765 C CA . ASN B 1 79 ? -15.57 20.344 14.516 1 98.62 79 ASN B CA 1
ATOM 2766 C C . ASN B 1 79 ? -15.406 21.656 13.742 1 98.62 79 ASN B C 1
ATOM 2768 O O . ASN B 1 79 ? -16.312 22.078 13.031 1 98.62 79 ASN B O 1
ATOM 2772 N N . ASN B 1 80 ? -14.25 22.312 13.914 1 98.5 80 ASN B N 1
ATOM 2773 C CA . ASN B 1 80 ? -13.953 23.516 13.133 1 98.5 80 ASN B CA 1
ATOM 2774 C C . ASN B 1 80 ? -13.977 23.219 11.633 1 98.5 80 ASN B C 1
ATOM 2776 O O . ASN B 1 80 ? -14.508 24 10.852 1 98.5 80 ASN B O 1
ATOM 2780 N N . ALA B 1 81 ? -13.359 22.078 11.258 1 98.5 81 ALA B N 1
ATOM 2781 C CA . ALA B 1 81 ? -13.312 21.688 9.852 1 98.5 81 ALA B CA 1
ATOM 2782 C C . ALA B 1 81 ? -14.711 21.453 9.297 1 98.5 81 ALA B C 1
ATOM 2784 O O . ALA B 1 81 ? -15.023 21.828 8.172 1 98.5 81 ALA B O 1
ATOM 2785 N N . VAL B 1 82 ? -15.531 20.781 10.062 1 98.5 82 VAL B N 1
ATOM 2786 C CA . VAL B 1 82 ? -16.891 20.484 9.641 1 98.5 82 VAL B CA 1
ATOM 2787 C C . VAL B 1 82 ? -17.672 21.797 9.492 1 98.5 82 VAL B C 1
ATOM 2789 O O . VAL B 1 82 ? -18.469 21.953 8.555 1 98.5 82 VAL B O 1
ATOM 2792 N N . ALA B 1 83 ? -17.422 22.734 10.406 1 98.44 83 ALA B N 1
ATOM 2793 C CA . ALA B 1 83 ? -18.047 24.047 10.289 1 98.44 83 ALA B CA 1
ATOM 2794 C C . ALA B 1 83 ? -17.641 24.734 8.992 1 98.44 83 ALA B C 1
ATOM 2796 O O . ALA B 1 83 ? -18.469 25.391 8.352 1 98.44 83 ALA B O 1
ATOM 2797 N N . LEU B 1 84 ? -16.375 24.641 8.625 1 98.62 84 LEU B N 1
ATOM 2798 C CA . LEU B 1 84 ? -15.914 25.188 7.355 1 98.62 84 LEU B CA 1
ATOM 2799 C C . LEU B 1 84 ? -16.641 24.547 6.184 1 98.62 84 LEU B C 1
ATOM 2801 O O . LEU B 1 84 ? -17.094 25.234 5.27 1 98.62 84 LEU B O 1
ATOM 2805 N N . VAL B 1 85 ? -16.75 23.203 6.219 1 98.5 85 VAL B N 1
ATOM 2806 C CA . VAL B 1 85 ? -17.422 22.453 5.152 1 98.5 85 VAL B CA 1
ATOM 2807 C C . VAL B 1 85 ? -18.844 22.953 5.008 1 98.5 85 VAL B C 1
ATOM 2809 O O . VAL B 1 85 ? -19.328 23.188 3.891 1 98.5 85 VAL B O 1
ATOM 2812 N N . ASN B 1 86 ? -19.484 23.172 6.129 1 97.69 86 ASN B N 1
ATOM 2813 C CA . ASN B 1 86 ? -20.859 23.688 6.117 1 97.69 86 ASN B CA 1
ATOM 2814 C C . ASN B 1 86 ? -20.922 25.094 5.555 1 97.69 86 ASN B C 1
ATOM 2816 O O . ASN B 1 86 ? -21.812 25.422 4.766 1 97.69 86 ASN B O 1
ATOM 2820 N N . ALA B 1 87 ? -20.016 25.891 5.953 1 97.88 87 ALA B N 1
ATOM 2821 C CA . ALA B 1 87 ? -19.984 27.266 5.488 1 97.88 87 ALA B CA 1
ATOM 2822 C C . ALA B 1 87 ? -19.766 27.344 3.982 1 97.88 87 ALA B C 1
ATOM 2824 O O . ALA B 1 87 ? -20.219 28.281 3.324 1 97.88 87 ALA B O 1
ATOM 2825 N N . LEU B 1 88 ? -19.078 26.375 3.434 1 97.62 88 LEU B N 1
ATOM 2826 C CA . LEU B 1 88 ? -18.797 26.328 2.004 1 97.62 88 LEU B CA 1
ATOM 2827 C C . LEU B 1 88 ? -19.906 25.609 1.25 1 97.62 88 LEU B C 1
ATOM 2829 O O . LEU B 1 88 ? -19.797 25.406 0.038 1 97.62 88 LEU B O 1
ATOM 2833 N N . ASP B 1 89 ? -20.891 25.156 1.916 1 97.19 89 ASP B N 1
ATOM 2834 C CA . ASP B 1 89 ? -22.078 24.484 1.365 1 97.19 89 ASP B CA 1
ATOM 2835 C C . ASP B 1 89 ? -21.672 23.219 0.625 1 97.19 89 ASP B C 1
ATOM 2837 O O . ASP B 1 89 ? -22.109 22.984 -0.511 1 97.19 89 ASP B O 1
ATOM 2841 N N . LEU B 1 90 ? -20.812 22.484 1.229 1 97.19 90 LEU B N 1
ATOM 2842 C CA . LEU B 1 90 ? -20.406 21.203 0.678 1 97.19 90 LEU B CA 1
ATOM 2843 C C . LEU B 1 90 ? -21.172 20.062 1.33 1 97.19 90 LEU B C 1
ATOM 2845 O O . LEU B 1 90 ? -21.422 20.078 2.537 1 97.19 90 LEU B O 1
ATOM 2849 N N . ASP B 1 91 ? -21.547 19.078 0.59 1 96.56 91 ASP B N 1
ATOM 2850 C CA . ASP B 1 91 ? -22.312 17.922 1.087 1 96.56 91 ASP B CA 1
ATOM 2851 C C . ASP B 1 91 ? -21.375 16.812 1.571 1 96.56 91 ASP B C 1
ATOM 2853 O O . ASP B 1 91 ? -21.641 16.188 2.598 1 96.56 91 ASP B O 1
ATOM 2857 N N . LYS B 1 92 ? -20.453 16.453 0.726 1 97.88 92 LYS B N 1
ATOM 2858 C CA . LYS B 1 92 ? -19.516 15.359 1.011 1 97.88 92 LYS B CA 1
ATOM 2859 C C . LYS B 1 92 ? -18.094 15.742 0.637 1 97.88 92 LYS B C 1
ATOM 2861 O O . LYS B 1 92 ? -17.875 16.516 -0.301 1 97.88 92 LYS B O 1
ATOM 2866 N N . VAL B 1 93 ? -17.062 15.195 1.354 1 98.81 93 VAL B N 1
ATOM 2867 C CA . VAL B 1 93 ? -15.648 15.484 1.084 1 98.81 93 VAL B CA 1
ATOM 2868 C C . VAL B 1 93 ? -14.828 14.203 1.188 1 98.81 93 VAL B C 1
ATOM 2870 O O . VAL B 1 93 ? -15.312 13.195 1.707 1 98.81 93 VAL B O 1
ATOM 2873 N N . VAL B 1 94 ? -13.672 14.172 0.622 1 98.88 94 VAL B N 1
ATOM 2874 C CA . VAL B 1 94 ? -12.609 13.234 0.967 1 98.88 94 VAL B CA 1
ATOM 2875 C C . VAL B 1 94 ? -11.797 13.781 2.137 1 98.88 94 VAL B C 1
ATOM 2877 O O . VAL B 1 94 ? -11.172 14.836 2.029 1 98.88 94 VAL B O 1
ATOM 2880 N N . ALA B 1 95 ? -11.82 13.125 3.23 1 98.94 95 ALA B N 1
ATOM 2881 C CA . ALA B 1 95 ? -11.094 13.57 4.418 1 98.94 95 ALA B CA 1
ATOM 2882 C C . ALA B 1 95 ? -9.641 13.094 4.383 1 98.94 95 ALA B C 1
ATOM 2884 O O . ALA B 1 95 ? -9.352 11.938 4.695 1 98.94 95 ALA B O 1
ATOM 2885 N N . PHE B 1 96 ? -8.766 13.992 4.031 1 98.94 96 PHE B N 1
ATOM 2886 C CA . PHE B 1 96 ? -7.352 13.672 3.9 1 98.94 96 PHE B CA 1
ATOM 2887 C C . PHE B 1 96 ? -6.555 14.266 5.059 1 98.94 96 PHE B C 1
ATOM 2889 O O . PHE B 1 96 ? -6.332 15.477 5.109 1 98.94 96 PHE B O 1
ATOM 2896 N N . GLY B 1 97 ? -6.109 13.391 5.957 1 98.94 97 GLY B N 1
ATOM 2897 C CA . GLY B 1 97 ? -5.355 13.859 7.113 1 98.94 97 GLY B CA 1
ATOM 2898 C C . GLY B 1 97 ? -3.93 13.344 7.141 1 98.94 97 GLY B C 1
ATOM 2899 O O . GLY B 1 97 ? -3.682 12.172 6.852 1 98.94 97 GLY B O 1
ATOM 2900 N N . PHE B 1 98 ? -3.012 14.219 7.512 1 98.94 98 PHE B N 1
ATOM 2901 C CA . PHE B 1 98 ? -1.614 13.852 7.703 1 98.94 98 PHE B CA 1
ATOM 2902 C C . PHE B 1 98 ? -1.185 14.086 9.148 1 98.94 98 PHE B C 1
ATOM 2904 O O . PHE B 1 98 ? -1.319 15.195 9.664 1 98.94 98 PHE B O 1
ATOM 2911 N N . SER B 1 99 ? -0.623 12.969 9.828 1 98.81 99 SER B N 1
ATOM 2912 C CA . SER B 1 99 ? -0.098 13.039 11.188 1 98.81 99 SER B CA 1
ATOM 2913 C C . SER B 1 99 ? -1.157 13.539 12.164 1 98.81 99 SER B C 1
ATOM 2915 O O . SER B 1 99 ? -2.223 12.93 12.297 1 98.81 99 SER B O 1
ATOM 2917 N N . LEU B 1 100 ? -1.044 14.719 12.789 1 98.88 100 LEU B N 1
ATOM 2918 C CA . LEU B 1 100 ? -2.098 15.305 13.609 1 98.88 100 LEU B CA 1
ATOM 2919 C C . LEU B 1 100 ? -3.41 15.383 12.836 1 98.88 100 LEU B C 1
ATOM 2921 O O . LEU B 1 100 ? -4.461 15 13.359 1 98.88 100 LEU B O 1
ATOM 2925 N N . GLY B 1 101 ? -3.293 15.797 11.609 1 98.88 101 GLY B N 1
ATOM 2926 C CA . GLY B 1 101 ? -4.465 15.859 10.758 1 98.88 101 GLY B CA 1
ATOM 2927 C C . GLY B 1 101 ? -5.105 14.508 10.516 1 98.88 101 GLY B C 1
ATOM 2928 O O . GLY B 1 101 ? -6.305 14.414 10.25 1 98.88 101 GLY B O 1
ATOM 2929 N N . GLY B 1 102 ? -4.285 13.438 10.547 1 98.94 102 GLY B N 1
ATOM 2930 C CA . GLY B 1 102 ? -4.832 12.094 10.445 1 98.94 102 GLY B CA 1
ATOM 2931 C C . GLY B 1 102 ? -5.742 11.734 11.602 1 98.94 102 GLY B C 1
ATOM 2932 O O . GLY B 1 102 ? -6.727 11.008 11.422 1 98.94 102 GLY B O 1
ATOM 2933 N N . GLY B 1 103 ? -5.352 12.172 12.82 1 98.94 103 GLY B N 1
ATOM 2934 C CA . GLY B 1 103 ? -6.27 12.039 13.945 1 98.94 103 GLY B CA 1
ATOM 2935 C C . GLY B 1 103 ? -7.578 12.773 13.734 1 98.94 103 GLY B C 1
ATOM 2936 O O . GLY B 1 103 ? -8.648 12.242 14.031 1 98.94 103 GLY B O 1
ATOM 2937 N N . VAL B 1 104 ? -7.496 13.961 13.18 1 98.94 104 VAL B N 1
ATOM 2938 C CA . VAL B 1 104 ? -8.68 14.766 12.898 1 98.94 104 VAL B CA 1
ATOM 2939 C C . VAL B 1 104 ? -9.547 14.055 11.852 1 98.94 104 VAL B C 1
ATOM 2941 O O . VAL B 1 104 ? -10.773 13.984 12 1 98.94 104 VAL B O 1
ATOM 2944 N N . ALA B 1 105 ? -8.906 13.516 10.828 1 98.94 105 ALA B N 1
ATOM 2945 C CA . ALA B 1 105 ? -9.633 12.789 9.797 1 98.94 105 ALA B CA 1
ATOM 2946 C C . ALA B 1 105 ? -10.344 11.57 10.375 1 98.94 105 ALA B C 1
ATOM 2948 O O . ALA B 1 105 ? -11.477 11.258 9.992 1 98.94 105 ALA B O 1
ATOM 2949 N N . GLN B 1 106 ? -9.672 10.836 11.258 1 98.94 106 GLN B N 1
ATOM 2950 C CA . GLN B 1 106 ? -10.305 9.711 11.938 1 98.94 106 GLN B CA 1
ATOM 2951 C C . GLN B 1 106 ? -11.547 10.164 12.703 1 98.94 106 GLN B C 1
ATOM 2953 O O . GLN B 1 106 ? -12.633 9.625 12.508 1 98.94 106 GLN B O 1
ATOM 2958 N N . TYR B 1 107 ? -11.422 11.195 13.453 1 98.94 107 TYR B N 1
ATOM 2959 C CA . TYR B 1 107 ? -12.523 11.727 14.25 1 98.94 107 TYR B CA 1
ATOM 2960 C C . TYR B 1 107 ? -13.695 12.109 13.359 1 98.94 107 TYR B C 1
ATOM 2962 O O . TYR B 1 107 ? -14.836 11.719 13.625 1 98.94 107 TYR B O 1
ATOM 2970 N N . VAL B 1 108 ? -13.383 12.875 12.32 1 98.94 108 VAL B N 1
ATOM 2971 C CA . VAL B 1 108 ? -14.438 13.336 11.422 1 98.94 108 VAL B CA 1
ATOM 2972 C C . VAL B 1 108 ? -15.117 12.141 10.766 1 98.94 108 VAL B C 1
ATOM 2974 O O . VAL B 1 108 ? -16.344 12.141 10.578 1 98.94 108 VAL B O 1
ATOM 2977 N N . SER B 1 109 ? -14.398 11.086 10.438 1 98.88 109 SER B N 1
ATOM 2978 C CA . SER B 1 109 ? -14.922 9.938 9.711 1 98.88 109 SER B CA 1
ATOM 2979 C C . SER B 1 109 ? -15.891 9.133 10.578 1 98.88 109 SER B C 1
ATOM 2981 O O . SER B 1 109 ? -16.859 8.57 10.078 1 98.88 109 SER B O 1
ATOM 2983 N N . TRP B 1 110 ? -15.609 8.984 11.906 1 98.81 110 TRP B N 1
ATOM 2984 C CA . TRP B 1 110 ? -16.516 8.18 12.711 1 98.81 110 TRP B CA 1
ATOM 2985 C C . TRP B 1 110 ? -17.609 9.039 13.32 1 98.81 110 TRP B C 1
ATOM 2987 O O . TRP B 1 110 ? -18.688 8.539 13.68 1 98.81 110 TRP B O 1
ATOM 2997 N N . THR B 1 111 ? -17.469 10.383 13.43 1 98.75 111 THR B N 1
ATOM 2998 C CA . THR B 1 111 ? -18.438 11.273 14.047 1 98.75 111 THR B CA 1
ATOM 2999 C C . THR B 1 111 ? -19.422 11.797 13.008 1 98.75 111 THR B C 1
ATOM 3001 O O . THR B 1 111 ? -20.609 12 13.312 1 98.75 111 THR B O 1
ATOM 3004 N N . TYR B 1 112 ? -18.922 12.078 11.812 1 98.44 112 TYR B N 1
ATOM 3005 C CA . TYR B 1 112 ? -19.719 12.617 10.719 1 98.44 112 TYR B CA 1
ATOM 3006 C C . TYR B 1 112 ? -19.609 11.734 9.484 1 98.44 112 TYR B C 1
ATOM 3008 O O . TYR B 1 112 ? -19.25 12.203 8.406 1 98.44 112 TYR B O 1
ATOM 3016 N N . PRO B 1 113 ? -20.031 10.477 9.602 1 98.25 113 PRO B N 1
ATOM 3017 C CA . PRO B 1 113 ? -19.812 9.516 8.516 1 98.25 113 PRO B CA 1
ATOM 3018 C C . PRO B 1 113 ? -20.5 9.938 7.215 1 98.25 113 PRO B C 1
ATOM 3020 O O . PRO B 1 113 ? -20.031 9.609 6.129 1 98.25 113 PRO B O 1
ATOM 3023 N N . ASP B 1 114 ? -21.578 10.734 7.285 1 97.94 114 ASP B N 1
ATOM 3024 C CA . ASP B 1 114 ? -22.312 11.125 6.094 1 97.94 114 ASP B CA 1
ATOM 3025 C C . ASP B 1 114 ? -21.578 12.203 5.309 1 97.94 114 ASP B C 1
ATOM 3027 O O . ASP B 1 114 ? -21.812 12.391 4.117 1 97.94 114 ASP B O 1
ATOM 3031 N N . LEU B 1 115 ? -20.672 12.883 5.969 1 98.38 115 LEU B N 1
ATOM 3032 C CA . LEU B 1 115 ? -19.906 13.969 5.359 1 98.38 115 LEU B CA 1
ATOM 3033 C C . LEU B 1 115 ? -18.719 13.422 4.578 1 98.38 115 LEU B C 1
ATOM 3035 O O . LEU B 1 115 ? -18.188 14.094 3.689 1 98.38 115 LEU B O 1
ATOM 3039 N N . VAL B 1 116 ? -18.312 12.195 4.875 1 98.81 116 VAL B N 1
ATOM 3040 C CA . VAL B 1 116 ? -17.047 11.672 4.363 1 98.81 116 VAL B CA 1
ATOM 3041 C C . VAL B 1 116 ? -17.312 10.633 3.279 1 98.81 116 VAL B C 1
ATOM 3043 O O . VAL B 1 116 ? -17.969 9.617 3.539 1 98.81 116 VAL B O 1
ATOM 3046 N N . GLU B 1 117 ? -16.844 10.93 2.109 1 98.56 117 GLU B N 1
ATOM 3047 C CA . GLU B 1 117 ? -16.938 9.961 1.019 1 98.56 117 GLU B CA 1
ATOM 3048 C C . GLU B 1 117 ? -15.906 8.844 1.176 1 98.56 117 GLU B C 1
ATOM 3050 O O . GLU B 1 117 ? -16.25 7.664 1.077 1 98.56 117 GLU B O 1
ATOM 3055 N N . LYS B 1 118 ? -14.703 9.18 1.271 1 98.81 118 LYS B N 1
ATOM 3056 C CA . LYS B 1 118 ? -13.508 8.383 1.528 1 98.81 118 LYS B CA 1
ATOM 3057 C C . LYS B 1 118 ? -12.539 9.125 2.447 1 98.81 118 LYS B C 1
ATOM 3059 O O . LYS B 1 118 ? -12.625 10.344 2.592 1 98.81 118 LYS B O 1
ATOM 3064 N N . ALA B 1 119 ? -11.695 8.406 3.076 1 98.94 119 ALA B N 1
ATOM 3065 C CA . ALA B 1 119 ? -10.734 9.047 3.967 1 98.94 119 ALA B CA 1
ATOM 3066 C C . ALA B 1 119 ? -9.312 8.578 3.674 1 98.94 119 ALA B C 1
ATOM 3068 O O . ALA B 1 119 ? -9.109 7.488 3.127 1 98.94 119 ALA B O 1
ATOM 3069 N N . VAL B 1 120 ? -8.391 9.398 3.932 1 99 120 VAL B N 1
ATOM 3070 C CA . VAL B 1 120 ? -6.965 9.117 3.844 1 99 120 VAL B CA 1
ATOM 3071 C C . VAL B 1 120 ? -6.297 9.391 5.191 1 99 120 VAL B C 1
ATOM 3073 O O . VAL B 1 120 ? -6.359 10.508 5.703 1 99 120 VAL B O 1
ATOM 3076 N N . PHE B 1 121 ? -5.773 8.391 5.781 1 98.94 121 PHE B N 1
ATOM 3077 C CA . PHE B 1 121 ? -5.012 8.484 7.02 1 98.94 121 PHE B CA 1
ATOM 3078 C C . PHE B 1 121 ? -3.521 8.312 6.754 1 98.94 121 PHE B C 1
ATOM 3080 O O . PHE B 1 121 ? -3.023 7.191 6.684 1 98.94 121 PHE B O 1
ATOM 3087 N N . SER B 1 122 ? -2.83 9.43 6.648 1 98.94 122 SER B N 1
ATOM 3088 C CA . SER B 1 122 ? -1.441 9.414 6.199 1 98.94 122 SER B CA 1
ATOM 3089 C C . SER B 1 122 ? -0.486 9.711 7.352 1 98.94 122 SER B C 1
ATOM 3091 O O . SER B 1 122 ? -0.603 10.742 8.016 1 98.94 122 SER B O 1
ATOM 3093 N N . GLY B 1 123 ? 0.509 8.797 7.535 1 98.81 123 GLY B N 1
ATOM 3094 C CA . GLY B 1 123 ? 1.525 9.031 8.547 1 98.81 123 GLY B CA 1
ATOM 3095 C C . GLY B 1 123 ? 0.946 9.281 9.93 1 98.81 123 GLY B C 1
ATOM 3096 O O . GLY B 1 123 ? 1.435 10.141 10.664 1 98.81 123 GLY B O 1
ATOM 3097 N N . THR B 1 124 ? -0.142 8.664 10.258 1 98.81 124 THR B N 1
ATOM 3098 C CA . THR B 1 124 ? -0.834 8.852 11.531 1 98.81 124 THR B CA 1
ATOM 3099 C C . THR B 1 124 ? -0.998 7.523 12.258 1 98.81 124 THR B C 1
ATOM 3101 O O . THR B 1 124 ? -0.458 6.5 11.828 1 98.81 124 THR B O 1
ATOM 3104 N N . GLN B 1 125 ? -1.578 7.559 13.453 1 98.5 125 GLN B N 1
ATOM 3105 C CA . GLN B 1 125 ? -1.826 6.363 14.258 1 98.5 125 GLN B CA 1
ATOM 3106 C C . GLN B 1 125 ? -3.152 6.473 15 1 98.5 125 GLN B C 1
ATOM 3108 O O . GLN B 1 125 ? -3.693 7.566 15.164 1 98.5 125 GLN B O 1
ATOM 3113 N N . PRO B 1 126 ? -3.729 5.336 15.359 1 98.62 126 PRO B N 1
ATOM 3114 C CA . PRO B 1 126 ? -4.945 5.355 16.172 1 98.62 126 PRO B CA 1
ATOM 3115 C C . PRO B 1 126 ? -4.668 5.625 17.656 1 98.62 126 PRO B C 1
ATOM 3117 O O . PRO B 1 126 ? -3.525 5.902 18.031 1 98.62 126 PRO B O 1
ATOM 3120 N N . GLY B 1 127 ? -5.777 5.68 18.422 1 98.69 127 GLY B N 1
ATOM 3121 C CA . GLY B 1 127 ? -5.594 5.633 19.875 1 98.69 127 GLY B CA 1
ATOM 3122 C C . GLY B 1 127 ? -4.836 4.406 20.328 1 98.69 127 GLY B C 1
ATOM 3123 O O . GLY B 1 127 ? -4.664 3.449 19.578 1 98.69 127 GLY B O 1
ATOM 3124 N N . ILE B 1 128 ? -4.391 4.508 21.578 1 98.62 128 ILE B N 1
ATOM 3125 C CA . ILE B 1 128 ? -3.637 3.387 22.141 1 98.62 128 ILE B CA 1
ATOM 3126 C C . ILE B 1 128 ? -4.512 2.137 22.156 1 98.62 128 ILE B C 1
ATOM 3128 O O . ILE B 1 128 ? -5.711 2.215 22.438 1 98.62 128 ILE B O 1
ATOM 3132 N N . GLY B 1 129 ? -4.004 1.062 21.812 1 98.5 129 GLY B N 1
ATOM 3133 C CA . GLY B 1 129 ? -4.648 -0.24 21.766 1 98.5 129 GLY B CA 1
ATOM 3134 C C . GLY B 1 129 ? -3.662 -1.39 21.656 1 98.5 129 GLY B C 1
ATOM 3135 O O . GLY B 1 129 ? -2.459 -1.201 21.844 1 98.5 129 GLY B O 1
ATOM 3136 N N . PRO B 1 130 ? -4.199 -2.594 21.391 1 98 130 PRO B N 1
ATOM 3137 C CA . PRO B 1 130 ? -3.316 -3.758 21.281 1 98 130 PRO B CA 1
ATOM 3138 C C . PRO B 1 130 ? -2.219 -3.574 20.234 1 98 130 PRO B C 1
ATOM 3140 O O . PRO B 1 130 ? -2.506 -3.229 19.094 1 98 130 PRO B O 1
ATOM 3143 N N . ASN B 1 131 ? -0.896 -3.73 20.641 1 97.12 131 ASN B N 1
ATOM 3144 C CA . ASN B 1 131 ? 0.284 -3.822 19.797 1 97.12 131 ASN B CA 1
ATOM 3145 C C . ASN B 1 131 ? 0.679 -2.459 19.234 1 97.12 131 ASN B C 1
ATOM 3147 O O . ASN B 1 131 ? 1.566 -2.365 18.375 1 97.12 131 ASN B O 1
ATOM 3151 N N . ILE B 1 132 ? -0.012 -1.389 19.656 1 98.44 132 ILE B N 1
ATOM 3152 C CA . ILE B 1 132 ? 0.375 -0.055 19.219 1 98.44 132 ILE B CA 1
ATOM 3153 C C . ILE B 1 132 ? 1.715 0.33 19.828 1 98.44 132 ILE B C 1
ATOM 3155 O O . ILE B 1 132 ? 1.946 0.091 21.016 1 98.44 132 ILE B O 1
ATOM 3159 N N . THR B 1 133 ? 2.592 0.885 19.016 1 97.31 133 THR B N 1
ATOM 3160 C CA . THR B 1 133 ? 3.941 1.258 19.422 1 97.31 133 THR B CA 1
ATOM 3161 C C . THR B 1 133 ? 4.082 2.775 19.516 1 97.31 133 THR B C 1
ATOM 3163 O O . THR B 1 133 ? 3.639 3.496 18.609 1 97.31 133 THR B O 1
ATOM 3166 N N . ALA B 1 134 ? 4.688 3.287 20.594 1 95.06 134 ALA B N 1
ATOM 3167 C CA . ALA B 1 134 ? 4.945 4.715 20.75 1 95.06 134 ALA B CA 1
ATOM 3168 C C . ALA B 1 134 ? 6.23 5.125 20.031 1 95.06 134 ALA B C 1
ATOM 3170 O O . ALA B 1 134 ? 7.148 4.316 19.891 1 95.06 134 ALA B O 1
ATOM 3171 N N . GLY B 1 135 ? 6.25 6.34 19.547 1 94.12 135 GLY B N 1
ATOM 3172 C CA . GLY B 1 135 ? 7.5 6.883 19.031 1 94.12 135 GLY B CA 1
ATOM 3173 C C . GLY B 1 135 ? 8.523 7.145 20.125 1 94.12 135 GLY B C 1
ATOM 3174 O O . GLY B 1 135 ? 8.18 7.223 21.297 1 94.12 135 GLY B O 1
ATOM 3175 N N . PRO B 1 136 ? 9.773 7.242 19.734 1 95.75 136 PRO B N 1
ATOM 3176 C CA . PRO B 1 136 ? 10.805 7.551 20.734 1 95.75 136 PRO B CA 1
ATOM 3177 C C . PRO B 1 136 ? 10.641 8.945 21.344 1 95.75 136 PRO B C 1
ATOM 3179 O O . PRO B 1 136 ? 10.188 9.867 20.656 1 95.75 136 PRO B O 1
ATOM 3182 N N . PRO B 1 137 ? 11.07 9.133 22.562 1 94.56 137 PRO B N 1
ATOM 3183 C CA . PRO B 1 137 ? 10.883 10.406 23.25 1 94.56 137 PRO B CA 1
ATOM 3184 C C . PRO B 1 137 ? 11.594 11.562 22.547 1 94.56 137 PRO B C 1
ATOM 3186 O O . PRO B 1 137 ? 11.164 12.719 22.656 1 94.56 137 PRO B O 1
ATOM 3189 N N . GLU B 1 138 ? 12.648 11.289 21.844 1 95.62 138 GLU B N 1
ATOM 3190 C CA . GLU B 1 138 ? 13.422 12.32 21.172 1 95.62 138 GLU B CA 1
ATOM 3191 C C . GLU B 1 138 ? 12.578 13.062 20.141 1 95.62 138 GLU B C 1
ATOM 3193 O O . GLU B 1 138 ? 12.836 14.227 19.844 1 95.62 138 GLU B O 1
ATOM 3198 N N . VAL B 1 139 ? 11.602 12.359 19.641 1 96.38 139 VAL B N 1
ATOM 3199 C CA . VAL B 1 139 ? 10.711 12.953 18.656 1 96.38 139 VAL B CA 1
ATOM 3200 C C . VAL B 1 139 ? 9.992 14.164 19.266 1 96.38 139 VAL B C 1
ATOM 3202 O O . VAL B 1 139 ? 9.938 15.227 18.641 1 96.38 139 VAL B O 1
ATOM 3205 N N . PHE B 1 140 ? 9.508 13.984 20.469 1 93.81 140 PHE B N 1
ATOM 3206 C CA . PHE B 1 140 ? 8.797 15.062 21.156 1 93.81 140 PHE B CA 1
ATOM 3207 C C . PHE B 1 140 ? 9.719 16.234 21.422 1 93.81 140 PHE B C 1
ATOM 3209 O O . PHE B 1 140 ? 9.32 17.391 21.281 1 93.81 140 PHE B O 1
ATOM 3216 N N . THR B 1 141 ? 10.938 15.969 21.797 1 96 141 THR B N 1
ATOM 3217 C CA . THR B 1 141 ? 11.914 17 22.078 1 96 141 THR B CA 1
ATOM 3218 C C . THR B 1 141 ? 12.188 17.844 20.828 1 96 141 THR B C 1
ATOM 3220 O O . THR B 1 141 ? 12.172 19.078 20.891 1 96 141 THR B O 1
ATOM 3223 N N . ILE B 1 142 ? 12.344 17.188 19.75 1 97.5 142 ILE B N 1
ATOM 3224 C CA . ILE B 1 142 ? 12.648 17.891 18.516 1 97.5 142 ILE B CA 1
ATOM 3225 C C . ILE B 1 142 ? 11.414 18.656 18.031 1 97.5 142 ILE B C 1
ATOM 3227 O O . ILE B 1 142 ? 11.516 19.812 17.625 1 97.5 142 ILE B O 1
ATOM 3231 N N . ALA B 1 143 ? 10.258 18.078 18.172 1 95.5 143 ALA B N 1
ATOM 3232 C CA . ALA B 1 143 ? 9.008 18.641 17.672 1 95.5 143 ALA B CA 1
ATOM 3233 C C . ALA B 1 143 ? 8.602 19.875 18.484 1 95.5 143 ALA B C 1
ATOM 3235 O O . ALA B 1 143 ? 7.844 20.719 18 1 95.5 143 ALA B O 1
ATOM 3236 N N . SER B 1 144 ? 9.094 20.016 19.672 1 95.38 144 SER B N 1
ATOM 3237 C CA . SER B 1 144 ? 8.68 21.094 20.578 1 95.38 144 SER B CA 1
ATOM 3238 C C . SER B 1 144 ? 9.695 22.219 20.578 1 95.38 144 SER B C 1
ATOM 3240 O O . SER B 1 144 ? 9.586 23.156 21.375 1 95.38 144 SER B O 1
ATOM 3242 N N . GLU B 1 145 ? 10.648 22.078 19.766 1 95.25 145 GLU B N 1
ATOM 3243 C CA . GLU B 1 145 ? 11.664 23.125 19.75 1 95.25 145 GLU B CA 1
ATOM 3244 C C . GLU B 1 145 ? 11.055 24.484 19.422 1 95.25 145 GLU B C 1
ATOM 3246 O O . GLU B 1 145 ? 10.164 24.594 18.578 1 95.25 145 GLU B O 1
ATOM 3251 N N . GLU B 1 146 ? 11.641 25.531 19.969 1 95.31 146 GLU B N 1
ATOM 3252 C CA . GLU B 1 146 ? 11.102 26.875 19.797 1 95.31 146 GLU B CA 1
ATOM 3253 C C . GLU B 1 146 ? 11.461 27.438 18.422 1 95.31 146 GLU B C 1
ATOM 3255 O O . GLU B 1 146 ? 12.516 27.094 17.859 1 95.31 146 GLU B O 1
ATOM 3260 N N . GLY B 1 147 ? 10.578 28.297 18.016 1 96.44 147 GLY B N 1
ATOM 3261 C CA . GLY B 1 147 ? 10.852 28.984 16.766 1 96.44 147 GLY B CA 1
ATOM 3262 C C . GLY B 1 147 ? 10.445 28.172 15.539 1 96.44 147 GLY B C 1
ATOM 3263 O O . GLY B 1 147 ? 9.844 27.109 15.672 1 96.44 147 GLY B O 1
ATOM 3264 N N . GLU B 1 148 ? 10.68 28.703 14.375 1 97.25 148 GLU B N 1
ATOM 3265 C CA . GLU B 1 148 ? 10.398 27.984 13.125 1 97.25 148 GLU B CA 1
ATOM 3266 C C . GLU B 1 148 ? 11.188 26.688 13.031 1 97.25 148 GLU B C 1
ATOM 3268 O O . GLU B 1 148 ? 12.367 26.641 13.398 1 97.25 148 GLU B O 1
ATOM 3273 N N . PRO B 1 149 ? 10.562 25.625 12.578 1 97.25 149 PRO B N 1
ATOM 3274 C CA . PRO B 1 149 ? 11.312 24.375 12.414 1 97.25 149 PRO B CA 1
ATOM 3275 C C . PRO B 1 149 ? 12.531 24.547 11.5 1 97.25 149 PRO B C 1
ATOM 3277 O O . PRO B 1 149 ? 12.43 25.172 10.445 1 97.25 149 PRO B O 1
ATOM 3280 N N . THR B 1 150 ? 13.656 24.047 11.883 1 97.81 150 THR B N 1
ATOM 3281 C CA . THR B 1 150 ? 14.859 24.078 11.062 1 97.81 150 THR B CA 1
ATOM 3282 C C . THR B 1 150 ? 14.852 22.953 10.039 1 97.81 150 THR B C 1
ATOM 3284 O O . THR B 1 150 ? 14.117 21.969 10.195 1 97.81 150 THR B O 1
ATOM 3287 N N . GLU B 1 151 ? 15.633 23.172 9.016 1 98.19 151 GLU B N 1
ATOM 3288 C CA . GLU B 1 151 ? 15.797 22.094 8.039 1 98.19 151 GLU B CA 1
ATOM 3289 C C . GLU B 1 151 ? 16.25 20.797 8.711 1 98.19 151 GLU B C 1
ATOM 3291 O O . GLU B 1 151 ? 15.711 19.734 8.43 1 98.19 151 GLU B O 1
ATOM 3296 N N . LYS B 1 152 ? 17.219 20.938 9.578 1 98.25 152 LYS B N 1
ATOM 3297 C CA . LYS B 1 152 ? 17.766 19.766 10.273 1 98.25 152 LYS B CA 1
ATOM 3298 C C . LYS B 1 152 ? 16.688 19.047 11.078 1 98.25 152 LYS B C 1
ATOM 3300 O O . LYS B 1 152 ? 16.594 17.828 11.031 1 98.25 152 LYS B O 1
ATOM 3305 N N . ALA B 1 153 ? 15.891 19.766 11.844 1 98.38 153 ALA B N 1
ATOM 3306 C CA . ALA B 1 153 ? 14.812 19.172 12.641 1 98.38 153 ALA B CA 1
ATOM 3307 C C . ALA B 1 153 ? 13.805 18.453 11.75 1 98.38 153 ALA B C 1
ATOM 3309 O O . ALA B 1 153 ? 13.398 17.328 12.047 1 98.38 153 ALA B O 1
ATOM 3310 N N . MET B 1 154 ? 13.438 19.078 10.625 1 98.31 154 MET B N 1
ATOM 3311 C CA . ME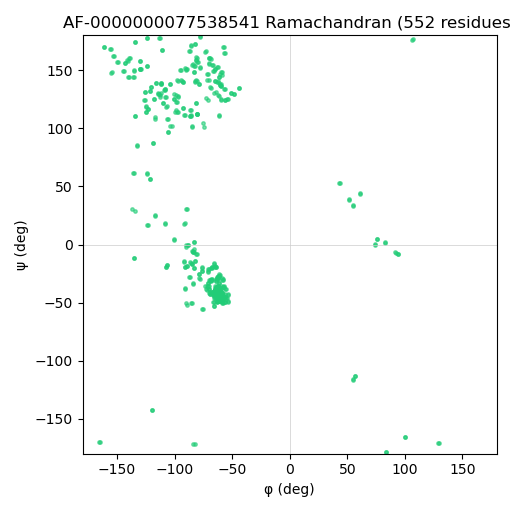T B 1 154 ? 12.438 18.484 9.734 1 98.31 154 MET B CA 1
ATOM 3312 C C . MET B 1 154 ? 12.977 17.25 9.047 1 98.31 154 MET B C 1
ATOM 3314 O O . MET B 1 154 ? 12.258 16.25 8.883 1 98.31 154 MET B O 1
ATOM 3318 N N . LEU B 1 155 ? 14.258 17.344 8.617 1 98.69 155 LEU B N 1
ATOM 3319 C CA . LEU B 1 155 ? 14.867 16.156 8 1 98.69 155 LEU B CA 1
ATOM 3320 C C . LEU B 1 155 ? 14.906 14.992 8.984 1 98.69 155 LEU B C 1
ATOM 3322 O O . LEU B 1 155 ? 14.641 13.852 8.609 1 98.69 155 LEU B O 1
ATOM 3326 N N . THR B 1 156 ? 15.211 15.258 10.234 1 98.5 156 THR B N 1
ATOM 3327 C CA . THR B 1 156 ? 15.297 14.227 11.266 1 98.5 156 THR B CA 1
ATOM 3328 C C . THR B 1 156 ? 13.93 13.602 11.516 1 98.5 156 THR B C 1
ATOM 3330 O O . THR B 1 156 ? 13.82 12.375 11.641 1 98.5 156 THR B O 1
ATOM 3333 N N . LEU B 1 157 ? 12.883 14.328 11.539 1 98.56 157 LEU B N 1
ATOM 3334 C CA . LEU B 1 157 ? 11.547 13.875 11.914 1 98.56 157 LEU B CA 1
ATOM 3335 C C . LEU B 1 157 ? 10.836 13.234 10.727 1 98.56 157 LEU B C 1
ATOM 3337 O O . LEU B 1 157 ? 10.117 12.25 10.891 1 98.56 157 LEU B O 1
ATOM 3341 N N . PHE B 1 158 ? 11.07 13.719 9.469 1 98.75 158 PHE B N 1
ATOM 3342 C CA . PHE B 1 158 ? 10.188 13.398 8.359 1 98.75 158 PHE B CA 1
ATOM 3343 C C . PHE B 1 158 ? 10.844 12.414 7.398 1 98.75 158 PHE B C 1
ATOM 3345 O O . PHE B 1 158 ? 10.156 11.734 6.633 1 98.75 158 PHE B O 1
ATOM 3352 N N . PHE B 1 159 ? 12.164 12.281 7.414 1 98.75 159 PHE B N 1
ATOM 3353 C CA . PHE B 1 159 ? 12.82 11.539 6.348 1 98.75 159 PHE B CA 1
ATOM 3354 C C . PHE B 1 159 ? 13.781 10.5 6.926 1 98.75 159 PHE B C 1
ATOM 3356 O O . PHE B 1 159 ? 14.156 10.578 8.094 1 98.75 159 PHE B O 1
ATOM 3363 N N . GLU B 1 160 ? 14.07 9.492 6.098 1 97.75 160 GLU B N 1
ATOM 3364 C CA . GLU B 1 160 ? 15.062 8.477 6.453 1 97.75 160 GLU B CA 1
ATOM 3365 C C . GLU B 1 160 ? 16.484 9.031 6.355 1 97.75 160 GLU B C 1
ATOM 3367 O O . GLU B 1 160 ? 16.703 10.055 5.707 1 97.75 160 GLU B O 1
ATOM 3372 N N . THR B 1 161 ? 17.438 8.305 6.934 1 97.44 161 THR B N 1
ATOM 3373 C CA . THR B 1 161 ? 18.812 8.805 7.035 1 97.44 161 THR B CA 1
ATOM 3374 C C . THR B 1 161 ? 19.578 8.523 5.75 1 97.44 161 THR B C 1
ATOM 3376 O O . THR B 1 161 ? 20.719 8.969 5.594 1 97.44 161 THR B O 1
ATOM 3379 N N . THR B 1 162 ? 18.953 7.781 4.812 1 97.5 162 THR B N 1
ATOM 3380 C CA . THR B 1 162 ? 19.641 7.516 3.549 1 97.5 162 THR B CA 1
ATOM 3381 C C . THR B 1 162 ? 19.797 8.797 2.74 1 97.5 162 THR B C 1
ATOM 3383 O O . THR B 1 162 ? 19 9.727 2.865 1 97.5 162 THR B O 1
ATOM 3386 N N . GLU B 1 163 ? 20.781 8.836 1.896 1 97.81 163 GLU B N 1
ATOM 3387 C CA . GLU B 1 163 ? 21.031 10.031 1.099 1 97.81 163 GLU B CA 1
ATOM 3388 C C . GLU B 1 163 ? 19.875 10.312 0.148 1 97.81 163 GLU B C 1
ATOM 3390 O O . GLU B 1 163 ? 19.516 11.477 -0.082 1 97.81 163 GLU B O 1
ATOM 3395 N N . THR B 1 164 ? 19.281 9.297 -0.378 1 97.56 164 THR B N 1
ATOM 3396 C CA . THR B 1 164 ? 18.156 9.477 -1.287 1 97.56 164 THR B CA 1
ATOM 3397 C C . THR B 1 164 ? 16.984 10.141 -0.568 1 97.56 164 THR B C 1
ATOM 3399 O O . THR B 1 164 ? 16.375 11.078 -1.088 1 97.56 164 THR B O 1
ATOM 3402 N N . SER B 1 165 ? 16.719 9.68 0.594 1 98.44 165 SER B N 1
ATOM 3403 C CA . SER B 1 165 ? 15.617 10.242 1.369 1 98.44 165 SER B CA 1
ATOM 3404 C C . SER B 1 165 ? 15.938 11.664 1.83 1 98.44 165 SER B C 1
ATOM 3406 O O . SER B 1 165 ? 15.094 12.562 1.731 1 98.44 165 SER B O 1
ATOM 3408 N N . LEU B 1 166 ? 17.141 11.883 2.287 1 98.75 166 LEU B N 1
ATOM 3409 C CA . LEU B 1 166 ? 17.547 13.203 2.77 1 98.75 166 LEU B CA 1
ATOM 3410 C C . LEU B 1 166 ? 17.531 14.219 1.634 1 98.75 166 LEU B C 1
ATOM 3412 O O . LEU B 1 166 ? 17.141 15.375 1.828 1 98.75 166 LEU B O 1
ATOM 3416 N N . ALA B 1 167 ? 17.953 13.812 0.468 1 98.81 167 ALA B N 1
ATOM 3417 C CA . ALA B 1 167 ? 17.938 14.703 -0.688 1 98.81 167 ALA B CA 1
ATOM 3418 C C . ALA B 1 167 ? 16.516 15.125 -1.024 1 98.81 167 ALA B C 1
ATOM 3420 O O . ALA B 1 167 ? 16.25 16.297 -1.305 1 98.81 167 ALA B O 1
ATOM 3421 N N . ALA B 1 168 ? 15.594 14.188 -0.981 1 98.69 168 ALA B N 1
ATOM 3422 C CA . ALA B 1 168 ? 14.18 14.492 -1.212 1 98.69 168 ALA B CA 1
ATOM 3423 C C . ALA B 1 168 ? 13.648 15.445 -0.147 1 98.69 168 ALA B C 1
ATOM 3425 O O . ALA B 1 168 ? 12.836 16.328 -0.445 1 98.69 168 ALA B O 1
ATOM 3426 N N . GLY B 1 169 ? 14.102 15.203 1.08 1 98.81 169 GLY B N 1
ATOM 3427 C CA . GLY B 1 169 ? 13.711 16.094 2.168 1 98.81 169 GLY B CA 1
ATOM 3428 C C . GLY B 1 169 ? 14.188 17.516 1.979 1 98.81 169 GLY B C 1
ATOM 3429 O O . GLY B 1 169 ? 13.453 18.469 2.24 1 98.81 169 GLY B O 1
ATOM 3430 N N . ARG B 1 170 ? 15.422 17.688 1.55 1 98.75 170 ARG B N 1
ATOM 3431 C CA . ARG B 1 170 ? 15.953 19.016 1.295 1 98.75 170 ARG B CA 1
ATOM 3432 C C . ARG B 1 170 ? 15.18 19.719 0.178 1 98.75 170 ARG B C 1
ATOM 3434 O O . ARG B 1 170 ? 14.898 20.906 0.261 1 98.75 170 ARG B O 1
ATOM 3441 N N . ASP B 1 171 ? 14.836 18.953 -0.851 1 98.62 171 ASP B N 1
ATOM 3442 C CA . ASP B 1 171 ? 14.023 19.5 -1.935 1 98.62 171 ASP B CA 1
ATOM 3443 C C . ASP B 1 171 ? 12.656 19.953 -1.421 1 98.62 171 ASP B C 1
ATOM 3445 O O . ASP B 1 171 ? 12.188 21.047 -1.783 1 98.62 171 ASP B O 1
ATOM 3449 N N . TRP B 1 172 ? 12.109 19.156 -0.633 1 98.56 172 TRP B N 1
ATOM 3450 C CA . TRP B 1 172 ? 10.82 19.484 -0.051 1 98.56 172 TRP B CA 1
ATOM 3451 C C . TRP B 1 172 ? 10.922 20.734 0.817 1 98.56 172 TRP B C 1
ATOM 3453 O O . TRP B 1 172 ? 10.086 21.641 0.718 1 98.56 172 TRP B O 1
ATOM 3463 N N . PHE B 1 173 ? 11.891 20.766 1.679 1 98.38 173 PHE B N 1
ATOM 3464 C CA . PHE B 1 173 ? 12.031 21.875 2.598 1 98.38 173 PHE B CA 1
ATOM 3465 C C . PHE B 1 173 ? 12.18 23.188 1.832 1 98.38 173 PHE B C 1
ATOM 3467 O O . PHE B 1 173 ? 11.617 24.219 2.229 1 98.38 173 PHE B O 1
ATOM 3474 N N . LYS B 1 174 ? 12.852 23.141 0.715 1 96.88 174 LYS B N 1
ATOM 3475 C CA . LYS B 1 174 ? 13.062 24.328 -0.111 1 96.88 174 LYS B CA 1
ATOM 3476 C C . LYS B 1 174 ? 11.766 24.766 -0.788 1 96.88 174 LYS B C 1
ATOM 3478 O O . LYS B 1 174 ? 11.469 25.969 -0.856 1 96.88 174 LYS B O 1
ATOM 3483 N N . ARG B 1 175 ? 10.938 23.828 -1.176 1 96.94 175 ARG B N 1
ATOM 3484 C CA . ARG B 1 175 ? 9.797 24.203 -2.016 1 96.94 175 ARG B CA 1
ATOM 3485 C C . ARG B 1 175 ? 8.57 24.516 -1.167 1 96.94 175 ARG B C 1
ATOM 3487 O O . ARG B 1 175 ? 7.621 25.141 -1.652 1 96.94 175 ARG B O 1
ATOM 3494 N N . ARG B 1 176 ? 8.609 24.141 0.057 1 94.75 176 ARG B N 1
ATOM 3495 C CA . ARG B 1 176 ? 7.398 24.234 0.863 1 94.75 176 ARG B CA 1
ATOM 3496 C C . ARG B 1 176 ? 6.969 25.688 1.054 1 94.75 176 ARG B C 1
ATOM 3498 O O . ARG B 1 176 ? 5.812 25.953 1.382 1 94.75 176 ARG B O 1
ATOM 3505 N N . THR B 1 177 ? 7.848 26.688 0.858 1 92.88 177 THR B N 1
ATOM 3506 C CA . THR B 1 177 ? 7.531 28.094 1.048 1 92.88 177 THR B CA 1
ATOM 3507 C C . THR B 1 177 ? 7.656 28.859 -0.268 1 92.88 177 THR B C 1
ATOM 3509 O O . THR B 1 177 ? 7.871 30.078 -0.27 1 92.88 177 THR B O 1
ATOM 3512 N N . ASP B 1 178 ? 7.504 28.141 -1.356 1 89.44 178 ASP B N 1
ATOM 3513 C CA . ASP B 1 178 ? 7.805 28.719 -2.656 1 89.44 178 ASP B CA 1
ATOM 3514 C C . ASP B 1 178 ? 6.617 29.531 -3.182 1 89.44 178 ASP B C 1
ATOM 3516 O O . ASP B 1 178 ? 6.734 30.234 -4.188 1 89.44 178 ASP B O 1
ATOM 3520 N N . ARG B 1 179 ? 5.531 29.484 -2.508 1 89.69 179 ARG B N 1
ATOM 3521 C CA . ARG B 1 179 ? 4.344 30.172 -2.982 1 89.69 179 ARG B CA 1
ATOM 3522 C C . ARG B 1 179 ? 4.57 31.688 -3.008 1 89.69 179 ARG B C 1
ATOM 3524 O O . ARG B 1 179 ? 5.094 32.25 -2.051 1 89.69 179 ARG B O 1
ATOM 3531 N N . ARG B 1 180 ? 4.184 32.219 -4.199 1 89.19 180 ARG B N 1
ATOM 3532 C CA . ARG B 1 180 ? 4.238 33.688 -4.355 1 89.19 180 ARG B CA 1
ATOM 3533 C C . ARG B 1 180 ? 2.959 34.219 -4.996 1 89.19 180 ARG B C 1
ATOM 3535 O O . ARG B 1 180 ? 2.648 33.875 -6.141 1 89.19 180 ARG B O 1
ATOM 3542 N N . VAL B 1 181 ? 2.252 34.875 -4.227 1 91.19 181 VAL B N 1
ATOM 3543 C CA . VAL B 1 181 ? 1.044 35.531 -4.703 1 91.19 181 VAL B CA 1
ATOM 3544 C C . VAL B 1 181 ? 1.09 37 -4.336 1 91.19 181 VAL B C 1
ATOM 3546 O O . VAL B 1 181 ? 1.268 37.344 -3.166 1 91.19 181 VAL B O 1
ATOM 3549 N N . LYS B 1 182 ? 0.944 37.844 -5.426 1 92 182 LYS B N 1
ATOM 3550 C CA . LYS B 1 182 ? 1.021 39.281 -5.223 1 92 182 LYS B CA 1
ATOM 3551 C C . LYS B 1 182 ? 0.034 39.75 -4.156 1 92 182 LYS B C 1
ATOM 3553 O O . LYS B 1 182 ? -1.146 39.406 -4.199 1 92 182 LYS B O 1
ATOM 3558 N N . GLY B 1 183 ? 0.546 40.438 -3.164 1 92.44 183 GLY B N 1
ATOM 3559 C CA . GLY B 1 183 ? -0.302 41 -2.137 1 92.44 183 GLY B CA 1
ATOM 3560 C C . GLY B 1 183 ? -0.521 40.094 -0.949 1 92.44 183 GLY B C 1
ATOM 3561 O O . GLY B 1 183 ? -1.178 40.469 0.023 1 92.44 183 GLY B O 1
ATOM 3562 N N . GLU B 1 184 ? -0.067 38.875 -0.981 1 92.94 184 GLU B N 1
ATOM 3563 C CA . GLU B 1 184 ? -0.21 37.938 0.137 1 92.94 184 GLU B CA 1
ATOM 3564 C C . GLU B 1 184 ? 1.145 37.625 0.762 1 92.94 184 GLU B C 1
ATOM 3566 O O . GLU B 1 184 ? 2.107 37.344 0.052 1 92.94 184 GLU B O 1
ATOM 3571 N N . LYS B 1 185 ? 1.187 37.812 2.057 1 92.75 185 LYS B N 1
ATOM 3572 C CA . LYS B 1 185 ? 2.375 37.406 2.807 1 92.75 185 LYS B CA 1
ATOM 3573 C C . LYS B 1 185 ? 2.221 36 3.375 1 92.75 185 LYS B C 1
ATOM 3575 O O . LYS B 1 185 ? 1.132 35.625 3.803 1 92.75 185 LYS B O 1
ATOM 3580 N N . LEU B 1 186 ? 3.279 35.281 3.324 1 93.19 186 LEU B N 1
ATOM 3581 C CA . LEU B 1 186 ? 3.25 33.938 3.891 1 93.19 186 LEU B CA 1
ATOM 3582 C C . LEU B 1 186 ? 3.166 34 5.414 1 93.19 186 LEU B C 1
ATOM 3584 O O . LEU B 1 186 ? 3.801 34.844 6.043 1 93.19 186 LEU B O 1
ATOM 3588 N N . SER B 1 187 ? 2.377 33.031 5.785 1 90.31 187 SER B N 1
ATOM 3589 C CA . SER B 1 187 ? 2.43 32.75 7.219 1 90.31 187 SER B CA 1
ATOM 3590 C C . SER B 1 187 ? 3.482 31.703 7.547 1 90.31 187 SER B C 1
ATOM 3592 O O . SER B 1 187 ? 3.969 31.016 6.656 1 90.31 187 SER B O 1
ATOM 3594 N N . GLY B 1 188 ? 4.148 31.594 8.609 1 91.25 188 GLY B N 1
ATOM 3595 C CA . GLY B 1 188 ? 5.078 30.594 9.086 1 91.25 188 GLY B CA 1
ATOM 3596 C C . GLY B 1 188 ? 4.391 29.391 9.711 1 91.25 188 GLY B C 1
ATOM 3597 O O . GLY B 1 188 ? 3.209 29.141 9.461 1 91.25 188 GLY B O 1
ATOM 3598 N N . SER B 1 189 ? 5.145 28.578 10.281 1 96.38 189 SER B N 1
ATOM 3599 C CA . SER B 1 189 ? 4.625 27.438 11.031 1 96.38 189 SER B CA 1
ATOM 3600 C C . SER B 1 189 ? 3.939 27.875 12.312 1 96.38 189 SER B C 1
ATOM 3602 O O . SER B 1 189 ? 4.055 29.031 12.719 1 96.38 189 SER B O 1
ATOM 3604 N N . VAL B 1 190 ? 3.135 27.062 12.852 1 97.94 190 VAL B N 1
ATOM 3605 C CA . VAL B 1 190 ? 2.527 27.312 14.156 1 97.94 190 VAL B CA 1
ATOM 3606 C C . VAL B 1 190 ? 3.615 27.406 15.227 1 97.94 190 VAL B C 1
ATOM 3608 O O . VAL B 1 190 ? 4.484 26.531 15.305 1 97.94 190 VAL B O 1
ATOM 3611 N N . LEU B 1 191 ? 3.598 28.438 15.984 1 97.44 191 LEU B N 1
ATOM 3612 C CA . LEU B 1 191 ? 4.547 28.641 17.078 1 97.44 191 LEU B CA 1
ATOM 3613 C C . LEU B 1 191 ? 3.84 28.609 18.422 1 97.44 191 LEU B C 1
ATOM 3615 O O . LEU B 1 191 ? 2.637 28.344 18.5 1 97.44 191 LEU B O 1
ATOM 3619 N N . GLU B 1 192 ? 4.625 28.734 19.484 1 96.75 192 GLU B N 1
ATOM 3620 C CA . GLU B 1 192 ? 4.008 28.812 20.812 1 96.75 192 GLU B CA 1
ATOM 3621 C C . GLU B 1 192 ? 3.059 30 20.906 1 96.75 192 GLU B C 1
ATOM 3623 O O . GLU B 1 192 ? 3.309 31.047 20.312 1 96.75 192 GLU B O 1
ATOM 3628 N N . PRO B 1 193 ? 1.978 29.844 21.672 1 97.44 193 PRO B N 1
ATOM 3629 C CA . PRO B 1 193 ? 1.579 28.688 22.469 1 97.44 193 PRO B CA 1
ATOM 3630 C C . PRO B 1 193 ? 0.854 27.625 21.656 1 97.44 193 PRO B C 1
ATOM 3632 O O . PRO B 1 193 ? 0.386 26.625 22.203 1 97.44 193 PRO B O 1
ATOM 3635 N N . GLY B 1 194 ? 0.679 27.797 20.328 1 98.19 194 GLY B N 1
ATOM 3636 C CA . GLY B 1 194 ? -0.049 26.891 19.453 1 98.19 194 GLY B CA 1
ATOM 3637 C C . GLY B 1 194 ? 0.557 25.5 19.391 1 98.19 194 GLY B C 1
ATOM 3638 O O . GLY B 1 194 ? -0.167 24.5 19.344 1 98.19 194 GLY B O 1
ATOM 3639 N N . VAL B 1 195 ? 1.876 25.438 19.422 1 98.06 195 VAL B N 1
ATOM 3640 C CA . VAL B 1 195 ? 2.561 24.141 19.359 1 98.06 195 VAL B CA 1
ATOM 3641 C C . VAL B 1 195 ? 2.193 23.297 20.578 1 98.06 195 VAL B C 1
ATOM 3643 O O . VAL B 1 195 ? 1.91 22.109 20.438 1 98.06 195 VAL B O 1
ATOM 3646 N N . THR B 1 196 ? 2.23 23.906 21.719 1 98 196 THR B N 1
ATOM 3647 C CA . THR B 1 196 ? 1.87 23.203 22.938 1 98 196 THR B CA 1
ATOM 3648 C C . THR B 1 196 ? 0.437 22.688 22.859 1 98 196 THR B C 1
ATOM 3650 O O . THR B 1 196 ? 0.159 21.547 23.266 1 98 196 THR B O 1
ATOM 3653 N N . ALA B 1 197 ? -0.469 23.484 22.359 1 98.69 197 ALA B N 1
ATOM 3654 C CA . ALA B 1 197 ? -1.863 23.078 22.188 1 98.69 197 ALA B CA 1
ATOM 3655 C C . ALA B 1 197 ? -1.983 21.875 21.266 1 98.69 197 ALA B C 1
ATOM 3657 O O . ALA B 1 197 ? -2.697 20.922 21.562 1 98.69 197 ALA B O 1
ATOM 3658 N N . GLN B 1 198 ? -1.313 21.875 20.172 1 98.75 198 GLN B N 1
ATOM 3659 C CA . GLN B 1 198 ? -1.379 20.781 19.203 1 98.75 198 GLN B CA 1
ATOM 3660 C C . GLN B 1 198 ? -0.752 19.516 19.766 1 98.75 198 GLN B C 1
ATOM 3662 O O . GLN B 1 198 ? -1.249 18.406 19.531 1 98.75 198 GLN B O 1
ATOM 3667 N N . LEU B 1 199 ? 0.377 19.688 20.469 1 98.31 199 LEU B N 1
ATOM 3668 C CA . LEU B 1 199 ? 1.014 18.531 21.078 1 98.31 199 LEU B CA 1
ATOM 3669 C C . LEU B 1 199 ? 0.091 17.875 22.109 1 98.31 199 LEU B C 1
ATOM 3671 O O . LEU B 1 199 ? 0.048 16.656 22.219 1 98.31 199 LEU B O 1
ATOM 3675 N N . LYS B 1 200 ? -0.605 18.719 22.859 1 98.62 200 LYS B N 1
ATOM 3676 C CA . LYS B 1 200 ? -1.597 18.188 23.781 1 98.62 200 LYS B CA 1
ATOM 3677 C C . LYS B 1 200 ? -2.688 17.406 23.031 1 98.62 200 LYS B C 1
ATOM 3679 O O . LYS B 1 200 ? -3.119 16.344 23.484 1 98.62 200 LYS B O 1
ATOM 3684 N N . ALA B 1 201 ? -3.184 17.969 21.938 1 98.88 201 ALA B N 1
ATOM 3685 C CA . ALA B 1 201 ? -4.203 17.297 21.125 1 98.88 201 ALA B CA 1
ATOM 3686 C C . ALA B 1 201 ? -3.734 15.93 20.672 1 98.88 201 ALA B C 1
ATOM 3688 O O . ALA B 1 201 ? -4.48 14.945 20.766 1 98.88 201 ALA B O 1
ATOM 3689 N N . ILE B 1 202 ? -2.498 15.828 20.203 1 98.69 202 ILE B N 1
ATOM 3690 C CA . ILE B 1 202 ? -1.929 14.57 19.734 1 98.69 202 ILE B CA 1
ATOM 3691 C C . ILE B 1 202 ? -1.852 13.578 20.891 1 98.69 202 ILE B C 1
ATOM 3693 O O . ILE B 1 202 ? -2.279 12.43 20.766 1 98.69 202 ILE B O 1
ATOM 3697 N N . SER B 1 203 ? -1.287 14.078 22.016 1 98.19 203 SER B N 1
ATOM 3698 C CA . SER B 1 203 ? -1.103 13.227 23.172 1 98.19 203 SER B CA 1
ATOM 3699 C C . SER B 1 203 ? -2.434 12.672 23.672 1 98.19 203 SER B C 1
ATOM 3701 O O . SER B 1 203 ? -2.561 11.469 23.922 1 98.19 203 SER B O 1
ATOM 3703 N N . ASP B 1 204 ? -3.408 13.547 23.812 1 98.75 204 ASP B N 1
ATOM 3704 C CA . ASP B 1 204 ? -4.715 13.133 24.312 1 98.75 204 ASP B CA 1
ATOM 3705 C C . ASP B 1 204 ? -5.375 12.141 23.344 1 98.75 204 ASP B C 1
ATOM 3707 O O . ASP B 1 204 ? -5.953 11.141 23.781 1 98.75 204 ASP B O 1
ATOM 3711 N N . PHE B 1 205 ? -5.34 12.375 22.094 1 98.81 205 PHE B N 1
ATOM 3712 C CA . PHE B 1 205 ? -5.957 11.508 21.094 1 98.81 205 PHE B CA 1
ATOM 3713 C C . PHE B 1 205 ? -5.336 10.117 21.125 1 98.81 205 PHE B C 1
ATOM 3715 O O . PHE B 1 205 ? -6.051 9.109 21.172 1 98.81 205 PHE B O 1
ATOM 3722 N N . THR B 1 206 ? -3.992 10.016 21.125 1 98.5 206 THR B N 1
ATOM 3723 C CA . THR B 1 206 ? -3.281 8.75 20.984 1 98.5 206 THR B CA 1
ATOM 3724 C C . THR B 1 206 ? -3.33 7.953 22.281 1 98.5 206 THR B C 1
ATOM 3726 O O . THR B 1 206 ? -3.197 6.727 22.266 1 98.5 206 THR B O 1
ATOM 3729 N N . ALA B 1 207 ? -3.551 8.68 23.391 1 98.38 207 ALA B N 1
ATOM 3730 C CA . ALA B 1 207 ? -3.566 8.008 24.688 1 98.38 207 ALA B CA 1
ATOM 3731 C C . ALA B 1 207 ? -4.953 7.453 25 1 98.38 207 ALA B C 1
ATOM 3733 O O . ALA B 1 207 ? -5.113 6.656 25.922 1 98.38 207 ALA B O 1
ATOM 3734 N N . ASP B 1 208 ? -5.941 7.887 24.297 1 98.62 208 ASP B N 1
ATOM 3735 C CA . ASP B 1 208 ? -7.32 7.508 24.578 1 98.62 208 ASP B CA 1
ATOM 3736 C C . ASP B 1 208 ? -7.684 6.199 23.891 1 98.62 208 ASP B C 1
ATOM 3738 O O . ASP B 1 208 ? -7.887 6.172 22.672 1 98.62 208 ASP B O 1
ATOM 3742 N N . PRO B 1 209 ? -7.902 5.066 24.578 1 98.5 209 PRO B N 1
ATOM 3743 C CA . PRO B 1 209 ? -8.211 3.777 23.953 1 98.5 209 PRO B CA 1
ATOM 3744 C C . PRO B 1 209 ? -9.578 3.77 23.266 1 98.5 209 PRO B C 1
ATOM 3746 O O . PRO B 1 209 ? -9.836 2.928 22.406 1 98.5 209 PRO B O 1
ATOM 3749 N N . SER B 1 210 ? -10.445 4.719 23.656 1 98.69 210 SER B N 1
ATOM 3750 C CA . SER B 1 210 ? -11.734 4.793 22.984 1 98.69 210 SER B CA 1
ATOM 3751 C C . SER B 1 210 ? -11.578 5.145 21.516 1 98.69 210 SER B C 1
ATOM 3753 O O . SER B 1 210 ? -12.375 4.719 20.672 1 98.69 210 SER B O 1
ATOM 3755 N N . ASN B 1 211 ? -10.562 5.902 21.203 1 98.81 211 ASN B N 1
ATOM 3756 C CA . ASN B 1 211 ? -10.312 6.273 19.812 1 98.81 211 ASN B CA 1
ATOM 3757 C C . ASN B 1 211 ? -9.875 5.07 18.984 1 98.81 211 ASN B C 1
ATOM 3759 O O . ASN B 1 211 ? -10.148 5.004 17.781 1 98.81 211 ASN B O 1
ATOM 3763 N N . PHE B 1 212 ? -9.172 4.094 19.578 1 98.81 212 PHE B N 1
ATOM 3764 C CA . PHE B 1 212 ? -8.867 2.83 18.922 1 98.81 212 PHE B CA 1
ATOM 3765 C C . PHE B 1 212 ? -10.141 2.033 18.656 1 98.81 212 PHE B C 1
ATOM 3767 O O . PHE B 1 212 ? -10.344 1.525 17.547 1 98.81 212 PHE B O 1
ATOM 3774 N N . GLY B 1 213 ? -10.961 1.957 19.641 1 98.69 213 GLY B N 1
ATOM 3775 C CA . GLY B 1 213 ? -12.203 1.21 19.531 1 98.69 213 GLY B CA 1
ATOM 3776 C C . GLY B 1 213 ? -13.141 1.76 18.469 1 98.69 213 GLY B C 1
ATOM 3777 O O . GLY B 1 213 ? -13.906 1.009 17.859 1 98.69 213 GLY B O 1
ATOM 3778 N N . LYS B 1 214 ? -13.086 3.062 18.172 1 98.69 214 LYS B N 1
ATOM 3779 C CA . LYS B 1 214 ? -14.008 3.736 17.266 1 98.69 214 LYS B CA 1
ATOM 3780 C C . LYS B 1 214 ? -13.609 3.502 15.805 1 98.69 214 LYS B C 1
ATOM 3782 O O . LYS B 1 214 ? -14.367 3.82 14.891 1 98.69 214 LYS B O 1
ATOM 3787 N N . LEU B 1 215 ? -12.469 2.92 15.602 1 98.75 215 LEU B N 1
ATOM 3788 C CA . LEU B 1 215 ? -12.055 2.627 14.234 1 98.75 215 LEU B CA 1
ATOM 3789 C C . LEU B 1 215 ? -13.086 1.745 13.531 1 98.75 215 LEU B C 1
ATOM 3791 O O . LEU B 1 215 ? -13.305 1.881 12.328 1 98.75 215 LEU B O 1
ATOM 3795 N N . LYS B 1 216 ? -13.703 0.814 14.219 1 97.62 216 LYS B N 1
ATOM 3796 C CA . LYS B 1 216 ? -14.672 -0.121 13.656 1 97.62 216 LYS B CA 1
ATOM 3797 C C . LYS B 1 216 ? -15.914 0.611 13.156 1 97.62 216 LYS B C 1
ATOM 3799 O O . LYS B 1 216 ? -16.719 0.047 12.398 1 97.62 216 LYS B O 1
ATOM 3804 N N . ASP B 1 217 ? -16.125 1.854 13.641 1 98.25 217 ASP B N 1
ATOM 3805 C CA . ASP B 1 217 ? -17.297 2.645 13.258 1 98.25 217 ASP B CA 1
ATOM 3806 C C . ASP B 1 217 ? -17.062 3.344 11.914 1 98.25 217 ASP B C 1
ATOM 3808 O O . ASP B 1 217 ? -18.016 3.865 11.32 1 98.25 217 ASP B O 1
ATOM 3812 N N . ILE B 1 218 ? -15.852 3.375 11.477 1 98.75 218 ILE B N 1
ATOM 3813 C CA . ILE B 1 218 ? -15.547 3.961 10.18 1 98.75 218 IL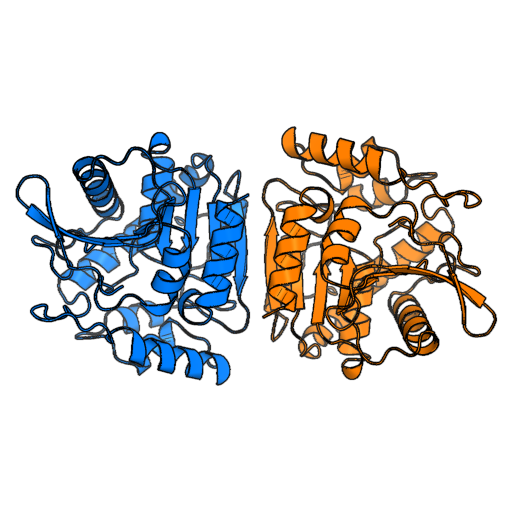E B CA 1
ATOM 3814 C C . ILE B 1 218 ? -15.852 2.955 9.07 1 98.75 218 ILE B C 1
ATOM 3816 O O . ILE B 1 218 ? -15.164 1.944 8.93 1 98.75 218 ILE B O 1
ATOM 3820 N N . LYS B 1 219 ? -16.875 3.268 8.266 1 97.44 219 LYS B N 1
ATOM 3821 C CA . LYS B 1 219 ? -17.344 2.293 7.285 1 97.44 219 LYS B CA 1
ATOM 3822 C C . LYS B 1 219 ? -16.938 2.695 5.871 1 97.44 219 LYS B C 1
ATOM 3824 O O . LYS B 1 219 ? -16.969 1.872 4.953 1 97.44 219 LYS B O 1
ATOM 3829 N N . VAL B 1 220 ? -16.578 3.986 5.688 1 98.19 220 VAL B N 1
ATOM 3830 C CA . VAL B 1 220 ? -16.172 4.453 4.367 1 98.19 220 VAL B CA 1
ATOM 3831 C C . VAL B 1 220 ? -14.805 3.85 4.012 1 98.19 220 VAL B C 1
ATOM 3833 O O . VAL B 1 220 ? -14.039 3.467 4.895 1 98.19 220 VAL B O 1
ATOM 3836 N N . PRO B 1 221 ? -14.477 3.73 2.701 1 98.62 221 PRO B N 1
ATOM 3837 C CA . PRO B 1 221 ? -13.133 3.291 2.322 1 98.62 221 PRO B CA 1
ATOM 3838 C C . PRO B 1 221 ? -12.039 4.223 2.844 1 98.62 221 PRO B C 1
ATOM 3840 O O . PRO B 1 221 ? -12.211 5.445 2.832 1 98.62 221 PRO B O 1
ATOM 3843 N N . VAL B 1 222 ? -10.977 3.627 3.357 1 98.94 222 VAL B N 1
ATOM 3844 C CA . VAL B 1 222 ? -9.867 4.406 3.898 1 98.94 222 VAL B CA 1
ATOM 3845 C C . VAL B 1 222 ? -8.562 3.982 3.23 1 98.94 222 VAL B C 1
ATOM 3847 O O . VAL B 1 222 ? -8.297 2.789 3.078 1 98.94 222 VAL B O 1
ATOM 3850 N N . LEU B 1 223 ? -7.809 4.926 2.785 1 98.94 223 LEU B N 1
ATOM 3851 C CA . LEU B 1 223 ? -6.418 4.715 2.387 1 98.94 223 LEU B CA 1
ATOM 3852 C C . LEU B 1 223 ? -5.465 5.102 3.51 1 98.94 223 LEU B C 1
ATOM 3854 O O . LEU B 1 223 ? -5.41 6.27 3.908 1 98.94 223 LEU B O 1
ATOM 3858 N N . VAL B 1 224 ? -4.781 4.145 4.039 1 99 224 VAL B N 1
ATOM 3859 C CA . VAL B 1 224 ? -3.729 4.375 5.023 1 99 224 VAL B CA 1
ATOM 3860 C C . VAL B 1 224 ? -2.365 4.383 4.332 1 99 224 VAL B C 1
ATOM 3862 O O . VAL B 1 224 ? -2.059 3.484 3.543 1 99 224 VAL B O 1
ATOM 3865 N N . THR B 1 225 ? -1.568 5.445 4.555 1 98.94 225 THR B N 1
ATOM 3866 C CA . THR B 1 225 ? -0.242 5.496 3.951 1 98.94 225 THR B CA 1
ATOM 3867 C C . THR B 1 225 ? 0.815 5.844 4.996 1 98.94 225 THR B C 1
ATOM 3869 O O . THR B 1 225 ? 0.518 6.512 5.988 1 98.94 225 THR B O 1
ATOM 3872 N N . ASN B 1 226 ? 2 5.387 4.797 1 98.94 226 ASN B N 1
ATOM 3873 C CA . ASN B 1 226 ? 3.15 5.742 5.625 1 98.94 226 ASN B CA 1
ATOM 3874 C C . ASN B 1 226 ? 4.465 5.445 4.91 1 98.94 226 ASN B C 1
ATOM 3876 O O . ASN B 1 226 ? 4.465 4.941 3.783 1 98.94 226 ASN B O 1
ATOM 3880 N N . GLY B 1 227 ? 5.562 5.918 5.473 1 98.88 227 GLY B N 1
ATOM 3881 C CA . GLY B 1 227 ? 6.887 5.504 5.043 1 98.88 227 GLY B CA 1
ATOM 3882 C C . GLY B 1 227 ? 7.363 4.23 5.719 1 98.88 227 GLY B C 1
ATOM 3883 O O . GLY B 1 227 ? 6.746 3.762 6.676 1 98.88 227 GLY B O 1
ATOM 3884 N N . LYS B 1 228 ? 8.438 3.742 5.246 1 98.69 228 LYS B N 1
ATOM 3885 C CA . LYS B 1 228 ? 9.039 2.5 5.734 1 98.69 228 LYS B CA 1
ATOM 3886 C C . LYS B 1 228 ? 9.406 2.611 7.207 1 98.69 228 LYS B C 1
ATOM 3888 O O . LYS B 1 228 ? 9.188 1.675 7.98 1 98.69 228 LYS B O 1
ATOM 3893 N N . ASN B 1 229 ? 9.977 3.699 7.555 1 98 229 ASN B N 1
ATOM 3894 C CA . ASN B 1 229 ? 10.438 3.939 8.922 1 98 229 ASN B CA 1
ATOM 3895 C C . ASN B 1 229 ? 10.008 5.316 9.422 1 98 229 ASN B C 1
ATOM 3897 O O . ASN B 1 229 ? 10.797 6.262 9.406 1 98 229 ASN B O 1
ATOM 3901 N N . ASP B 1 230 ? 8.852 5.41 9.93 1 98.75 230 ASP B N 1
ATOM 3902 C CA . ASP B 1 230 ? 8.305 6.633 10.508 1 98.75 230 ASP B CA 1
ATOM 3903 C C . ASP B 1 230 ? 8.586 6.699 12.008 1 98.75 230 ASP B C 1
ATOM 3905 O O . ASP B 1 230 ? 7.98 5.957 12.789 1 98.75 230 ASP B O 1
ATOM 3909 N N . ILE B 1 231 ? 9.422 7.598 12.453 1 98 231 ILE B N 1
ATOM 3910 C CA . ILE B 1 231 ? 9.812 7.637 13.859 1 98 231 ILE B CA 1
ATOM 3911 C C . ILE B 1 231 ? 8.781 8.43 14.664 1 98 231 ILE B C 1
ATOM 3913 O O . ILE B 1 231 ? 8.766 8.375 15.891 1 98 231 ILE B O 1
ATOM 3917 N N . MET B 1 232 ? 7.945 9.219 14.023 1 98.31 232 MET B N 1
ATOM 3918 C CA . MET B 1 232 ? 6.945 10.031 14.703 1 98.31 232 MET B CA 1
ATOM 3919 C C . MET B 1 232 ? 5.672 9.227 14.961 1 98.31 232 MET B C 1
ATOM 3921 O O . MET B 1 232 ? 5.113 9.281 16.062 1 98.31 232 MET B O 1
ATOM 3925 N N . ALA B 1 233 ? 5.199 8.609 13.961 1 98.31 233 ALA B N 1
ATOM 3926 C CA . ALA B 1 233 ? 4.109 7.633 13.992 1 98.31 233 ALA B CA 1
ATOM 3927 C C . ALA B 1 233 ? 4.582 6.27 13.492 1 98.31 233 ALA B C 1
ATOM 3929 O O . ALA B 1 233 ? 4.402 5.938 12.312 1 98.31 233 ALA B O 1
ATOM 3930 N N . PRO B 1 234 ? 5.109 5.504 14.406 1 98.62 234 PRO B N 1
ATOM 3931 C CA . PRO B 1 234 ? 5.762 4.262 13.984 1 98.62 234 PRO B CA 1
ATOM 3932 C C . PRO B 1 234 ? 4.945 3.496 12.945 1 98.62 234 PRO B C 1
ATOM 3934 O O . PRO B 1 234 ? 3.744 3.291 13.125 1 98.62 234 PRO B O 1
ATOM 3937 N N . THR B 1 235 ? 5.586 3.023 11.898 1 98.88 235 THR B N 1
ATOM 3938 C CA . THR B 1 235 ? 4.953 2.49 10.695 1 98.88 235 THR B CA 1
ATOM 3939 C C . THR B 1 235 ? 4.094 1.272 11.031 1 98.88 235 THR B C 1
ATOM 3941 O O . THR B 1 235 ? 3.039 1.064 10.43 1 98.88 235 THR B O 1
ATOM 3944 N N . ILE B 1 236 ? 4.469 0.456 12.008 1 98.75 236 ILE B N 1
ATOM 3945 C CA . ILE B 1 236 ? 3.699 -0.719 12.398 1 98.75 236 ILE B CA 1
ATOM 3946 C C . ILE B 1 236 ? 2.291 -0.3 12.812 1 98.75 236 ILE B C 1
ATOM 3948 O O . ILE B 1 236 ? 1.335 -1.061 12.641 1 98.75 236 ILE B O 1
ATOM 3952 N N . ASN B 1 237 ? 2.141 0.917 13.336 1 98.88 237 ASN B N 1
ATOM 3953 C CA . ASN B 1 237 ? 0.825 1.396 13.75 1 98.88 237 ASN B CA 1
ATOM 3954 C C . ASN B 1 237 ? -0.096 1.61 12.555 1 98.88 237 ASN B C 1
ATOM 3956 O O . ASN B 1 237 ? -1.317 1.511 12.68 1 98.88 237 ASN B O 1
ATOM 3960 N N . SER B 1 238 ? 0.483 1.971 11.383 1 98.88 238 SER B N 1
ATOM 3961 C CA . SER B 1 238 ? -0.312 2.076 10.164 1 98.88 238 SER B CA 1
ATOM 3962 C C . SER B 1 238 ? -0.871 0.718 9.75 1 98.88 238 SER B C 1
ATOM 3964 O O . SER B 1 238 ? -2.002 0.627 9.273 1 98.88 238 SER B O 1
ATOM 3966 N N . PHE B 1 239 ? -0.067 -0.301 9.906 1 98.81 239 PHE B N 1
ATOM 3967 C CA . PHE B 1 239 ? -0.541 -1.652 9.633 1 98.81 239 PHE B CA 1
ATOM 3968 C C . PHE B 1 239 ? -1.682 -2.025 10.57 1 98.81 239 PHE B C 1
ATOM 3970 O O . PHE B 1 239 ? -2.729 -2.498 10.125 1 98.81 239 PHE B O 1
ATOM 3977 N N . ILE B 1 240 ? -1.5 -1.782 11.859 1 98.75 240 ILE B N 1
ATOM 3978 C CA . ILE B 1 240 ? -2.518 -2.104 12.852 1 98.75 240 ILE B CA 1
ATOM 3979 C C . ILE B 1 240 ? -3.787 -1.306 12.57 1 98.75 240 ILE B C 1
ATOM 3981 O O . ILE B 1 240 ? -4.895 -1.847 12.633 1 98.75 240 ILE B O 1
ATOM 3985 N N . LEU B 1 241 ? -3.58 -0.032 12.281 1 98.88 241 LEU B N 1
ATOM 3986 C CA . LEU B 1 241 ? -4.695 0.828 11.898 1 98.88 241 LEU B CA 1
ATOM 3987 C C . LEU B 1 241 ? -5.484 0.216 10.742 1 98.88 241 LEU B C 1
ATOM 3989 O O . LEU B 1 241 ? -6.711 0.088 10.828 1 98.88 241 LEU B O 1
ATOM 3993 N N . GLN B 1 242 ? -4.859 -0.191 9.719 1 98.81 242 GLN B N 1
ATOM 3994 C CA . GLN B 1 242 ? -5.5 -0.819 8.562 1 98.81 242 GLN B CA 1
ATOM 3995 C C . GLN B 1 242 ? -6.223 -2.102 8.969 1 98.81 242 GLN B C 1
ATOM 3997 O O . GLN B 1 242 ? -7.332 -2.363 8.508 1 98.81 242 GLN B O 1
ATOM 4002 N N . GLN B 1 243 ? -5.613 -2.904 9.844 1 98.44 243 GLN B N 1
ATOM 4003 C CA . GLN B 1 243 ? -6.199 -4.168 10.289 1 98.44 243 GLN B CA 1
ATOM 4004 C C . GLN B 1 243 ? -7.508 -3.934 11.031 1 98.44 243 GLN B C 1
ATOM 4006 O O . GLN B 1 243 ? -8.406 -4.777 11 1 98.44 243 GLN B O 1
ATOM 4011 N N . GLU B 1 244 ? -7.633 -2.777 11.664 1 98.44 244 GLU B N 1
ATOM 4012 C CA . GLU B 1 244 ? -8.805 -2.504 12.492 1 98.44 244 GLU B CA 1
ATOM 4013 C C . GLU B 1 244 ? -9.93 -1.877 11.672 1 98.44 244 GLU B C 1
ATOM 4015 O O . GLU B 1 244 ? -11.078 -1.851 12.102 1 98.44 244 GLU B O 1
ATOM 4020 N N . LEU B 1 245 ? -9.602 -1.345 10.547 1 98.56 245 LEU B N 1
ATOM 4021 C CA . LEU B 1 245 ? -10.586 -0.734 9.664 1 98.56 245 LEU B CA 1
ATOM 4022 C C . LEU B 1 245 ? -11.32 -1.796 8.852 1 98.56 245 LEU B C 1
ATOM 4024 O O . LEU B 1 245 ? -10.711 -2.766 8.398 1 98.56 245 LEU B O 1
ATOM 4028 N N . SER B 1 246 ? -12.641 -1.642 8.633 1 95.75 246 SER B N 1
ATOM 4029 C CA . SER B 1 246 ? -13.43 -2.607 7.883 1 95.75 246 SER B CA 1
ATOM 4030 C C . SER B 1 246 ? -13.094 -2.564 6.395 1 95.75 246 SER B C 1
ATOM 4032 O O . SER B 1 246 ? -13.195 -3.576 5.699 1 95.75 246 SER B O 1
ATOM 4034 N N . ASN B 1 247 ? -12.773 -1.392 5.926 1 97.62 247 ASN B N 1
ATOM 4035 C CA . ASN B 1 247 ? -12.461 -1.175 4.52 1 97.62 247 ASN B CA 1
ATOM 4036 C C . ASN B 1 247 ? -11.219 -0.304 4.344 1 97.62 247 ASN B C 1
ATOM 4038 O O . ASN B 1 247 ? -11.297 0.775 3.752 1 97.62 247 ASN B O 1
ATOM 4042 N N . GLY B 1 248 ? -10.094 -0.823 4.855 1 98.62 248 GLY B N 1
ATOM 4043 C CA . GLY B 1 248 ? -8.844 -0.084 4.816 1 98.62 248 GLY B CA 1
ATOM 4044 C C . GLY B 1 248 ? -7.836 -0.664 3.84 1 98.62 248 GLY B C 1
ATOM 4045 O O . GLY B 1 248 ? -7.648 -1.881 3.785 1 98.62 248 GLY B O 1
ATOM 4046 N N . THR B 1 249 ? -7.23 0.185 3.031 1 98.81 249 THR B N 1
ATOM 4047 C CA . THR B 1 249 ? -6.066 -0.133 2.205 1 98.81 249 THR B CA 1
ATOM 4048 C C . THR B 1 249 ? -4.797 0.461 2.809 1 98.81 249 THR B C 1
ATOM 4050 O O . THR B 1 249 ? -4.805 1.593 3.295 1 98.81 249 THR B O 1
ATOM 4053 N N . LEU B 1 250 ? -3.725 -0.299 2.801 1 98.94 250 LEU B N 1
ATOM 4054 C CA . LEU B 1 250 ? -2.459 0.199 3.326 1 98.94 250 LEU B CA 1
ATOM 4055 C C . LEU B 1 250 ? -1.419 0.319 2.219 1 98.94 250 LEU B C 1
ATOM 4057 O O . LEU B 1 250 ? -1.238 -0.609 1.427 1 98.94 250 LEU B O 1
ATOM 4061 N N . HIS B 1 251 ? -0.806 1.397 2.119 1 98.94 251 HIS B N 1
ATOM 4062 C CA . HIS B 1 251 ? 0.335 1.643 1.244 1 98.94 251 HIS B CA 1
ATOM 4063 C C . HIS B 1 251 ? 1.532 2.162 2.031 1 98.94 251 HIS B C 1
ATOM 4065 O O . HIS B 1 251 ? 1.492 3.27 2.572 1 98.94 251 HIS B O 1
ATOM 4071 N N . VAL B 1 252 ? 2.627 1.382 2.096 1 98.94 252 VAL B N 1
ATOM 4072 C CA . VAL B 1 252 ? 3.859 1.799 2.76 1 98.94 252 VAL B CA 1
ATOM 4073 C C . VAL B 1 252 ? 4.945 2.051 1.718 1 98.94 252 VAL B C 1
ATOM 4075 O O . VAL B 1 252 ? 5.277 1.162 0.928 1 98.94 252 VAL B O 1
ATOM 4078 N N . TYR B 1 253 ? 5.5 3.221 1.662 1 98.88 253 TYR B N 1
ATOM 4079 C CA . TYR B 1 253 ? 6.484 3.646 0.675 1 98.88 253 TYR B CA 1
ATOM 4080 C C . TYR B 1 253 ? 7.883 3.189 1.069 1 98.88 253 TYR B C 1
ATOM 4082 O O . TYR B 1 253 ? 8.188 3.043 2.256 1 98.88 253 TYR B O 1
ATOM 4090 N N . PRO B 1 254 ? 8.742 3.029 0.049 1 98.25 254 PRO B N 1
ATOM 4091 C CA . PRO B 1 254 ? 10.117 2.594 0.335 1 98.25 254 PRO B CA 1
ATOM 4092 C C . PRO B 1 254 ? 11.016 3.738 0.804 1 98.25 254 PRO B C 1
ATOM 4094 O O . PRO B 1 254 ? 10.727 4.906 0.52 1 98.25 254 PRO B O 1
ATOM 4097 N N . ASP B 1 255 ? 12.062 3.465 1.493 1 97.56 255 ASP B N 1
ATOM 4098 C CA . ASP B 1 255 ? 13.133 4.398 1.814 1 97.56 255 ASP B CA 1
ATOM 4099 C C . ASP B 1 255 ? 12.578 5.762 2.219 1 97.56 255 ASP B C 1
ATOM 4101 O O . ASP B 1 255 ? 12.93 6.781 1.625 1 97.56 255 ASP B O 1
ATOM 4105 N N . SER B 1 256 ? 11.672 5.773 3.191 1 98.69 256 SER B N 1
ATOM 4106 C CA . SER B 1 256 ? 11 7.004 3.592 1 98.69 256 SER B CA 1
ATOM 4107 C C . SER B 1 256 ? 10.547 6.941 5.047 1 98.69 256 SER B C 1
ATOM 4109 O O . SER B 1 256 ? 10.578 5.875 5.668 1 98.69 256 SER B O 1
ATOM 4111 N N . GLY B 1 257 ? 10.266 8.062 5.605 1 98.62 257 GLY B N 1
ATOM 4112 C CA . GLY B 1 257 ? 9.773 8.211 6.965 1 98.62 257 GLY B CA 1
ATOM 4113 C C . GLY B 1 257 ? 8.414 8.875 7.039 1 98.62 257 GLY B C 1
ATOM 4114 O O . GLY B 1 257 ? 7.523 8.578 6.238 1 98.62 257 GLY B O 1
ATOM 4115 N N . HIS B 1 258 ? 8.266 9.711 8.07 1 98.81 258 HIS B N 1
ATOM 4116 C CA . HIS B 1 258 ? 7.008 10.398 8.336 1 98.81 258 HIS B CA 1
ATOM 4117 C C . HIS B 1 258 ? 6.57 11.227 7.129 1 98.81 258 HIS B C 1
ATOM 4119 O O . HIS B 1 258 ? 5.379 11.289 6.816 1 98.81 258 HIS B O 1
ATOM 4125 N N . GLY B 1 259 ? 7.477 11.82 6.414 1 98.81 259 GLY B N 1
ATOM 4126 C CA . GLY B 1 259 ? 7.203 12.719 5.301 1 98.81 259 GLY B CA 1
ATOM 4127 C C . GLY B 1 259 ? 7.109 12 3.969 1 98.81 259 GLY B C 1
ATOM 4128 O O . GLY B 1 259 ? 7.398 12.578 2.922 1 98.81 259 GLY B O 1
ATOM 4129 N N . HIS B 1 260 ? 6.68 10.758 3.914 1 98.88 260 HIS B N 1
ATOM 4130 C CA . HIS B 1 260 ? 6.645 9.93 2.715 1 98.88 260 HIS B CA 1
ATOM 4131 C C . HIS B 1 260 ? 5.859 10.609 1.597 1 98.88 260 HIS B C 1
ATOM 4133 O O . HIS B 1 260 ? 6.258 10.547 0.431 1 98.88 260 HIS B O 1
ATOM 4139 N N . LEU B 1 261 ? 4.758 11.297 1.898 1 98.88 261 LEU B N 1
ATOM 4140 C CA . LEU B 1 261 ? 3.92 11.914 0.877 1 98.88 261 LEU B CA 1
ATOM 4141 C C . LEU B 1 261 ? 4.621 13.117 0.249 1 98.88 261 LEU B C 1
ATOM 4143 O O . LEU B 1 261 ? 4.355 13.461 -0.905 1 98.88 261 LEU B O 1
ATOM 4147 N N . PHE B 1 262 ? 5.574 13.695 0.952 1 98.69 262 PHE B N 1
ATOM 4148 C CA . PHE B 1 262 ? 6.352 14.812 0.421 1 98.69 262 PHE B CA 1
ATOM 4149 C C . PHE B 1 262 ? 7.555 14.305 -0.368 1 98.69 262 PHE B C 1
ATOM 4151 O O . PHE B 1 262 ? 8.062 15 -1.251 1 98.69 262 PHE B O 1
ATOM 4158 N N . GLN B 1 263 ? 8.016 13.141 0.005 1 98.62 263 GLN B N 1
ATOM 4159 C CA . GLN B 1 263 ? 9.133 12.523 -0.702 1 98.62 263 GLN B CA 1
ATOM 4160 C C . GLN B 1 263 ? 8.695 11.992 -2.066 1 98.62 263 GLN B C 1
ATOM 4162 O O . GLN B 1 263 ? 9.453 12.055 -3.035 1 98.62 263 GLN B O 1
ATOM 4167 N N . PHE B 1 264 ? 7.488 11.484 -2.162 1 98.25 264 PHE B N 1
ATOM 4168 C CA . PHE B 1 264 ? 6.961 10.875 -3.379 1 98.25 264 PHE B CA 1
ATOM 4169 C C . PHE B 1 264 ? 5.695 11.586 -3.836 1 98.25 264 PHE B C 1
ATOM 4171 O O . PHE B 1 264 ? 4.676 10.938 -4.102 1 98.25 264 PHE B O 1
ATOM 4178 N N . PRO B 1 265 ? 5.773 12.898 -4.055 1 98.44 265 PRO B N 1
ATOM 4179 C CA . PRO B 1 265 ? 4.531 13.648 -4.27 1 98.44 265 PRO B CA 1
ATOM 4180 C C . PRO B 1 265 ? 3.764 13.172 -5.504 1 98.44 265 PRO B C 1
ATOM 4182 O O . PRO B 1 265 ? 2.535 13.07 -5.469 1 98.44 265 PRO B O 1
ATOM 4185 N N . LYS B 1 266 ? 4.398 12.938 -6.605 1 98.06 266 LYS B N 1
ATOM 4186 C CA . LYS B 1 266 ? 3.719 12.492 -7.82 1 98.06 266 LYS B CA 1
ATOM 4187 C C . LYS B 1 266 ? 3.115 11.102 -7.633 1 98.06 266 LYS B C 1
ATOM 4189 O O . LYS B 1 266 ? 1.93 10.898 -7.906 1 98.06 266 LYS B O 1
ATOM 4194 N N . GLN B 1 267 ? 3.959 10.125 -7.18 1 98.19 267 GLN B N 1
ATOM 4195 C CA . GLN B 1 267 ? 3.496 8.758 -6.969 1 98.19 267 GLN B CA 1
ATOM 4196 C C . GLN B 1 267 ? 2.355 8.719 -5.953 1 98.19 267 GLN B C 1
ATOM 4198 O O . GLN B 1 267 ? 1.411 7.941 -6.109 1 98.19 267 GLN B O 1
ATOM 4203 N N . TYR B 1 268 ? 2.486 9.516 -4.902 1 98.75 268 TYR B N 1
ATOM 4204 C CA . TYR B 1 268 ? 1.438 9.594 -3.893 1 98.75 268 TYR B CA 1
ATOM 4205 C C . TYR B 1 268 ? 0.124 10.062 -4.504 1 98.75 268 TYR B C 1
ATOM 4207 O O . TYR B 1 268 ? -0.926 9.461 -4.273 1 98.75 268 TYR B O 1
ATOM 4215 N N . ALA B 1 269 ? 0.174 11.141 -5.281 1 98.69 269 ALA B N 1
ATOM 4216 C CA . ALA B 1 269 ? -1.026 11.68 -5.918 1 98.69 269 ALA B CA 1
ATOM 4217 C C . ALA B 1 269 ? -1.652 10.648 -6.859 1 98.69 269 ALA B C 1
ATOM 4219 O O . ALA B 1 269 ? -2.879 10.547 -6.949 1 98.69 269 ALA B O 1
ATOM 4220 N N . GLN B 1 270 ? -0.861 9.906 -7.547 1 98.06 270 GLN B N 1
ATOM 4221 C CA . GLN B 1 270 ? -1.358 8.867 -8.438 1 98.06 270 GLN B CA 1
ATOM 4222 C C . GLN B 1 270 ? -2.041 7.75 -7.652 1 98.06 270 GLN B C 1
ATOM 4224 O O . GLN B 1 270 ? -3.096 7.254 -8.062 1 98.06 270 GLN B O 1
ATOM 4229 N N . ALA B 1 271 ? -1.409 7.34 -6.555 1 98.19 271 ALA B N 1
ATOM 4230 C CA . ALA B 1 271 ? -2.02 6.324 -5.699 1 98.19 271 ALA B CA 1
ATOM 4231 C C . ALA B 1 271 ? -3.352 6.809 -5.137 1 98.19 271 ALA B C 1
ATOM 4233 O O . ALA B 1 271 ? -4.324 6.051 -5.086 1 98.19 271 ALA B O 1
ATOM 4234 N N . LEU B 1 272 ? -3.377 8.039 -4.727 1 98.69 272 LEU B N 1
ATOM 4235 C CA . LEU B 1 272 ? -4.613 8.633 -4.238 1 98.69 272 LEU B CA 1
ATOM 4236 C C . LEU B 1 272 ? -5.684 8.633 -5.324 1 98.69 272 LEU B C 1
ATOM 4238 O O . LEU B 1 272 ? -6.844 8.305 -5.059 1 98.69 272 LEU B O 1
ATOM 4242 N N . GLN B 1 273 ? -5.312 9.008 -6.527 1 98.06 273 GLN B N 1
ATOM 4243 C CA . GLN B 1 273 ? -6.266 9.031 -7.629 1 98.06 273 GLN B CA 1
ATOM 4244 C C . GLN B 1 273 ? -6.871 7.645 -7.855 1 98.06 273 GLN B C 1
ATOM 4246 O O . GLN B 1 273 ? -8.086 7.512 -8.008 1 98.06 273 GLN B O 1
ATOM 4251 N N . GLN B 1 274 ? -6.023 6.691 -7.898 1 97.62 274 GLN B N 1
ATOM 4252 C CA . GLN B 1 274 ? -6.496 5.324 -8.078 1 97.62 274 GLN B CA 1
ATOM 4253 C C . GLN B 1 274 ? -7.469 4.926 -6.973 1 97.62 274 GLN B C 1
ATOM 4255 O O . GLN B 1 274 ? -8.492 4.301 -7.238 1 97.62 274 GLN B O 1
ATOM 4260 N N . PHE B 1 275 ? -7.156 5.238 -5.789 1 98.44 275 PHE B N 1
ATOM 4261 C CA . PHE B 1 275 ? -8 4.941 -4.637 1 98.44 275 PHE B CA 1
ATOM 4262 C C . PHE B 1 275 ? -9.352 5.629 -4.77 1 98.44 275 PHE B C 1
ATOM 4264 O O . PHE B 1 275 ? -10.398 5.012 -4.539 1 98.44 275 PHE B O 1
ATOM 4271 N N . LEU B 1 276 ? -9.281 6.883 -5.156 1 98 276 LEU B N 1
ATOM 4272 C CA . LEU B 1 276 ? -10.516 7.66 -5.246 1 98 276 LEU B CA 1
ATOM 4273 C C . LEU B 1 276 ? -11.391 7.164 -6.391 1 98 276 LEU B C 1
ATOM 4275 O O . LEU B 1 276 ? -12.617 7.227 -6.312 1 98 276 LEU B O 1
ATOM 4279 N N . ASP B 1 277 ? -10.766 6.645 -7.461 1 95.06 277 ASP B N 1
ATOM 4280 C CA . ASP B 1 277 ? -11.5 6.176 -8.633 1 95.06 277 ASP B CA 1
ATOM 4281 C C . ASP B 1 277 ? -12.109 4.797 -8.391 1 95.06 277 ASP B C 1
ATOM 4283 O O . ASP B 1 277 ? -13.008 4.371 -9.117 1 95.06 277 ASP B O 1
ATOM 4287 N N . GLY B 1 278 ? -11.531 3.971 -7.566 1 86.94 278 GLY B N 1
ATOM 4288 C CA . GLY B 1 278 ? -11.992 2.619 -7.293 1 86.94 278 GLY B CA 1
ATOM 4289 C C . GLY B 1 278 ? -13.148 2.572 -6.309 1 86.94 278 GLY B C 1
ATOM 4290 O O . GLY B 1 278 ? -13.445 3.57 -5.648 1 86.94 278 GLY B O 1
#

pLDDT: mean 97.4, std 2.96, range [69.5, 99.0]

Organism: Fusarium solani (NCBI:txid169388)

Foldseek 3Di:
DLFDWDWDADPNWIKIKGKAADDQDAAAEEFEAFQDAQLLAFPLLVVLLRPHHIYMGIAFDCGWPIHDNAALALLVSLVSSVSVCVRVVHFAHEQEYAALSLLNQLNCCLVVVRRYQEYERELYFAADDPPFDAFDPVLVVLLQDADARDLVSCCVQWFFPDPLGNVLSVVSSVRSNVHDDPPDDGTTTDGPPNNVSSVSNRVVRRHDCVRVVSLQSRQHAYEYEFEPQARHRGVVRSVVSQVNHPHYDYYYHYRTYSNVCSSPSNVNSVVVVVSVVD/DLFDWDWDADPNWIKIKGKAADDQDAAAEEFEAFQDAQLLAFPLLVVLLRPHHIYMGIAFDCGWPIHDNAALALLVSLVSSVSVCVRVVHFAHEQEYAALSLLNQLNCCLVVVRRYQEYERELYFAADDPPFDAFDPVLVVLLQDADARDLVSCCVQWFFPDPLGNVLSVVSSVRSNVHDDPPDDGTTTDGPPNNVSSVSNRVVRRHDCVRVVSLQSRQHAYEYEFEPQARHRGVVRSVVSQVNHPHYDYYYHYRTYSNVCSSPSNVNSVVVVVSVVD

Nearest PDB structures (foldseek):
  7zbd-assembly2_B  TM=6.884E-01  e=7.109E-17  Rhodococcus sp. (in: high G+C Gram-positive bacteria)
  6zvv-assembly2_B  TM=6.866E-01  e=1.388E-16  Rhodococcus sp. (in: high G+C Gram-positive bacteria)
  8b6s-assembly2_B  TM=6.884E-01  e=4.411E-16  Rhodococcus sp. (in: high G+C Gram-positive bacteria)
  8b6s-assembly1_A  TM=6.935E-01  e=5.627E-16  Rhodococcus sp. (in: high G+C Gram-positive bacteria)
  4kaa-assembly1_A  TM=6.633E-01  e=5.627E-16  Rhodococcus sp. (in: high G+C Gram-positive bacteria)